Protein 5GWF (pdb70)

Organism: Actinia fragacea (NCBI:txid396334)

Secondary structure (DSSP, 8-state):
--TT-EEEGGG-SHHHHHHHHHHT-S-SSEEEEEEEEESSS-EEEEEEEEEE-B--SPPPSEE-TTEEEEEEEEPPSSS----EEEEEEEEETTS-EEEEEEEE-S-TTT---EEEEEEESS-----HHHHHIIIIIS-PEE-SSEEEEEEEETTEEEEEEE-SSSEEEEEEEEEE-/--TT-EEEGGG-SHHHHHHHHHHT-S-SSEEEEEEEEESSS-EEEEEEEEEE-B-SSPPPSEE-TTEEEEEEEEPPSSS----EEEEEEEEETTS-EEEEEEEE-S-TTT---EEEEEEESS-----HHHHHHHHHTS-PEE-SSEEEEEEEETTEEEEEEE-SSSEEEEEEEEEE-/--TT-EEEGGG-SHHHHHHHHHHT-S-SSEEEEEEEEESSS-EEEEEEEEEE-B-SSPPPSEE-TTEEEEEEEEPPSSS----EEEEEEEEETTS-EEEEEEEE-S-TTT---EEEEEEESS-----HHHHHHHHHTS-PEE-SSEEEEEEEETTEEEEEEE-SSSEEEEEEEEEE-/--TT-EEEGGG-SHHHHHHHHHHT-S-SSEEEEEEEEESSS-EEEEEEEEEE-B-SSPPPSEE-TTEEEEEEEEPPSSS----EEEEEEEEETTSEEEEEEEEE-S-TTT---EEEEEEEES-----HHHHHHHHHTS-PEE-SSEEEEEEEETTEEEEEEE-SSSEEEEEEEEEE-

CATH classification: 2.60.270.20

Sequence (708 aa):
DVAGAVIDDGAGLGFDVLKTVLEALGNNVKRKIAVGIDNESGKTWTAMNTYFRSSGTSDIVLPHKVAHGKALLYNGQKNRGPVATGVVGVIAYSSMSDGNTLAVLFSVPYDYNWYSNWWNVVRVYKGQKRADQRMYEEELYYHRSPFRGDNGWHSSRRGLGYGLKSSRGFMNSSSGHAILEIHVTKADVAGAVIDDGAGLGFDVLKTVLEALGNVKRKIAVGIDNESGKTWTAMNTYFRSSGTSDIVLPHKVAHGKALLYNGQKNRGPVVATGVVVGVIAYSSMSDGNTLAVLFSVPYDYNWYSSNWWNVVRVYKGQKRADQRMYEELYYHRSPFRGDNGWHSRGLGYGLKSSRGFMNSSGHAILEIHVTKADVAGAVIDDGAGLGFDVLKTVLEALGNNVKRKIAVGIDNESGKTWTAMNTYFRRSSGTSDIVLPHKVAHGKALLYNGQKNRGPVATGVVGVIAYSMSDGNTLAVLFSVPYDYNWYSSNWWNVVRVYKGQKRADQRMYEEELYYHRSPFRGDNGWHSSRGLGYGLKSSRGFMNSSSGHAILEIHVTKADVAGAVIDDGAGLGFDVVLKTVLEALGNVKRKIAVGIDNESGKTWTAMMNTYFRSGTSDIVLPHKVAHGKALLYNGQKNRGPVVATGVVVGVIAYSMSDGNTLAVLFSVPYDYNWYSSNWWNVVRVYKGQKRADQRMYEELYYHRSPFRGDNGWHSRGLGYGLKSRGFMNSSGHAILEIHVTKA

InterPro domains:
  IPR009104 Sea anemone actinoporin-like [PF06369] (3-178)
  IPR015926 Cytolysin/lectin [G3DSA:2.60.270.20] (1-179)
  IPR015926 Cytolysin/lectin [SSF63724] (5-178)
  IPR050677 Actinoporin Pore-Forming Toxin [PTHR40388] (5-176)

Foldseek 3Di:
DEAQDKDQLVPDDPVVQVVHLVVVPDAAFKEKEKEAAQAQWKKAWDDKAKPFWDFPHDWNGIAHRRMMHIHMTFGDDDPDQFYTWIKTWIQTPVFKIKIKTWGQTRDPVPDWTWMFIEIGHGHDDTDPVNSCCGPPPDDIDTLDQDKDKDAHPPQKIKIWHWHTHSSIYIYMYIHGD/DEAQDKAFLVPDDDVVQVVRLPVVPDAQFKEKEKEAAQAQWKKAWDAKDWPFWDFPHGHHGIHHHRIMHIHMTFGDDDDDQFYTWIKTWIATPVFKIKIKTWGQTRDPVVDWIWMFIEIGHGRDHTDPVVSCCGPPPVDIDGLDQDWDKDAHPPQKIKIWHWHTDSSIYIYMYIHGD/DEAQDKDQLVPDDPVVQVVHLVVVPDDAFKEKEKEAAQAQWKWAWDDKFWPFWDFPYDWNGIAHHRIMHIHMTFGDDDPDQFHTWIKTWIQIPVQKIKIKTWGQTRDPVPDWIWMFIEIGHHDDHTDPVVSCCGPPPVDIDGLDQDKDKDAHPPQKIKIWHWHIHSSIYIYMYIHGD/DEAQDKAFLVPDDDVVQVVNLPVVPPAQFKEKEKEAAQAQWKWAWDAKEWPFWDFPHGHHGIHHHRMMHIHMTFGDDDDDQFYTWIKTWIATPVFKIKIKTWGQGRDPVVDWIWMFIEIGHGRDHTDPVVSCCGPPPVDIDGQPQDWDKDDHPPQKIKIWHWHTDSSIYIYMYIHGD

Radius of gyration: 35.92 Å; Cα contacts (8 Å, |Δi|>4): 2116; chains: 4; bounding box: 59×61×111 Å

Nearest PDB structures (foldseek):
  4wdc-assembly1_A  TM=1.003E+00  e=3.849E-36  Actinia fragacea
  4tsp-assembly2_B  TM=9.986E-01  e=6.003E-35  Actinia fragacea
  6k2g-assembly2_B  TM=1.003E+00  e=4.648E-34  Actinia fragacea
  1iaz-assembly1_B  TM=9.890E-01  e=2.247E-32  Actinia equina
  1tzq-assembly1_A  TM=9.923E-01  e=1.015E-31  Actinia equina

B-factor: mean 16.6, std 7.15, range [8.29, 62.65]

Solvent-accessible surface area: 30009 Å² total; per-residue (Å²): 93,102,17,31,29,57,23,92,2,110,43,14,15,27,102,12,0,46,66,4,7,51,92,33,34,87,44,85,26,10,0,0,0,0,0,9,0,47,4,44,46,55,0,31,19,50,23,30,52,49,129,19,12,37,25,101,47,124,16,5,112,115,0,45,88,26,69,0,0,0,5,9,0,5,17,56,151,47,146,65,71,50,5,0,5,0,0,1,0,1,14,5,85,60,34,19,0,2,0,1,0,0,9,0,17,68,50,75,131,204,138,31,1,76,0,0,2,73,6,34,156,24,12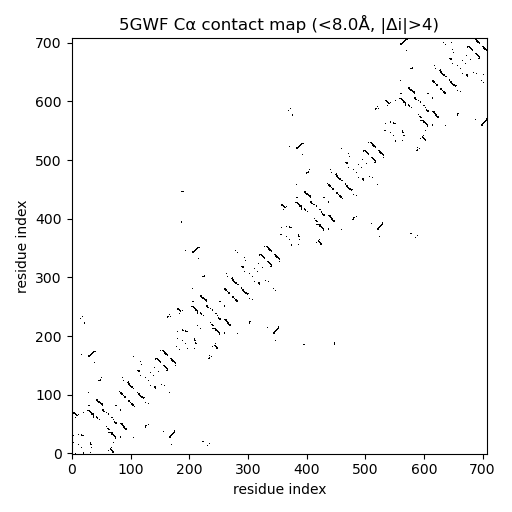6,102,151,4,66,76,184,8,8,74,54,0,54,144,132,111,78,30,25,127,1,60,66,23,102,50,77,75,58,19,45,96,49,3,88,2,106,0,6,0,3,52,35,7,13,0,0,0,11,0,20,0,41,120,104,106,101,17,22,30,57,15,93,4,38,36,2,21,47,63,16,0,116,83,4,17,136,91,31,35,149,39,104,32,8,1,0,0,0,0,9,0,47,4,40,67,50,0,13,14,49,17,29,46,44,144,18,9,28,0,32,24,17,13,8,26,98,0,41,90,26,75,0,0,0,4,12,1,6,20,58,146,46,149,67,71,55,4,0,14,0,0,1,0,1,7,5,85,60,29,15,0,2,0,1,0,1,9,0,14,66,48,75,134,204,135,48,2,54,0,0,3,72,6,22,168,26,125,81,117,1,44,89,180,3,17,58,56,0,54,142,118,111,77,30,22,120,6,65,84,23,90,47,83,79,54,20,46,110,51,7,88,3,52,0,20,0,28,54,50,8,66,0,8,0,7,0,5,0,40,124,106,95,101,18,30,24,56,24,90,2,110,42,13,16,27,102,12,0,49,70,3,7,54,91,34,34,84,42,84,27,10,0,0,0,0,0,9,0,47,3,26,70,25,0,30,24,52,23,30,51,50,129,15,11,39,22,105,48,125,16,7,103,83,0,45,87,27,74,0,0,0,6,8,0,5,17,59,155,45,146,66,72,54,4,0,6,0,0,1,0,1,13,8,23,26,21,16,0,2,0,0,0,0,9,0,15,71,50,76,129,205,133,37,1,72,0,0,1,61,5,26,158,24,90,102,142,4,65,74,180,7,7,74,43,0,54,143,130,118,77,31,26,120,2,57,65,22,103,49,76,66,58,18,46,106,52,5,89,2,104,0,5,0,4,52,35,6,13,0,0,0,11,0,22,0,40,119,106,105,101,18,22,28,58,22,91,2,109,39,13,21,93,112,22,0,87,74,4,6,102,91,34,34,145,42,104,32,10,1,0,1,0,0,9,0,46,4,38,72,48,0,13,13,49,15,28,46,44,145,19,8,25,0,31,25,16,13,7,28,98,0,40,88,25,77,0,0,0,4,11,1,7,19,59,143,46,144,67,71,54,4,0,13,0,0,1,0,1,6,6,82,59,34,15,0,2,0,1,0,2,10,0,14,67,48,75,134,202,133,50,1,55,0,0,6,71,7,21,171,27,124,87,114,1,44,86,176,5,16,60,56,0,55,142,117,112,75,30,20,125,6,67,84,24,98,49,77,86,55,22,46,112,49,7,85,1,121,0,23,0,17,54,52,6,61,0,2,0,10,0,36,0,41,120,107

GO terms:
  GO:0005576 extracellular region (C, EXP)
  GO:0042802 identical protein binding (F, IPI)

Structure (mmCIF, N/CA/C/O backbone):
data_5GWF
#
_entry.id   5GWF
#
_cell.length_a   77.160
_cell.length_b   44.400
_cell.length_c   114.360
_cell.angle_alpha   90.00
_cell.angle_beta   92.76
_cell.angle_gamma   90.00
#
_symmetry.space_group_name_H-M   'P 1 21 1'
#
loop_
_entity.id
_entity.type
_entity.pdbx_description
1 polymer DELTA-actitoxin-Afr1a
2 non-polymer 'CHLORIDE ION'
3 non-polymer 2-acetamido-2-deoxy-6-O-sulfo-alpha-D-glucopyranose
4 non-polymer GLYCEROL
5 water water
#
loop_
_atom_site.group_PDB
_atom_site.id
_atom_site.type_symbol
_atom_site.label_atom_id
_atom_site.label_alt_id
_atom_site.label_comp_id
_atom_site.label_asym_id
_atom_site.label_entity_id
_atom_site.label_seq_id
_atom_site.pdbx_PDB_ins_code
_atom_site.Cartn_x
_atom_site.Cartn_y
_atom_site.Cartn_z
_atom_site.occupancy
_atom_site.B_iso_or_equiv
_atom_site.auth_seq_id
_atom_site.auth_comp_id
_atom_site.auth_asym_id
_atom_site.auth_atom_id
_atom_site.pdbx_PDB_model_num
ATOM 1 N N . ASP A 1 4 ? 19.814 16.115 16.844 1.00 42.42 3 ASP A N 1
ATOM 2 C CA . ASP A 1 4 ? 20.075 15.118 15.775 1.00 35.88 3 ASP A CA 1
ATOM 3 C C . ASP A 1 4 ? 21.504 15.262 15.267 1.00 31.81 3 ASP A C 1
ATOM 4 O O . ASP A 1 4 ? 21.739 15.579 14.095 1.00 29.08 3 ASP A O 1
ATOM 9 N N . VAL A 1 5 ? 22.449 15.043 16.172 1.00 26.25 4 VAL A N 1
ATOM 10 C CA . VAL A 1 5 ? 23.842 15.066 15.832 1.00 22.04 4 VAL A CA 1
ATOM 11 C C . VAL A 1 5 ? 24.449 13.725 16.171 1.00 20.89 4 VAL A C 1
ATOM 12 O O . VAL A 1 5 ? 24.024 13.052 17.089 1.00 20.77 4 VAL A O 1
ATOM 16 N N . ALA A 1 6 ? 25.449 13.340 15.388 1.00 16.83 5 ALA A N 1
ATOM 17 C CA . ALA A 1 6 ? 26.209 12.161 15.678 1.00 18.43 5 ALA A CA 1
ATOM 18 C C . ALA A 1 6 ? 26.879 12.362 17.047 1.00 19.46 5 ALA A C 1
ATOM 19 O O . ALA A 1 6 ? 27.396 13.468 17.364 1.00 20.09 5 ALA A O 1
ATOM 21 N N . GLY A 1 7 ? 26.835 11.299 17.850 1.00 17.43 6 GLY A N 1
ATOM 22 C CA . GLY A 1 7 ? 27.339 11.307 19.209 1.00 17.65 6 GLY A CA 1
ATOM 23 C C . GLY A 1 7 ? 26.201 11.495 20.205 1.00 17.99 6 GLY A C 1
ATOM 24 O O . GLY A 1 7 ? 26.404 11.338 21.411 1.00 21.35 6 GLY A O 1
ATOM 25 N N . ALA A 1 8 ? 25.012 11.858 19.723 1.00 15.28 7 ALA A N 1
ATOM 26 C CA . ALA A 1 8 ? 23.849 12.012 20.597 1.00 17.99 7 ALA A CA 1
ATOM 27 C C . ALA A 1 8 ? 22.967 10.778 20.589 1.00 15.41 7 ALA A C 1
ATOM 28 O O . ALA A 1 8 ? 23.082 9.890 19.721 1.00 14.25 7 ALA A O 1
ATOM 30 N N . VAL A 1 9 ? 22.100 10.704 21.589 1.00 17.25 8 VAL A N 1
ATOM 31 C CA . VAL A 1 9 ? 20.969 9.798 21.591 1.00 17.51 8 VAL A CA 1
ATOM 32 C C . VAL A 1 9 ? 19.721 10.604 21.412 1.00 16.25 8 VAL A C 1
ATOM 33 O O . VAL A 1 9 ? 19.612 11.725 21.918 1.00 20.27 8 VAL A O 1
ATOM 37 N N . ILE A 1 10 ? 18.788 10.011 20.680 1.00 16.71 9 ILE A N 1
ATOM 38 C CA . ILE A 1 10 ? 17.468 10.568 20.430 1.00 16.71 9 ILE A CA 1
ATOM 39 C C . ILE A 1 10 ? 16.373 9.577 20.837 1.00 16.91 9 ILE A C 1
ATOM 40 O O . ILE A 1 10 ? 16.628 8.376 20.999 1.00 15.89 9 ILE A O 1
ATOM 45 N N . ASP A 1 11 ? 15.138 10.048 20.971 1.00 19.45 10 ASP A N 1
ATOM 46 C CA A ASP A 1 11 ? 14.032 9.109 21.151 0.60 18.38 10 ASP A CA 1
ATOM 47 C CA B ASP A 1 11 ? 13.979 9.158 21.111 0.40 18.51 10 ASP A CA 1
ATOM 48 C C . ASP A 1 11 ? 14.011 8.126 19.968 1.00 18.06 10 ASP A C 1
ATOM 49 O O . ASP A 1 11 ? 14.116 8.504 18.796 1.00 18.31 10 ASP A O 1
ATOM 58 N N . GLY A 1 12 ? 13.897 6.844 20.287 1.00 15.81 11 GLY A N 1
ATOM 59 C CA . GLY A 1 12 ? 13.962 5.786 19.288 1.00 17.91 11 GLY A CA 1
ATOM 60 C C . GLY A 1 12 ? 13.005 5.958 18.124 1.00 18.88 11 GLY A C 1
ATOM 61 O O . GLY A 1 12 ? 13.368 5.714 16.973 1.00 18.77 11 GLY A O 1
ATOM 62 N N . ALA A 1 13 ? 11.786 6.391 18.417 1.00 18.02 12 ALA A N 1
ATOM 63 C CA . ALA A 1 13 ? 10.746 6.588 17.407 1.00 19.95 12 ALA A CA 1
ATOM 64 C C . ALA A 1 13 ? 11.081 7.699 16.419 1.00 20.18 12 ALA A C 1
ATOM 65 O O . ALA A 1 13 ? 10.494 7.758 15.323 1.00 21.77 12 ALA A O 1
ATOM 67 N N . GLY A 1 14 ? 12.014 8.567 16.806 1.00 17.66 13 GLY A N 1
ATOM 68 C CA . GLY A 1 14 ? 12.473 9.685 15.953 1.00 19.26 13 GLY A CA 1
ATOM 69 C C . GLY A 1 14 ? 13.487 9.277 14.891 1.00 17.41 13 GLY A C 1
ATOM 70 O O . GLY A 1 14 ? 13.728 10.012 13.945 1.00 18.75 13 GLY A O 1
ATOM 71 N N . LEU A 1 15 ? 14.126 8.135 15.071 1.00 13.41 14 LEU A N 1
ATOM 72 C CA . LEU A 1 15 ? 15.085 7.644 14.086 1.00 12.71 14 LEU A CA 1
ATOM 73 C C . LEU A 1 15 ? 14.435 7.368 12.750 1.00 14.71 14 LEU A C 1
ATOM 74 O O . LEU A 1 15 ? 13.450 6.635 12.645 1.00 15.60 14 LEU A O 1
ATOM 79 N N . GLY A 1 16 ? 15.049 7.935 11.710 1.00 14.58 15 GLY A N 1
ATOM 80 C CA . GLY A 1 16 ? 14.641 7.614 10.355 1.00 14.49 15 GLY A CA 1
ATOM 81 C C . GLY A 1 16 ? 15.665 8.127 9.352 1.00 13.12 15 GLY A C 1
ATOM 82 O O . GLY A 1 16 ? 16.689 8.709 9.711 1.00 12.36 15 GLY A O 1
ATOM 83 N N . PHE A 1 17 ? 15.389 7.882 8.074 1.00 12.49 16 PHE A N 1
ATOM 84 C CA . PHE A 1 17 ? 16.358 8.238 7.034 1.00 12.44 16 PHE A CA 1
ATOM 85 C C . PHE A 1 17 ? 16.669 9.763 7.040 1.00 12.86 16 PHE A C 1
ATOM 86 O O . PHE A 1 17 ? 17.794 10.164 6.793 1.00 11.93 16 PHE A O 1
ATOM 94 N N . ASP A 1 18 ? 15.680 10.599 7.306 1.00 13.36 17 ASP A N 1
ATOM 95 C CA . ASP A 1 18 ? 15.899 12.039 7.394 1.00 14.21 17 ASP A CA 1
ATOM 96 C C . ASP A 1 18 ? 16.979 12.431 8.398 1.00 12.83 17 ASP A C 1
ATOM 97 O O . ASP A 1 18 ? 17.881 13.214 8.078 1.00 13.42 17 ASP A O 1
ATOM 102 N N . VAL A 1 19 ? 16.940 11.818 9.575 1.00 13.14 18 VAL A N 1
ATOM 103 C CA . VAL A 1 19 ? 17.913 12.128 10.616 1.00 12.59 18 VAL A CA 1
ATOM 104 C C . VAL A 1 19 ? 19.304 11.678 10.157 1.00 11.35 18 VAL A C 1
ATOM 105 O O . VAL A 1 19 ? 20.314 12.389 10.339 1.00 12.62 18 VAL A O 1
ATOM 109 N N . LEU A 1 20 ? 19.359 10.497 9.527 1.00 10.78 19 LEU A N 1
ATOM 110 C CA . LEU A 1 20 ? 20.624 10.001 9.052 1.00 11.07 19 LEU A CA 1
ATOM 111 C C . LEU A 1 20 ? 21.193 10.843 7.896 1.00 9.98 19 LEU A C 1
ATOM 112 O O . LEU A 1 20 ? 22.385 11.064 7.826 1.00 10.88 19 LEU A O 1
ATOM 117 N N . LYS A 1 21 ? 20.334 11.362 7.015 1.00 9.48 20 LYS A N 1
ATOM 118 C CA . LYS A 1 21 ? 20.844 12.297 5.977 1.00 9.50 20 LYS A CA 1
ATOM 119 C C . LYS A 1 21 ? 21.407 13.599 6.583 1.00 10.73 20 LYS A C 1
ATOM 120 O O . LYS A 1 21 ? 22.384 14.158 6.058 1.00 12.43 20 LYS A O 1
ATOM 126 N N . THR A 1 22 ? 20.778 14.085 7.632 1.00 10.84 21 THR A N 1
ATOM 127 C CA . THR A 1 22 ? 21.266 15.233 8.363 1.00 13.10 21 THR A CA 1
ATOM 128 C C . THR A 1 22 ? 22.664 14.957 8.888 1.00 11.84 21 THR A C 1
ATOM 129 O O . THR A 1 22 ? 23.589 15.786 8.782 1.00 13.77 21 THR A O 1
ATOM 133 N N . VAL A 1 23 ? 22.835 13.781 9.471 1.00 11.21 22 VAL A N 1
ATOM 134 C CA . VAL A 1 23 ? 24.164 13.393 9.965 1.00 11.04 22 VAL A CA 1
ATOM 135 C C . VAL A 1 23 ? 25.190 13.321 8.812 1.00 10.80 22 VAL A C 1
ATOM 136 O O . VAL A 1 23 ? 26.310 13.796 8.924 1.00 11.75 22 VAL A O 1
ATOM 140 N N . LEU A 1 24 ? 24.798 12.730 7.679 1.00 11.41 23 LEU A N 1
ATOM 141 C CA . LEU A 1 24 ? 25.686 12.718 6.516 1.00 12.41 23 LEU A CA 1
ATOM 142 C C . LEU A 1 24 ? 26.029 14.118 6.076 1.00 11.45 23 LEU A C 1
ATOM 143 O O . LEU A 1 24 ? 27.173 14.398 5.785 1.00 12.78 23 LEU A O 1
ATOM 148 N N . GLU A 1 25 ? 25.033 15.000 6.044 1.00 13.06 24 GLU A N 1
ATOM 149 C CA . GLU A 1 25 ? 25.230 16.355 5.540 1.00 13.94 24 GLU A CA 1
ATOM 150 C C . GLU A 1 25 ? 26.287 17.110 6.398 1.00 12.67 24 GLU A C 1
ATOM 151 O O . GLU A 1 25 ? 27.143 17.872 5.878 1.00 14.86 24 GLU A O 1
ATOM 157 N N . ALA A 1 26 ? 26.280 16.865 7.709 1.00 13.65 25 ALA A N 1
ATOM 158 C CA . ALA A 1 26 ? 27.178 17.589 8.618 1.00 14.34 25 ALA A CA 1
ATOM 159 C C . ALA A 1 26 ? 28.654 17.198 8.393 1.00 13.95 25 ALA A C 1
ATOM 160 O O . ALA A 1 26 ? 29.562 17.919 8.771 1.00 16.68 25 ALA A O 1
ATOM 162 N N . LEU A 1 27 ? 28.909 16.058 7.762 1.00 12.65 26 LEU A N 1
ATOM 163 C CA . LEU A 1 27 ? 30.294 15.680 7.446 1.00 13.72 26 LEU A CA 1
ATOM 164 C C . LEU A 1 27 ? 30.904 16.455 6.259 1.00 14.28 26 LEU A C 1
ATOM 165 O O . LEU A 1 27 ? 32.095 16.395 5.989 1.00 17.10 26 LEU A O 1
ATOM 170 N N . GLY A 1 28 ? 30.065 17.143 5.516 1.00 13.86 27 GLY A N 1
ATOM 171 C CA . GLY A 1 28 ? 30.556 17.906 4.384 1.00 15.28 27 GLY A CA 1
ATOM 172 C C . GLY A 1 28 ? 30.879 17.063 3.179 1.00 16.01 27 GLY A C 1
ATOM 173 O O . GLY A 1 28 ? 30.579 15.889 3.121 1.00 14.67 27 GLY A O 1
ATOM 174 N N A ASN A 1 29 ? 31.373 17.633 2.095 0.50 14.34 28 ASN A N 1
ATOM 175 N N B ASN A 1 29 ? 31.667 17.729 2.347 0.50 15.29 28 ASN A N 1
ATOM 176 C CA A ASN A 1 29 ? 31.313 16.857 0.840 0.50 12.35 28 ASN A CA 1
ATOM 177 C CA B ASN A 1 29 ? 32.057 17.288 1.048 0.50 16.92 28 ASN A CA 1
ATOM 178 C C A ASN A 1 29 ? 32.492 15.915 0.527 0.50 13.31 28 ASN A C 1
ATOM 179 C C B ASN A 1 29 ? 33.149 16.257 1.097 0.50 16.62 28 ASN A C 1
ATOM 180 O O A ASN A 1 29 ? 32.977 15.904 -0.603 0.50 12.71 28 ASN A O 1
ATOM 181 O O B ASN A 1 29 ? 34.322 16.561 0.840 0.50 16.50 28 ASN A O 1
ATOM 190 N N . VAL A 1 30 ? 32.807 15.042 1.498 1.00 11.73 29 VAL A N 1
ATOM 191 C CA . VAL A 1 30 ? 33.818 14.026 1.419 1.00 11.94 29 VAL A CA 1
ATOM 192 C C . VAL A 1 30 ? 33.245 12.870 0.604 1.00 11.57 29 VAL A C 1
ATOM 193 O O . VAL A 1 30 ? 32.044 12.716 0.489 1.00 13.45 29 VAL A O 1
ATOM 197 N N . LYS A 1 31 ? 34.140 12.093 0.028 1.00 11.09 30 LYS A N 1
ATOM 198 C CA . LYS A 1 31 ? 33.757 11.119 -0.980 1.00 12.81 30 LYS A CA 1
ATOM 199 C C . LYS A 1 31 ? 33.026 9.863 -0.452 1.00 11.19 30 LYS A C 1
ATOM 200 O O . LYS A 1 31 ? 32.132 9.323 -1.119 1.00 10.57 30 LYS A O 1
ATOM 206 N N . ARG A 1 32 ? 33.459 9.373 0.712 1.00 9.95 31 ARG A N 1
ATOM 207 C CA . ARG A 1 32 ? 32.911 8.164 1.327 1.00 10.17 31 ARG A CA 1
ATOM 208 C C . ARG A 1 32 ? 32.653 8.473 2.787 1.00 10.66 31 ARG A C 1
ATOM 209 O O . ARG A 1 32 ? 33.540 8.896 3.497 1.00 11.08 31 ARG A O 1
ATOM 217 N N . LYS A 1 33 ? 31.416 8.255 3.210 1.00 9.56 32 LYS A N 1
ATOM 218 C CA . LYS A 1 33 ? 30.969 8.540 4.567 1.00 9.91 32 LYS A CA 1
ATOM 219 C C . LYS A 1 33 ? 29.738 7.696 4.894 1.00 10.22 32 LYS A C 1
ATOM 220 O O . LYS A 1 33 ? 29.059 7.177 3.996 1.00 9.85 32 LYS A O 1
ATOM 226 N N . ILE A 1 34 ? 29.477 7.554 6.184 1.00 9.45 33 ILE A N 1
ATOM 227 C CA . ILE A 1 34 ? 28.336 6.781 6.681 1.00 9.38 33 ILE A CA 1
ATOM 228 C C . ILE A 1 34 ? 27.725 7.491 7.889 1.00 9.46 33 ILE A C 1
ATOM 229 O O . ILE A 1 34 ? 28.437 8.061 8.721 1.00 9.82 33 ILE A O 1
ATOM 234 N N . ALA A 1 35 ? 26.401 7.440 7.941 1.00 9.26 34 ALA A N 1
ATOM 235 C CA . ALA A 1 35 ? 25.609 7.841 9.107 1.00 9.29 34 ALA A CA 1
ATOM 236 C C . ALA A 1 35 ? 24.931 6.569 9.620 1.00 8.94 34 ALA A C 1
ATOM 237 O O . ALA A 1 35 ? 24.246 5.838 8.862 1.00 9.73 34 ALA A O 1
ATOM 239 N N . VAL A 1 36 ? 25.166 6.272 10.885 1.00 10.23 35 VAL A N 1
ATOM 240 C CA . VAL A 1 36 ? 24.619 5.064 11.514 1.00 9.59 35 VAL A CA 1
ATOM 241 C C . VAL A 1 36 ? 23.645 5.431 12.623 1.00 9.42 35 VAL A C 1
ATOM 242 O O . VAL A 1 36 ? 23.962 6.285 13.449 1.00 11.36 35 VAL A O 1
ATOM 246 N N . GLY A 1 37 ? 22.458 4.824 12.615 1.00 9.84 36 GLY A N 1
ATOM 247 C CA . GLY A 1 37 ? 21.471 4.993 13.672 1.00 10.78 36 GLY A CA 1
ATOM 248 C C . GLY A 1 37 ? 21.017 3.656 14.149 1.00 10.14 36 GLY A C 1
ATOM 249 O O . GLY A 1 37 ? 20.637 2.788 13.324 1.00 10.74 36 GLY A O 1
ATOM 250 N N . ILE A 1 38 ? 21.114 3.434 15.454 1.00 10.70 37 ILE A N 1
ATOM 251 C CA . ILE A 1 38 ? 20.708 2.159 16.038 1.00 11.52 37 ILE A CA 1
ATOM 252 C C . ILE A 1 38 ? 19.704 2.405 17.153 1.00 11.72 37 ILE A C 1
ATOM 253 O O . ILE A 1 38 ? 20.044 3.076 18.121 1.00 11.44 37 ILE A O 1
ATOM 258 N N . ASP A 1 39 ? 18.472 1.942 16.939 1.00 11.86 38 ASP A N 1
ATOM 259 C CA . ASP A 1 39 ? 17.344 2.087 17.873 1.00 12.25 38 ASP A CA 1
ATOM 260 C C . ASP A 1 39 ? 17.352 0.909 18.844 1.00 11.86 38 ASP A C 1
ATOM 261 O O . ASP A 1 39 ? 17.141 -0.202 18.431 1.00 12.33 38 ASP A O 1
ATOM 266 N N . ASN A 1 40 ? 17.560 1.198 20.115 1.00 12.46 39 ASN A N 1
ATOM 267 C CA . ASN A 1 40 ? 17.558 0.217 21.184 1.00 12.15 39 ASN A CA 1
ATOM 268 C C . ASN A 1 40 ? 16.146 0.051 21.737 1.00 13.10 39 ASN A C 1
ATOM 269 O O . ASN A 1 40 ? 15.683 0.898 22.517 1.00 13.99 39 ASN A O 1
ATOM 274 N N . GLU A 1 41 ? 15.469 -1.004 21.297 1.00 12.54 40 GLU A N 1
ATOM 275 C CA . GLU A 1 41 ? 14.183 -1.395 21.880 1.00 13.80 40 GLU A CA 1
ATOM 276 C C . GLU A 1 41 ? 14.327 -2.781 22.487 1.00 14.80 40 GLU A C 1
ATOM 277 O O . GLU A 1 41 ? 13.376 -3.570 22.455 1.00 16.54 40 GLU A O 1
ATOM 283 N N . SER A 1 42 ? 15.527 -3.059 23.021 1.00 14.20 41 SER A N 1
ATOM 284 C CA . SER A 1 42 ? 15.914 -4.380 23.512 1.00 15.23 41 SER A CA 1
ATOM 285 C C . SER A 1 42 ? 15.486 -4.681 24.922 1.00 16.69 41 SER A C 1
ATOM 286 O O . SER A 1 42 ? 15.651 -5.795 25.356 1.00 18.91 41 SER A O 1
ATOM 289 N N . GLY A 1 43 ? 15.082 -3.653 25.656 1.00 17.11 42 GLY A N 1
ATOM 290 C CA . GLY A 1 43 ? 14.759 -3.777 27.083 1.00 20.17 42 GLY A CA 1
ATOM 291 C C . GLY A 1 43 ? 15.978 -3.759 28.000 1.00 21.47 42 GLY A C 1
ATOM 292 O O . GLY A 1 43 ? 15.842 -3.922 29.210 1.00 26.30 42 GLY A O 1
ATOM 293 N N . LYS A 1 44 ? 17.159 -3.560 27.430 1.00 19.16 43 LYS A N 1
ATOM 294 C CA . LYS A 1 44 ? 18.435 -3.484 28.136 1.00 20.21 43 LYS A CA 1
ATOM 295 C C . LYS A 1 44 ? 19.094 -2.126 27.869 1.00 18.60 43 LYS A C 1
ATOM 296 O O . LYS A 1 44 ? 18.900 -1.518 26.796 1.00 19.24 43 LYS A O 1
ATOM 302 N N . THR A 1 45 ? 19.934 -1.674 28.792 1.00 16.79 44 THR A N 1
ATOM 303 C CA . THR A 1 45 ? 20.766 -0.500 28.564 1.00 16.00 44 THR A CA 1
ATOM 304 C C . THR A 1 45 ? 22.034 -0.948 27.886 1.00 16.18 44 THR A C 1
ATOM 305 O O . THR A 1 45 ? 22.616 -1.995 28.248 1.00 16.97 44 THR A O 1
ATOM 309 N N . TRP A 1 46 ? 22.456 -0.139 26.911 1.00 13.79 45 TRP A N 1
ATOM 310 C CA . TRP A 1 46 ? 23.712 -0.375 26.223 1.00 14.19 45 TRP A CA 1
ATOM 311 C C . TRP A 1 46 ? 24.768 0.611 26.646 1.00 14.51 45 TRP A C 1
ATOM 312 O O . TRP A 1 46 ? 24.478 1.796 26.822 1.00 14.85 45 TRP A O 1
ATOM 323 N N . THR A 1 47 ? 25.996 0.114 26.790 1.00 13.76 46 THR A N 1
ATOM 324 C CA . THR A 1 47 ? 27.150 0.956 27.101 1.00 15.50 46 THR A CA 1
ATOM 325 C C . THR A 1 47 ? 28.223 0.794 26.023 1.00 14.89 46 THR A C 1
ATOM 326 O O . THR A 1 47 ? 28.631 -0.326 25.694 1.00 14.23 46 THR A O 1
ATOM 330 N N . ALA A 1 48 ? 28.656 1.905 25.460 1.00 15.17 47 ALA A N 1
ATOM 331 C CA . ALA A 1 48 ? 29.675 1.862 24.414 1.00 15.75 47 ALA A CA 1
ATOM 332 C C . ALA A 1 48 ? 30.924 1.155 24.875 1.00 15.44 47 ALA A C 1
ATOM 333 O O . ALA A 1 48 ? 31.422 1.426 25.986 1.00 18.03 47 ALA A O 1
ATOM 335 N N . MET A 1 49 ? 31.446 0.268 24.008 1.00 15.08 48 MET A N 1
ATOM 336 C CA . MET A 1 49 ? 32.757 -0.329 24.222 1.00 16.02 48 MET A CA 1
ATOM 337 C C . MET A 1 49 ? 33.787 0.335 23.316 1.00 14.18 48 MET A C 1
ATOM 338 O O . MET A 1 49 ? 34.636 1.071 23.802 1.00 18.23 48 MET A O 1
ATOM 343 N N . ASN A 1 50 ? 33.679 0.150 22.005 1.00 12.61 49 ASN A N 1
ATOM 344 C CA . ASN A 1 50 ? 34.617 0.736 21.086 1.00 12.74 49 ASN A CA 1
ATOM 345 C C . ASN A 1 50 ? 34.146 0.562 19.657 1.00 11.87 49 ASN A C 1
ATOM 346 O O . ASN A 1 50 ? 33.176 -0.137 19.388 1.00 12.54 49 ASN A O 1
ATOM 351 N N . THR A 1 51 ? 34.843 1.251 18.753 1.00 13.79 50 THR A N 1
ATOM 352 C CA . THR A 1 51 ? 34.698 1.045 17.300 1.00 13.31 50 THR A CA 1
ATOM 353 C C . THR A 1 51 ? 36.052 0.648 16.778 1.00 12.21 50 THR A C 1
ATOM 354 O O . THR A 1 51 ? 37.041 1.332 17.048 1.00 15.59 50 THR A O 1
ATOM 358 N N . TYR A 1 52 ? 36.081 -0.419 16.004 1.00 10.64 51 TYR A N 1
ATOM 359 C CA . TYR A 1 52 ? 37.239 -0.846 15.266 1.00 12.43 51 TYR A CA 1
ATOM 360 C C . TYR A 1 52 ? 37.058 -0.354 13.827 1.00 12.83 51 TYR A C 1
ATOM 361 O O . TYR A 1 52 ? 36.038 -0.653 13.213 1.00 12.07 51 TYR A O 1
ATOM 370 N N . PHE A 1 53 ? 38.056 0.350 13.288 1.00 12.34 52 PHE A N 1
ATOM 371 C CA . PHE A 1 53 ? 38.077 0.710 11.873 1.00 12.94 52 PHE A CA 1
ATOM 372 C C . PHE A 1 53 ? 39.095 -0.147 11.106 1.00 12.66 52 PHE A C 1
ATOM 373 O O . PHE A 1 53 ? 40.309 -0.140 11.407 1.00 15.99 52 PHE A O 1
ATOM 381 N N . ARG A 1 54 ? 38.605 -0.876 10.112 1.00 11.97 53 ARG A N 1
ATOM 382 C CA . ARG A 1 54 ? 39.490 -1.475 9.110 1.00 11.45 53 ARG A CA 1
ATOM 383 C C . ARG A 1 54 ? 40.033 -0.359 8.219 1.00 12.06 53 ARG A C 1
ATOM 384 O O . ARG A 1 54 ? 41.171 -0.405 7.770 1.00 13.51 53 ARG A O 1
ATOM 392 N N . SER A 1 55 ? 39.181 0.610 7.901 1.00 12.07 54 SER A N 1
ATOM 393 C CA A SER A 1 55 ? 39.645 1.782 7.169 0.50 12.24 54 SER A CA 1
ATOM 394 C CA B SER A 1 55 ? 39.584 1.753 7.081 0.50 13.22 54 SER A CA 1
ATOM 395 C C . SER A 1 55 ? 38.672 2.916 7.427 1.00 13.60 54 SER A C 1
ATOM 396 O O . SER A 1 55 ? 37.486 2.717 7.653 1.00 12.89 54 SER A O 1
ATOM 401 N N . GLY A 1 56 ? 39.210 4.114 7.481 1.00 14.50 55 GLY A N 1
ATOM 402 C CA . GLY A 1 56 ? 38.449 5.248 7.838 1.00 13.92 55 GLY A CA 1
ATOM 403 C C . GLY A 1 56 ? 38.572 5.647 9.293 1.00 14.24 55 GLY A C 1
ATOM 404 O O . GLY A 1 56 ? 39.349 5.085 10.089 1.00 14.82 55 GLY A O 1
ATOM 405 N N . THR A 1 57 ? 37.719 6.587 9.642 1.00 14.09 56 THR A N 1
ATOM 406 C CA . THR A 1 57 ? 37.829 7.297 10.882 1.00 14.93 56 THR A CA 1
ATOM 407 C C . THR A 1 57 ? 36.492 7.890 11.300 1.00 15.74 56 THR A C 1
ATOM 408 O O . THR A 1 57 ? 35.572 8.079 10.491 1.00 15.05 56 THR A O 1
ATOM 412 N N . SER A 1 58 ? 36.392 8.227 12.580 1.00 16.38 57 SER A N 1
ATOM 413 C CA . SER A 1 58 ? 35.326 9.033 13.077 1.00 12.63 57 SER A CA 1
ATOM 414 C C . SER A 1 58 ? 35.904 10.000 14.106 1.00 15.87 57 SER A C 1
ATOM 415 O O . SER A 1 58 ? 36.776 9.644 14.887 1.00 18.45 57 SER A O 1
ATOM 418 N N . ASP A 1 59 ? 35.399 11.218 14.071 1.00 16.41 58 ASP A N 1
ATOM 419 C CA . ASP A 1 59 ? 35.741 12.240 15.062 1.00 18.70 58 ASP A CA 1
ATOM 420 C C . ASP A 1 59 ? 34.762 12.277 16.220 1.00 19.92 58 ASP A C 1
ATOM 421 O O . ASP A 1 59 ? 34.903 13.089 17.117 1.00 21.18 58 ASP A O 1
ATOM 426 N N . ILE A 1 60 ? 33.807 11.368 16.204 1.00 18.09 59 ILE A N 1
ATOM 427 C CA . ILE A 1 60 ? 32.671 11.279 17.125 1.00 18.71 59 ILE A CA 1
ATOM 428 C C . ILE A 1 60 ? 32.966 10.226 18.174 1.00 17.82 59 ILE A C 1
ATOM 429 O O . ILE A 1 60 ? 33.417 9.160 17.859 1.00 20.30 59 ILE A O 1
ATOM 434 N N . VAL A 1 61 ? 32.663 10.540 19.419 1.00 19.52 60 VAL A N 1
ATOM 435 C CA . VAL A 1 61 ? 32.662 9.564 20.506 1.00 19.66 60 VAL A CA 1
ATOM 436 C C . VAL A 1 61 ? 31.352 8.755 20.422 1.00 18.73 60 VAL A C 1
ATOM 437 O O . VAL A 1 61 ? 30.279 9.345 20.349 1.00 18.84 60 VAL A O 1
ATOM 441 N N . LEU A 1 62 ? 31.425 7.416 20.431 1.00 16.54 61 LEU A N 1
ATOM 442 C CA . LEU A 1 62 ? 30.190 6.616 20.507 1.00 16.74 61 LEU A CA 1
ATOM 443 C C . LEU A 1 62 ? 29.335 7.096 21.657 1.00 18.05 61 LEU A C 1
ATOM 444 O O . LEU A 1 62 ? 29.873 7.282 22.740 1.00 18.36 61 LEU A O 1
ATOM 449 N N . PRO A 1 63 ? 28.010 7.256 21.450 1.00 16.07 62 PRO A N 1
ATOM 450 C CA . PRO A 1 63 ? 27.094 7.596 22.551 1.00 17.78 62 PRO A CA 1
ATOM 451 C C . PRO A 1 63 ? 27.274 6.612 23.697 1.00 18.46 62 PRO A C 1
ATOM 452 O O . PRO A 1 63 ? 27.191 5.420 23.508 1.00 16.81 62 PRO A O 1
ATOM 456 N N . HIS A 1 64 ? 27.629 7.124 24.863 1.00 17.27 63 HIS A N 1
ATOM 457 C CA . HIS A 1 64 ? 28.197 6.260 25.881 1.00 17.06 63 HIS A CA 1
ATOM 458 C C . HIS A 1 64 ? 27.132 5.338 26.478 1.00 15.37 63 HIS A C 1
ATOM 459 O O . HIS A 1 64 ? 27.398 4.161 26.726 1.00 16.83 63 HIS A O 1
ATOM 466 N N . LYS A 1 65 ? 25.939 5.885 26.716 1.00 15.53 64 LYS A N 1
ATOM 467 C CA . LYS A 1 65 ? 24.833 5.149 27.338 1.00 16.92 64 LYS A CA 1
ATOM 468 C C . LYS A 1 65 ? 23.610 5.261 26.455 1.00 17.42 64 LYS A C 1
ATOM 469 O O . LYS A 1 65 ? 23.183 6.385 26.115 1.00 18.64 64 LYS A O 1
ATOM 475 N N . VAL A 1 66 ? 23.045 4.118 26.082 1.00 14.80 65 VAL A N 1
ATOM 476 C CA . VAL A 1 66 ? 21.847 4.098 25.233 1.00 14.02 65 VAL A CA 1
ATOM 477 C C . VAL A 1 66 ? 20.785 3.255 25.912 1.00 14.77 65 VAL A C 1
ATOM 478 O O . VAL A 1 66 ? 20.832 2.024 25.904 1.00 14.59 65 VAL A O 1
ATOM 482 N N . ALA A 1 67 ? 19.858 3.950 26.557 1.00 15.55 66 ALA A N 1
ATOM 483 C CA . ALA A 1 67 ? 18.753 3.315 27.232 1.00 15.24 66 ALA A CA 1
ATOM 484 C C . ALA A 1 67 ? 17.749 2.702 26.270 1.00 16.49 66 ALA A C 1
ATOM 485 O O . ALA A 1 67 ? 17.639 3.115 25.112 1.00 15.69 66 ALA A O 1
ATOM 487 N N . HIS A 1 68 ? 17.010 1.716 26.757 1.00 14.98 67 HIS A N 1
ATOM 488 C CA . HIS A 1 68 ? 15.843 1.242 26.055 1.00 13.83 67 HIS A CA 1
ATOM 489 C C . HIS A 1 68 ? 14.948 2.419 25.704 1.00 16.03 67 HIS A C 1
ATOM 490 O O . HIS A 1 68 ? 14.654 3.285 26.545 1.00 18.11 67 HIS A O 1
ATOM 497 N N . GLY A 1 69 ? 14.519 2.435 24.447 1.00 16.61 68 GLY A N 1
ATOM 498 C CA . GLY A 1 69 ? 13.682 3.497 23.925 1.00 15.56 68 GLY A CA 1
ATOM 499 C C . GLY A 1 69 ? 14.447 4.646 23.300 1.00 15.35 68 GLY A C 1
ATOM 500 O O . GLY A 1 69 ? 13.838 5.614 22.828 1.00 16.40 68 GLY A O 1
ATOM 501 N N . LYS A 1 70 ? 15.768 4.543 23.282 1.00 14.37 69 LYS A N 1
ATOM 502 C CA . LYS A 1 70 ? 16.601 5.525 22.648 1.00 14.18 69 LYS A CA 1
ATOM 503 C C . LYS A 1 70 ? 17.311 4.941 21.418 1.00 14.01 69 LYS A C 1
ATOM 504 O O . LYS A 1 70 ? 17.628 3.756 21.362 1.00 15.36 69 LYS A O 1
ATOM 510 N N . ALA A 1 71 ? 17.597 5.837 20.469 1.00 13.51 70 ALA A N 1
ATOM 511 C CA . ALA A 1 71 ? 18.476 5.535 19.337 1.00 14.31 70 ALA A CA 1
ATOM 512 C C . ALA A 1 71 ? 19.765 6.323 19.426 1.00 13.25 70 ALA A C 1
ATOM 513 O O . ALA A 1 71 ? 19.757 7.507 19.710 1.00 14.94 70 ALA A O 1
ATOM 515 N N . LEU A 1 72 ? 20.879 5.659 19.131 1.00 12.42 71 LEU A N 1
ATOM 516 C CA . LEU A 1 72 ? 22.170 6.305 19.075 1.00 11.91 71 LEU A CA 1
ATOM 517 C C . LEU A 1 72 ? 22.420 6.760 17.627 1.00 12.24 71 LEU A C 1
ATOM 518 O O . LEU A 1 72 ? 22.045 6.048 16.679 1.00 12.13 71 LEU A O 1
ATOM 523 N N . LEU A 1 73 ? 23.111 7.880 17.490 1.00 10.98 72 LEU A N 1
ATOM 524 C CA . LEU A 1 73 ? 23.606 8.367 16.214 1.00 11.37 72 LEU A CA 1
ATOM 525 C C . LEU A 1 73 ? 25.125 8.394 16.163 1.00 11.49 72 LEU A C 1
ATOM 526 O O . LEU A 1 73 ? 25.784 8.831 17.104 1.00 13.73 72 LEU A O 1
ATOM 531 N N . TYR A 1 74 ? 25.671 7.950 15.040 1.00 10.30 73 TYR A N 1
ATOM 532 C CA . TYR A 1 74 ? 27.096 7.854 14.852 1.00 11.06 73 TYR A CA 1
ATOM 533 C C . TYR A 1 74 ? 27.451 8.121 13.405 1.00 11.51 73 TYR A C 1
ATOM 534 O O . TYR A 1 74 ? 26.571 8.188 12.537 1.00 10.80 73 TYR A O 1
ATOM 543 N N . ASN A 1 75 ? 28.734 8.317 13.161 1.00 10.48 74 ASN A N 1
ATOM 544 C CA . ASN A 1 75 ? 29.198 8.509 11.793 1.00 11.19 74 ASN A CA 1
ATOM 545 C C . ASN A 1 75 ? 30.607 8.043 11.602 1.00 10.89 74 ASN A C 1
ATOM 546 O O . ASN A 1 75 ? 31.317 7.757 12.558 1.00 12.14 74 ASN A O 1
ATOM 551 N N . GLY A 1 76 ? 30.989 7.932 10.335 1.00 10.07 75 GLY A N 1
ATOM 552 C CA . GLY A 1 76 ? 32.356 7.647 9.950 1.00 10.83 75 GLY A CA 1
ATOM 553 C C . GLY A 1 76 ? 32.593 8.199 8.561 1.00 10.62 75 GLY A C 1
ATOM 554 O O . GLY A 1 76 ? 31.655 8.486 7.802 1.00 10.64 75 GLY A O 1
ATOM 555 N N . GLN A 1 77 ? 33.862 8.297 8.211 1.00 12.03 76 GLN A N 1
ATOM 556 C CA . GLN A 1 77 ? 34.246 8.834 6.909 1.00 11.04 76 GLN A CA 1
ATOM 557 C C . GLN A 1 77 ? 35.543 8.179 6.477 1.00 10.79 76 GLN A C 1
ATOM 558 O O . GLN A 1 77 ? 36.304 7.650 7.305 1.00 9.24 76 GLN A O 1
ATOM 564 N N . LYS A 1 78 ? 35.824 8.219 5.182 1.00 10.25 77 LYS A N 1
ATOM 565 C CA . LYS A 1 78 ? 37.117 7.682 4.724 1.00 10.03 77 LYS A CA 1
ATOM 566 C C . LYS A 1 78 ? 38.284 8.494 5.323 1.00 9.97 77 LYS A C 1
ATOM 567 O O . LYS A 1 78 ? 38.151 9.661 5.714 1.00 10.64 77 LYS A O 1
ATOM 573 N N . ASN A 1 79 ? 39.441 7.875 5.409 1.00 11.01 78 ASN A N 1
ATOM 574 C CA . ASN A 1 79 ? 40.648 8.604 5.740 1.00 10.93 78 ASN A CA 1
ATOM 575 C C . ASN A 1 79 ? 40.793 9.762 4.733 1.00 11.07 78 ASN A C 1
ATOM 576 O O . ASN A 1 79 ? 40.576 9.590 3.562 1.00 10.94 78 ASN A O 1
ATOM 581 N N . ARG A 1 80 ? 41.119 10.939 5.233 1.00 11.60 79 ARG A N 1
ATOM 582 C CA . ARG A 1 80 ? 41.247 12.123 4.397 1.00 12.04 79 ARG A CA 1
ATOM 583 C C . ARG A 1 80 ? 42.468 12.013 3.520 1.00 12.99 79 ARG A C 1
ATOM 584 O O . ARG A 1 80 ? 43.491 11.443 3.931 1.00 15.19 79 ARG A O 1
ATOM 592 N N . GLY A 1 81 ? 42.375 12.624 2.339 1.00 13.06 80 GLY A N 1
ATOM 593 C CA . GLY A 1 81 ? 43.556 12.681 1.472 1.00 12.98 80 GLY A CA 1
ATOM 594 C C . GLY A 1 81 ? 43.482 11.701 0.329 1.00 12.79 80 GLY A C 1
ATOM 595 O O . GLY A 1 81 ? 42.434 11.094 0.101 1.00 12.72 80 GLY A O 1
ATOM 596 N N . PRO A 1 82 ? 44.570 11.601 -0.436 1.00 13.19 81 PRO A N 1
ATOM 597 C CA . PRO A 1 82 ? 44.660 10.808 -1.688 1.00 12.98 81 PRO A CA 1
ATOM 598 C C . PRO A 1 82 ? 44.905 9.324 -1.379 1.00 15.87 81 PRO A C 1
ATOM 599 O O . PRO A 1 82 ? 45.963 8.737 -1.710 1.00 17.66 81 PRO A O 1
ATOM 603 N N . VAL A 1 83 ? 43.951 8.761 -0.695 1.00 12.99 82 VAL A N 1
ATOM 604 C CA . VAL A 1 83 ? 43.896 7.329 -0.427 1.00 12.75 82 VAL A CA 1
ATOM 605 C C . VAL A 1 83 ? 42.572 6.815 -0.922 1.00 11.65 82 VAL A C 1
ATOM 606 O O . VAL A 1 83 ? 41.545 7.360 -0.584 1.00 12.03 82 VAL A O 1
ATOM 610 N N . ALA A 1 84 ? 42.625 5.813 -1.800 1.00 12.00 83 ALA A N 1
ATOM 611 C CA . ALA A 1 84 ? 41.446 5.299 -2.490 1.00 12.78 83 ALA A CA 1
ATOM 612 C C . ALA A 1 84 ? 40.829 4.184 -1.630 1.00 11.16 83 ALA A C 1
ATOM 613 O O . ALA A 1 84 ? 40.832 3.018 -1.995 1.00 13.93 83 ALA A O 1
ATOM 615 N N . THR A 1 85 ? 40.286 4.587 -0.496 1.00 10.53 84 THR A N 1
ATOM 616 C CA . THR A 1 85 ? 39.734 3.660 0.476 1.00 10.17 84 THR A CA 1
ATOM 617 C C . THR A 1 85 ? 38.419 4.204 0.964 1.00 12.03 84 THR A C 1
ATOM 618 O O . THR A 1 85 ? 38.094 5.369 0.733 1.00 13.05 84 THR A O 1
ATOM 622 N N . GLY A 1 86 ? 37.632 3.349 1.599 1.00 11.28 85 GLY A N 1
ATOM 623 C CA . GLY A 1 86 ? 36.302 3.723 2.040 1.00 12.52 85 GLY A CA 1
ATOM 624 C C . GLY A 1 86 ? 36.180 3.861 3.535 1.00 11.23 85 GLY A C 1
ATOM 625 O O . GLY A 1 86 ? 37.051 4.440 4.199 1.00 12.69 85 GLY A O 1
ATOM 626 N N . VAL A 1 87 ? 35.071 3.378 4.106 1.00 11.28 86 VAL A N 1
ATOM 627 C CA . VAL A 1 87 ? 34.908 3.437 5.535 1.00 12.56 86 VAL A CA 1
ATOM 628 C C . VAL A 1 87 ? 34.291 2.117 5.971 1.00 10.06 86 VAL A C 1
ATOM 629 O O . VAL A 1 87 ? 33.201 1.705 5.557 1.00 9.79 86 VAL A O 1
ATOM 633 N N . VAL A 1 88 ? 35.039 1.421 6.805 1.00 9.27 87 VAL A N 1
ATOM 634 C CA . VAL A 1 88 ? 34.708 0.031 7.134 1.00 10.87 87 VAL A CA 1
ATOM 635 C C . VAL A 1 88 ? 35.062 -0.191 8.591 1.00 11.23 87 VAL A C 1
ATOM 636 O O . VAL A 1 88 ? 36.204 0.082 9.021 1.00 11.82 87 VAL A O 1
ATOM 640 N N . GLY A 1 89 ? 34.100 -0.696 9.358 1.00 11.23 88 GLY A N 1
ATOM 641 C CA . GLY A 1 89 ? 34.370 -0.907 10.762 1.00 12.20 88 GLY A CA 1
ATOM 642 C C . GLY A 1 89 ? 33.316 -1.676 11.484 1.00 10.73 88 GLY A C 1
ATOM 643 O O . GLY A 1 89 ? 32.335 -2.158 10.898 1.00 10.81 88 GLY 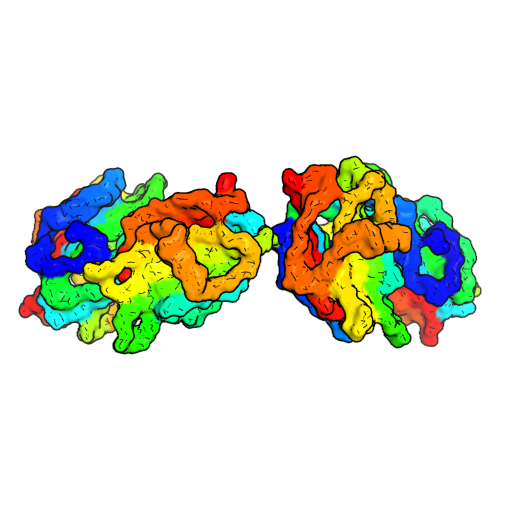A O 1
ATOM 644 N N . VAL A 1 90 ? 33.560 -1.835 12.773 1.00 10.90 89 VAL A N 1
ATOM 645 C CA . VAL A 1 90 ? 32.674 -2.583 13.651 1.00 10.07 89 VAL A CA 1
ATOM 646 C C . VAL A 1 90 ? 32.488 -1.788 14.940 1.00 9.42 89 VAL A C 1
ATOM 647 O O . VAL A 1 90 ? 33.454 -1.409 15.578 1.00 11.73 89 VAL A O 1
ATOM 651 N N . ILE A 1 91 ? 31.226 -1.605 15.323 1.00 9.33 90 ILE A N 1
ATOM 652 C CA . ILE A 1 91 ? 30.817 -0.968 16.578 1.00 10.71 90 ILE A CA 1
ATOM 653 C C . ILE A 1 91 ? 30.447 -2.051 17.582 1.00 11.64 90 ILE A C 1
ATOM 654 O O . ILE A 1 91 ? 29.729 -2.994 17.222 1.00 11.48 90 ILE A O 1
ATOM 659 N N . ALA A 1 92 ? 30.913 -1.897 18.843 1.00 10.20 91 ALA A N 1
ATOM 660 C CA . ALA A 1 92 ? 30.550 -2.841 19.892 1.00 10.54 91 ALA A CA 1
ATOM 661 C C . ALA A 1 92 ? 29.993 -2.083 21.094 1.00 10.85 91 ALA A C 1
ATOM 662 O O . ALA A 1 92 ? 30.591 -1.110 21.591 1.00 12.45 91 ALA A O 1
ATOM 664 N N . TYR A 1 93 ? 28.824 -2.550 21.525 1.00 12.01 92 TYR A N 1
ATOM 665 C CA . TYR A 1 93 ? 28.173 -2.063 22.730 1.00 12.68 92 TYR A CA 1
ATOM 666 C C . TYR A 1 93 ? 27.980 -3.253 23.684 1.00 13.16 92 TYR A C 1
ATOM 667 O O . TYR A 1 93 ? 27.595 -4.364 23.288 1.00 13.33 92 TYR A O 1
ATOM 676 N N . SER A 1 94 ? 28.245 -2.999 24.951 1.00 13.80 93 SER A N 1
ATOM 677 C CA A SER A 1 94 ? 27.969 -4.004 25.965 0.60 13.78 93 SER A CA 1
ATOM 678 C CA B SER A 1 94 ? 27.982 -3.957 26.024 0.40 13.69 93 SER A CA 1
ATOM 679 C C . SER A 1 94 ? 26.523 -3.796 26.407 1.00 16.25 93 SER A C 1
ATOM 680 O O . SER A 1 94 ? 26.063 -2.669 26.566 1.00 19.49 93 SER A O 1
ATOM 685 N N . MET A 1 95 ? 25.792 -4.889 26.569 1.00 15.13 94 MET A N 1
ATOM 686 C CA . MET A 1 95 ? 24.407 -4.807 27.004 1.00 15.64 94 MET A CA 1
ATOM 687 C C . MET A 1 95 ? 24.348 -5.220 28.479 1.00 16.15 94 MET A C 1
ATOM 688 O O . MET A 1 95 ? 25.195 -5.951 28.972 1.00 16.17 94 MET A O 1
ATOM 693 N N . SER A 1 96 ? 23.341 -4.732 29.172 1.00 20.22 95 SER A N 1
ATOM 694 C CA . SER A 1 96 ? 23.269 -4.938 30.623 1.00 19.76 95 SER A CA 1
ATOM 695 C C . SER A 1 96 ? 22.960 -6.381 31.007 1.00 20.73 95 SER A C 1
ATOM 696 O O . SER A 1 96 ? 22.969 -6.697 32.193 1.00 22.51 95 SER A O 1
ATOM 699 N N . ASP A 1 97 ? 22.700 -7.266 30.031 1.00 18.64 96 ASP A N 1
ATOM 700 C CA . ASP A 1 97 ? 22.587 -8.708 30.282 1.00 19.53 96 ASP A CA 1
ATOM 701 C C . ASP A 1 97 ? 23.911 -9.486 30.264 1.00 17.87 96 ASP A C 1
ATOM 702 O O . ASP A 1 97 ? 23.921 -10.712 30.402 1.00 21.58 96 ASP A O 1
ATOM 707 N N . GLY A 1 98 ? 25.023 -8.773 30.061 1.00 16.81 97 GLY A N 1
ATOM 708 C CA . GLY A 1 98 ? 26.340 -9.376 29.987 1.00 18.39 97 GLY A CA 1
ATOM 709 C C . GLY A 1 98 ? 26.884 -9.730 28.607 1.00 20.01 97 GLY A C 1
ATOM 710 O O . GLY A 1 98 ? 28.012 -10.164 28.472 1.00 23.24 97 GLY A O 1
ATOM 711 N N . ASN A 1 99 ? 26.094 -9.491 27.570 1.00 17.61 98 ASN A N 1
ATOM 712 C CA . ASN A 1 99 ? 26.476 -9.811 26.193 1.00 15.06 98 ASN A CA 1
ATOM 713 C C . ASN A 1 99 ? 26.806 -8.530 25.417 1.00 13.81 98 ASN A C 1
ATOM 714 O O . ASN A 1 99 ? 26.766 -7.431 25.963 1.00 16.78 98 ASN A O 1
ATOM 719 N N . THR A 1 100 ? 27.246 -8.718 24.187 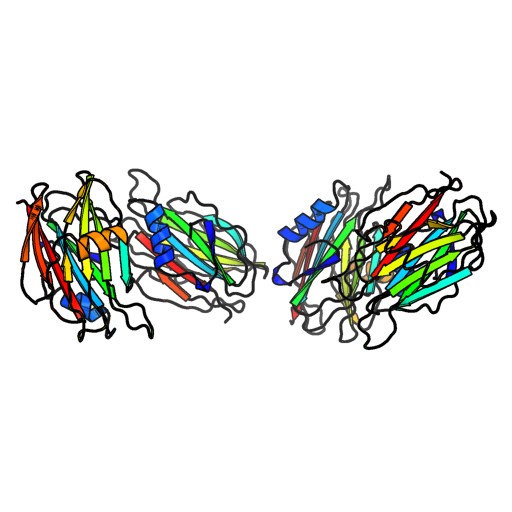1.00 13.92 99 THR A N 1
ATOM 720 C CA . THR A 1 100 ? 27.742 -7.632 23.338 1.00 12.26 99 THR A CA 1
ATOM 721 C C . THR A 1 100 ? 26.948 -7.557 22.035 1.00 12.41 99 THR A C 1
ATOM 722 O O . THR A 1 100 ? 26.733 -8.567 21.335 1.00 13.48 99 THR A O 1
ATOM 726 N N . LEU A 1 101 ? 26.515 -6.349 21.704 1.00 12.21 100 LEU A N 1
ATOM 727 C CA . LEU A 1 101 ? 25.902 -6.051 20.406 1.00 13.09 100 LEU A CA 1
ATOM 728 C C . LEU A 1 101 ? 26.974 -5.508 19.478 1.00 11.98 100 LEU A C 1
ATOM 729 O O . LEU A 1 101 ? 27.669 -4.548 19.806 1.00 12.79 100 LEU A O 1
ATOM 734 N N . ALA A 1 102 ? 27.157 -6.201 18.351 1.00 10.78 101 ALA A N 1
ATOM 735 C CA . ALA A 1 102 ? 28.152 -5.806 17.367 1.00 11.66 101 ALA A CA 1
ATOM 736 C C . ALA A 1 102 ? 27.485 -5.451 16.039 1.00 11.16 101 ALA A C 1
ATOM 737 O O . ALA A 1 102 ? 26.626 -6.211 15.541 1.00 11.10 101 ALA A O 1
ATOM 739 N N . VAL A 1 103 ? 27.977 -4.392 15.422 1.00 10.22 102 VAL A N 1
ATOM 740 C CA . VAL A 1 103 ? 27.460 -3.901 14.131 1.00 11.13 102 VAL A CA 1
ATOM 741 C C . VAL A 1 103 ? 28.619 -3.632 13.173 1.00 9.44 102 VAL A C 1
ATOM 742 O O . VAL A 1 103 ? 29.522 -2.887 13.487 1.00 10.64 102 VAL A O 1
ATOM 746 N N . LEU A 1 104 ? 28.607 -4.335 12.048 1.00 9.51 103 LEU A N 1
ATOM 747 C CA . LEU A 1 104 ? 29.527 -4.127 10.949 1.00 9.70 103 LEU A CA 1
ATOM 748 C C . LEU A 1 104 ? 28.922 -3.162 9.946 1.00 9.94 103 LEU A C 1
ATOM 749 O O . LEU A 1 104 ? 27.741 -3.281 9.590 1.00 9.55 103 LEU A O 1
ATOM 754 N N . PHE A 1 105 ? 29.778 -2.287 9.436 1.00 8.89 104 PHE A N 1
ATOM 755 C CA . PHE A 1 105 ? 29.462 -1.457 8.265 1.00 8.93 104 PHE A CA 1
ATOM 756 C C . PHE A 1 105 ? 30.639 -1.473 7.306 1.00 10.59 104 PHE A C 1
ATOM 757 O O . PHE A 1 105 ? 31.811 -1.486 7.740 1.00 10.51 104 PHE A O 1
ATOM 765 N N . SER A 1 106 ? 30.356 -1.530 6.016 1.00 9.98 105 SER A N 1
ATOM 766 C CA . SER A 1 106 ? 31.430 -1.575 5.014 1.00 9.50 105 SER A CA 1
ATOM 767 C C . SER A 1 106 ? 30.975 -0.815 3.786 1.00 8.94 105 SER A C 1
ATOM 768 O O . SER A 1 106 ? 30.071 -1.244 3.057 1.00 10.49 105 SER A O 1
ATOM 771 N N . VAL A 1 107 ? 31.664 0.284 3.525 1.00 8.30 106 VAL A N 1
ATOM 772 C CA . VAL A 1 107 ? 31.408 1.204 2.410 1.00 10.09 106 VAL A CA 1
ATOM 773 C C . VAL A 1 107 ? 32.732 1.284 1.644 1.00 10.19 106 VAL A C 1
ATOM 774 O O . VAL A 1 107 ? 33.693 1.887 2.117 1.00 12.84 106 VAL A O 1
ATOM 778 N N . PRO A 1 108 ? 32.800 0.644 0.491 1.00 9.59 107 PRO A N 1
ATOM 779 C CA . PRO A 1 108 ? 34.076 0.607 -0.240 1.00 10.45 107 PRO A CA 1
ATOM 780 C C . PRO A 1 108 ? 34.353 1.850 -1.047 1.00 11.28 107 PRO A C 1
ATOM 781 O O . PRO A 1 108 ? 33.484 2.671 -1.263 1.00 11.60 107 PRO A O 1
ATOM 785 N N . TYR A 1 109 ? 35.582 1.941 -1.525 1.00 11.58 108 TYR A N 1
ATOM 786 C CA . TYR A 1 109 ? 35.952 2.993 -2.476 1.00 11.36 108 TYR A CA 1
ATOM 787 C C . TYR A 1 109 ? 35.408 2.706 -3.880 1.00 12.27 108 TYR A C 1
ATOM 788 O O . TYR A 1 109 ? 34.780 3.558 -4.514 1.00 14.66 108 TYR A O 1
ATOM 797 N N . ASP A 1 110 ? 35.702 1.533 -4.412 1.00 13.19 109 ASP A N 1
ATOM 798 C CA . ASP A 1 110 ? 35.448 1.227 -5.806 1.00 14.45 109 ASP A CA 1
ATOM 799 C C . ASP A 1 110 ? 34.211 0.395 -6.076 1.00 13.60 109 ASP A C 1
ATOM 800 O O . ASP A 1 110 ? 34.237 -0.815 -5.955 1.00 12.88 109 ASP A O 1
ATOM 805 N N . TYR A 1 111 ? 33.128 1.061 -6.454 1.00 11.95 110 TYR A N 1
ATOM 806 C CA . TYR A 1 111 ? 31.870 0.415 -6.761 1.00 12.55 110 TYR A CA 1
ATOM 807 C C . TYR A 1 111 ? 31.828 -0.342 -8.087 1.00 14.26 110 TYR A C 1
ATOM 808 O O . TYR A 1 111 ? 30.885 -1.058 -8.355 1.00 15.27 110 TYR A O 1
ATOM 817 N N . ASN A 1 112 ? 32.866 -0.228 -8.892 1.00 15.77 111 ASN A N 1
ATOM 818 C CA . ASN A 1 112 ? 32.983 -1.137 -10.030 1.00 16.82 111 ASN A CA 1
ATOM 819 C C . ASN A 1 112 ? 33.203 -2.569 -9.631 1.00 17.74 111 ASN A C 1
ATOM 820 O O . ASN A 1 112 ? 32.890 -3.476 -10.387 1.00 19.37 111 ASN A O 1
ATOM 825 N N . TRP A 1 113 ? 33.757 -2.763 -8.440 1.00 13.26 112 TRP A N 1
ATOM 826 C CA . TRP A 1 113 ? 34.200 -4.057 -7.994 1.00 13.69 112 TRP A CA 1
ATOM 827 C C . TRP A 1 113 ? 33.647 -4.509 -6.647 1.00 13.43 112 TRP A C 1
ATOM 828 O O . TRP A 1 113 ? 33.626 -5.688 -6.395 1.00 16.94 112 TRP A O 1
ATOM 839 N N . TYR A 1 114 ? 33.242 -3.558 -5.788 1.00 12.14 113 TYR A N 1
ATOM 840 C CA . TYR A 1 114 ? 32.760 -3.879 -4.444 1.00 11.29 113 TYR A CA 1
ATOM 841 C C . TYR A 1 114 ? 31.434 -3.162 -4.192 1.00 10.09 113 TYR A C 1
ATOM 842 O O . TYR A 1 114 ? 31.033 -2.265 -4.950 1.00 10.57 113 TYR A O 1
ATOM 851 N N . SER A 1 115 ? 30.746 -3.601 -3.134 1.00 10.20 114 SER A N 1
ATOM 852 C CA . SER A 1 115 ? 29.438 -3.100 -2.738 1.00 11.17 114 SER A CA 1
ATOM 853 C C . SER A 1 115 ? 29.386 -2.820 -1.229 1.00 10.37 114 SER A C 1
ATOM 854 O O . SER A 1 115 ? 30.277 -3.268 -0.475 1.00 11.27 114 SER A O 1
ATOM 857 N N . ASN A 1 116 ? 28.355 -2.106 -0.798 1.00 9.08 115 ASN A N 1
ATOM 858 C CA . ASN A 1 116 ? 28.110 -1.872 0.612 1.00 8.91 115 ASN A CA 1
ATOM 859 C C . ASN A 1 116 ? 27.580 -3.117 1.309 1.00 9.00 115 ASN A C 1
ATOM 860 O O . ASN A 1 116 ? 26.796 -3.897 0.715 1.00 10.82 115 ASN A O 1
ATOM 865 N N . TRP A 1 117 ? 28.040 -3.342 2.545 1.00 8.62 116 TRP A N 1
ATOM 866 C CA . TRP A 1 117 ? 27.553 -4.458 3.394 1.00 9.47 116 TRP A CA 1
ATOM 867 C C . TRP A 1 117 ? 27.382 -3.954 4.828 1.00 9.58 116 TRP A C 1
ATOM 868 O O . TRP A 1 117 ? 28.010 -2.976 5.276 1.00 9.34 116 TRP A O 1
ATOM 879 N N . TRP A 1 118 ? 26.572 -4.686 5.585 1.00 9.86 117 TRP A N 1
ATOM 880 C CA . TRP A 1 118 ? 26.420 -4.438 7.025 1.00 9.68 117 TRP A CA 1
ATOM 881 C C . TRP A 1 118 ? 26.102 -5.738 7.711 1.00 9.52 117 TRP A C 1
ATOM 882 O O . TRP A 1 118 ? 25.762 -6.730 7.066 1.00 10.04 117 TRP A O 1
ATOM 893 N N . ASN A 1 119 ? 26.170 -5.744 9.023 1.00 9.82 118 ASN A N 1
ATOM 894 C CA . ASN A 1 119 ? 25.771 -6.935 9.765 1.00 9.55 118 ASN A CA 1
ATOM 895 C C . ASN A 1 119 ? 25.507 -6.566 11.205 1.00 10.09 118 ASN A C 1
ATOM 896 O O . ASN A 1 119 ? 25.935 -5.506 11.680 1.00 10.42 118 ASN A O 1
ATOM 901 N N . VAL A 1 120 ? 24.779 -7.448 11.902 1.00 10.45 119 VAL A N 1
ATOM 902 C CA A VAL A 1 120 ? 24.489 -7.257 13.311 0.60 11.30 119 VAL A CA 1
ATOM 903 C CA B VAL A 1 120 ? 24.480 -7.248 13.285 0.40 10.90 119 VAL A CA 1
ATOM 904 C C . VAL A 1 120 ? 24.531 -8.635 13.948 1.00 10.83 119 VAL A C 1
ATOM 905 O O . VAL A 1 120 ? 24.067 -9.616 13.377 1.00 14.01 119 VAL A O 1
ATOM 912 N N . ARG A 1 121 ? 25.152 -8.712 15.110 1.00 10.79 120 ARG A N 1
ATOM 913 C CA . ARG A 1 121 ? 25.235 -9.970 15.860 1.00 11.10 120 ARG A CA 1
ATOM 914 C C . ARG A 1 121 ? 25.305 -9.699 17.339 1.00 11.28 120 ARG A C 1
ATOM 915 O O . ARG A 1 121 ? 25.867 -8.690 17.763 1.00 12.10 120 ARG A O 1
ATOM 923 N N . VAL A 1 122 ? 24.766 -10.622 18.143 1.00 13.33 121 VAL A N 1
ATOM 924 C CA . VAL A 1 122 ? 25.011 -10.576 19.610 1.00 13.73 121 VAL A CA 1
ATOM 925 C C . VAL A 1 122 ? 26.040 -11.663 19.935 1.00 13.68 121 VAL A C 1
ATOM 926 O O . VAL A 1 122 ? 25.900 -12.794 19.475 1.00 15.85 121 VAL A O 1
ATOM 930 N N . TYR A 1 123 ? 27.114 -11.250 20.617 1.00 13.40 122 TYR A N 1
ATOM 931 C CA . TYR A 1 123 ? 28.156 -12.129 21.145 1.00 14.96 122 TYR A CA 1
ATOM 932 C C . TYR A 1 123 ? 27.932 -12.401 22.610 1.00 15.81 122 TYR A C 1
ATOM 933 O O . TYR A 1 123 ? 27.537 -11.506 23.373 1.00 14.57 122 TYR A O 1
ATOM 942 N N . LYS A 1 124 ? 28.217 -13.630 23.022 1.00 19.14 123 LYS A N 1
ATOM 943 C CA . LYS A 1 124 ? 28.195 -13.958 24.439 1.00 21.76 123 LYS A CA 1
ATOM 944 C C . LYS A 1 124 ? 29.377 -13.304 25.140 1.00 19.16 123 LYS A C 1
ATOM 945 O O . LYS A 1 124 ? 30.528 -13.400 24.678 1.00 23.08 123 LYS A O 1
ATOM 951 N N . GLY A 1 125 ? 29.096 -12.640 26.258 1.00 17.05 124 GLY A N 1
ATOM 952 C CA . GLY A 1 125 ? 30.124 -11.942 27.016 1.00 17.66 124 GLY A CA 1
ATOM 953 C C . GLY A 1 125 ? 30.438 -10.577 26.473 1.00 18.12 124 GLY A C 1
ATOM 954 O O . GLY A 1 125 ? 29.769 -10.094 25.560 1.00 18.30 124 GLY A O 1
ATOM 955 N N . GLN A 1 126 ? 31.429 -9.949 27.085 1.00 21.22 125 GLN A N 1
ATOM 956 C CA . GLN A 1 126 ? 31.859 -8.603 26.757 1.00 21.40 125 GLN A CA 1
ATOM 957 C C . GLN A 1 126 ? 33.048 -8.712 25.803 1.00 23.64 125 GLN A C 1
ATOM 958 O O . GLN A 1 126 ? 34.131 -9.152 26.190 1.00 28.70 125 GLN A O 1
ATOM 964 N N . LYS A 1 127 ? 32.826 -8.322 24.551 1.00 20.59 126 LYS A N 1
ATOM 965 C CA . LYS A 1 127 ? 33.823 -8.538 23.490 1.00 17.92 126 LYS A CA 1
ATOM 966 C C . LYS A 1 127 ? 34.062 -7.244 22.749 1.00 19.84 126 LYS A C 1
ATOM 967 O O . LYS A 1 127 ? 33.134 -6.743 22.099 1.00 23.93 126 LYS A O 1
ATOM 973 N N . ARG A 1 128 ? 35.295 -6.739 22.790 1.00 15.30 127 ARG A N 1
ATOM 974 C CA . ARG A 1 128 ? 35.627 -5.512 22.062 1.00 15.48 127 ARG A CA 1
ATOM 975 C C . ARG A 1 128 ? 35.654 -5.769 20.556 1.00 14.06 127 ARG A C 1
ATOM 976 O O . ARG A 1 128 ? 35.981 -6.833 20.090 1.00 14.33 127 ARG A O 1
ATOM 984 N N . ALA A 1 129 ? 35.284 -4.751 19.796 1.00 13.42 128 ALA A N 1
ATOM 985 C CA . ALA A 1 129 ? 35.407 -4.819 18.379 1.00 13.88 128 ALA A CA 1
ATOM 986 C C . ALA A 1 129 ? 36.910 -4.821 18.011 1.00 11.09 128 ALA A C 1
ATOM 987 O O . ALA A 1 129 ? 37.707 -4.080 18.569 1.00 12.85 128 ALA A O 1
ATOM 989 N N . ASP A 1 130 ? 37.267 -5.671 17.048 1.00 11.76 129 ASP A N 1
ATOM 990 C CA . ASP A 1 130 ? 38.654 -5.797 16.593 1.00 11.21 129 ASP A CA 1
ATOM 991 C C . ASP A 1 130 ? 38.688 -6.465 15.224 1.00 11.90 129 ASP A C 1
ATOM 992 O O . ASP A 1 130 ? 37.626 -6.769 14.642 1.00 11.38 129 ASP A O 1
ATOM 997 N N . GLN A 1 131 ? 39.890 -6.621 14.664 1.00 11.85 130 GLN A N 1
ATOM 998 C CA . GLN A 1 131 ? 40.018 -7.213 13.330 1.00 12.81 130 GLN A CA 1
ATOM 999 C C . GLN A 1 131 ? 39.402 -8.594 13.253 1.00 12.40 130 GLN A C 1
ATOM 1000 O O . GLN A 1 131 ? 38.762 -8.954 12.231 1.00 14.86 130 GLN A O 1
ATOM 1006 N N . ARG A 1 132 ? 39.588 -9.399 14.315 1.00 13.01 131 ARG A N 1
ATOM 1007 C CA . ARG A 1 132 ? 39.003 -10.725 14.340 1.00 14.20 131 ARG A CA 1
ATOM 1008 C C . ARG A 1 132 ? 37.468 -10.668 14.228 1.00 12.48 131 ARG A C 1
ATOM 1009 O O . ARG A 1 132 ? 36.867 -11.405 13.488 1.00 13.58 131 ARG A O 1
ATOM 1017 N N . MET A 1 133 ? 36.855 -9.757 14.954 1.00 12.03 132 MET A N 1
ATOM 1018 C CA . MET A 1 133 ? 35.398 -9.568 14.880 1.00 11.06 132 MET A CA 1
ATOM 1019 C C . MET A 1 133 ? 34.960 -9.105 13.484 1.00 10.65 132 MET A C 1
ATOM 1020 O O . MET A 1 133 ? 33.951 -9.570 12.973 1.00 11.12 132 MET A O 1
ATOM 1025 N N . TYR A 1 134 ? 35.716 -8.197 12.869 1.00 11.84 133 TYR A N 1
ATOM 1026 C CA . TYR A 1 134 ? 35.438 -7.778 11.502 1.00 11.18 133 TYR A CA 1
ATOM 1027 C C . TYR A 1 134 ? 35.440 -9.034 10.598 1.00 11.02 133 TYR A C 1
ATOM 1028 O O . TYR A 1 134 ? 34.536 -9.223 9.793 1.00 11.03 133 TYR A O 1
ATOM 1037 N N . GLU A 1 135 ? 36.474 -9.860 10.701 1.00 12.08 134 GLU A N 1
ATOM 1038 C CA A GLU A 1 135 ? 36.554 -11.028 9.827 0.50 11.97 134 GLU A CA 1
ATOM 1039 C CA B GLU A 1 135 ? 36.594 -11.060 9.850 0.50 11.87 134 GLU A CA 1
ATOM 1040 C C . GLU A 1 135 ? 35.382 -11.980 10.022 1.00 13.59 134 GLU A C 1
ATOM 1041 O O . GLU A 1 135 ? 34.817 -12.487 9.039 1.00 13.42 134 GLU A O 1
ATOM 1052 N N . GLU A 1 136 ? 34.979 -12.199 11.280 1.00 13.62 135 GLU A N 1
ATOM 1053 C CA . GLU A 1 136 ? 33.819 -13.042 11.588 1.00 13.09 135 GLU A CA 1
ATOM 1054 C C . GLU A 1 136 ? 32.563 -12.454 10.927 1.00 12.05 135 GLU A C 1
ATOM 1055 O O . GLU A 1 136 ? 31.841 -13.137 10.223 1.00 11.74 135 GLU A O 1
ATOM 1061 N N . LEU A 1 137 ? 32.292 -11.177 11.182 1.00 11.25 136 LEU A N 1
ATOM 1062 C CA . LEU A 1 137 ? 31.052 -10.532 10.695 1.00 11.79 136 LEU A CA 1
ATOM 1063 C C . LEU A 1 137 ? 30.969 -10.386 9.187 1.00 11.93 136 LEU A C 1
ATOM 1064 O O . LEU A 1 137 ? 29.878 -10.459 8.609 1.00 11.65 136 LEU A O 1
ATOM 1069 N N . TYR A 1 138 ? 32.115 -10.215 8.553 1.00 11.14 137 TYR A N 1
ATOM 1070 C CA . TYR A 1 138 ? 32.163 -10.018 7.119 1.00 10.99 137 TYR A CA 1
ATOM 1071 C C . TYR A 1 138 ? 32.248 -11.335 6.363 1.00 10.86 137 TYR A C 1
ATOM 1072 O O . TYR A 1 138 ? 31.464 -11.575 5.454 1.00 12.44 137 TYR A O 1
ATOM 1081 N N . TYR A 1 139 ? 33.153 -12.216 6.773 1.00 10.83 138 TYR A N 1
ATOM 1082 C CA . TYR A 1 139 ? 33.369 -13.473 6.008 1.00 10.88 138 TYR A CA 1
ATOM 1083 C C . TYR A 1 139 ? 32.570 -14.707 6.452 1.00 12.74 138 TYR A C 1
ATOM 1084 O O . TYR A 1 139 ? 32.488 -15.679 5.687 1.00 14.13 138 TYR A O 1
ATOM 1093 N N . HIS A 1 140 ? 32.043 -14.716 7.678 1.00 12.20 139 HIS A N 1
ATOM 1094 C CA . HIS A 1 140 ? 31.449 -15.941 8.229 1.00 12.61 139 HIS A CA 1
ATOM 1095 C C . HIS A 1 140 ? 30.036 -15.861 8.756 1.00 14.16 139 HIS A C 1
ATOM 1096 O O . HIS A 1 140 ? 29.389 -16.911 8.944 1.00 18.42 139 HIS A O 1
ATOM 1103 N N . ARG A 1 141 ? 29.516 -14.659 8.991 1.00 12.23 140 ARG A N 1
ATOM 1104 C CA . ARG A 1 141 ? 28.212 -14.548 9.653 1.00 12.96 140 ARG A CA 1
ATOM 1105 C C . ARG A 1 141 ? 27.164 -13.878 8.753 1.00 12.69 140 ARG A C 1
ATOM 1106 O O . ARG A 1 141 ? 26.251 -13.208 9.246 1.00 14.00 140 ARG A O 1
ATOM 1114 N N . SER A 1 142 ? 27.276 -14.101 7.448 1.00 12.44 141 SER A N 1
ATOM 1115 C CA . SER A 1 142 ? 26.202 -13.782 6.508 1.00 13.24 141 SER A CA 1
ATOM 1116 C C . SER A 1 142 ? 25.756 -12.303 6.532 1.00 12.79 141 SER A C 1
ATOM 1117 O O . SER A 1 142 ? 24.612 -11.981 6.851 1.00 12.30 141 SER A O 1
ATOM 1120 N N . PRO A 1 143 ? 26.704 -11.393 6.214 1.00 11.74 142 PRO A N 1
ATOM 1121 C CA . PRO A 1 143 ? 26.331 -9.993 6.165 1.00 11.60 142 PRO A CA 1
ATOM 1122 C C . PRO A 1 143 ? 25.243 -9.706 5.137 1.00 9.95 142 PRO A C 1
ATOM 1123 O O . PRO A 1 143 ? 25.055 -10.454 4.149 1.00 12.35 142 PRO A O 1
ATOM 1127 N N . PHE A 1 144 ? 24.545 -8.616 5.365 1.00 10.00 143 PHE A N 1
ATOM 1128 C CA . PHE A 1 144 ? 23.505 -8.140 4.476 1.00 9.13 143 PHE A CA 1
ATOM 1129 C C . PHE A 1 144 ? 24.062 -7.117 3.503 1.00 10.50 143 PHE A C 1
ATOM 1130 O O . PHE A 1 144 ? 24.898 -6.297 3.860 1.00 10.53 143 PHE A O 1
ATOM 1138 N N . ARG A 1 145 ? 23.567 -7.155 2.280 1.00 10.29 144 ARG A N 1
ATOM 1139 C CA . ARG A 1 145 ? 23.969 -6.165 1.290 1.00 11.73 144 ARG A CA 1
ATOM 1140 C C . ARG A 1 145 ? 23.309 -4.806 1.646 1.00 11.57 144 ARG A C 1
ATOM 1141 O O . ARG A 1 145 ? 22.147 -4.753 2.059 1.00 11.79 144 ARG A O 1
ATOM 1149 N N . GLY A 1 146 ? 24.044 -3.714 1.429 1.00 10.99 145 GLY A N 1
ATOM 1150 C CA . GLY A 1 146 ? 23.476 -2.372 1.360 1.00 11.78 145 GLY A CA 1
ATOM 1151 C C . GLY A 1 146 ? 22.850 -2.224 -0.016 1.00 12.44 145 GLY A C 1
ATOM 1152 O O . GLY A 1 146 ? 23.481 -1.739 -0.931 1.00 11.69 145 GLY A O 1
ATOM 1153 N N . ASP A 1 147 ? 21.622 -2.730 -0.140 1.00 10.23 146 ASP A N 1
ATOM 1154 C CA . ASP A 1 147 ? 20.942 -2.930 -1.410 1.00 11.99 146 ASP A CA 1
ATOM 1155 C C . ASP A 1 147 ? 19.622 -2.193 -1.447 1.00 10.14 146 ASP A C 1
ATOM 1156 O O . ASP A 1 147 ? 18.741 -2.527 -2.226 1.00 12.92 146 ASP A O 1
ATOM 1161 N N . ASN A 1 148 ? 19.482 -1.176 -0.606 1.00 10.06 147 ASN A N 1
ATOM 1162 C CA . ASN A 1 148 ? 18.278 -0.357 -0.602 1.00 10.50 147 ASN A CA 1
ATOM 1163 C C . ASN A 1 148 ? 17.047 -1.097 -0.186 1.00 10.83 147 ASN A C 1
ATOM 1164 O O . ASN A 1 148 ? 15.942 -0.711 -0.576 1.00 15.05 147 ASN A O 1
ATOM 1169 N N . GLY A 1 149 ? 17.224 -2.148 0.612 1.00 11.39 148 GLY A N 1
ATOM 1170 C CA . GLY A 1 149 ? 16.101 -2.851 1.183 1.00 12.23 148 GLY A CA 1
ATOM 1171 C C . GLY A 1 149 ? 16.329 -3.202 2.636 1.00 11.94 148 GLY A C 1
ATOM 1172 O O . GLY A 1 149 ? 17.460 -3.179 3.141 1.00 12.13 148 GLY A O 1
ATOM 1173 N N . TRP A 1 150 ? 15.226 -3.544 3.288 1.00 11.17 149 TRP A N 1
ATOM 1174 C CA . TRP A 1 150 ? 15.222 -4.021 4.675 1.00 12.63 149 TRP A CA 1
ATOM 1175 C C . TRP A 1 150 ? 15.604 -5.486 4.786 1.00 11.78 149 TRP A C 1
ATOM 1176 O O . TRP A 1 150 ? 15.223 -6.302 3.937 1.00 14.10 149 TRP A O 1
ATOM 1187 N N . HIS A 1 151 ? 16.354 -5.814 5.841 1.00 11.82 150 HIS A N 1
ATOM 1188 C CA . HIS A 1 151 ? 16.688 -7.185 6.200 1.00 13.20 150 HIS A CA 1
ATOM 1189 C C . HIS A 1 151 ? 16.523 -7.387 7.684 1.00 13.22 150 HIS A C 1
ATOM 1190 O O . HIS A 1 151 ? 16.876 -6.520 8.483 1.00 14.20 150 HIS A O 1
ATOM 1197 N N . SER A 1 152 ? 15.938 -8.505 8.037 1.00 16.83 151 SER A N 1
ATOM 1198 C CA A SER A 1 152 ? 15.667 -8.890 9.417 0.50 18.62 151 SER A CA 1
ATOM 1199 C CA B SER A 1 152 ? 15.745 -8.872 9.426 0.50 18.34 151 SER A CA 1
ATOM 1200 C C . SER A 1 152 ? 16.383 -10.211 9.749 1.00 18.31 151 SER A C 1
ATOM 1201 O O . SER A 1 152 ? 16.581 -11.072 8.882 1.00 18.15 151 SER A O 1
ATOM 1206 N N . ARG A 1 153 ? 16.731 -10.387 11.004 1.00 16.82 152 ARG A N 1
ATOM 1207 C CA A ARG A 1 153 ? 17.168 -11.684 11.500 0.60 15.75 152 ARG A CA 1
ATOM 1208 C CA B ARG A 1 153 ? 17.106 -11.709 11.498 0.40 15.90 152 ARG A CA 1
ATOM 1209 C C . ARG A 1 153 ? 16.986 -11.787 13.003 1.00 15.73 152 ARG A C 1
ATOM 1210 O O . ARG A 1 153 ? 17.175 -10.800 13.713 1.00 15.76 152 ARG A O 1
ATOM 1225 N N . GLY A 1 154 ? 16.652 -12.984 13.479 1.00 15.31 153 GLY A N 1
ATOM 1226 C CA . GLY A 1 154 ? 16.765 -13.273 14.893 1.00 15.99 153 GLY A CA 1
ATOM 1227 C C . GLY A 1 154 ? 18.229 -13.245 15.331 1.00 16.17 153 GLY A C 1
ATOM 1228 O O . GLY A 1 154 ? 19.122 -13.710 14.600 1.00 19.04 153 GLY A O 1
ATOM 1229 N N . LEU A 1 155 ? 18.475 -12.676 16.512 1.00 14.81 154 LEU A N 1
ATOM 1230 C CA . LEU A 1 155 ? 19.804 -12.533 17.069 1.00 15.69 154 LEU A CA 1
ATOM 1231 C C . LEU A 1 155 ? 20.109 -13.576 18.147 1.00 16.27 154 LEU A C 1
ATOM 1232 O O . LEU A 1 155 ? 21.224 -13.640 18.632 1.00 18.29 154 LEU A O 1
ATOM 1237 N N . GLY A 1 156 ? 19.116 -14.372 18.520 1.00 16.91 155 GLY A N 1
ATOM 1238 C CA . GLY A 1 156 ? 19.212 -15.106 19.783 1.00 18.70 155 GLY A CA 1
ATOM 1239 C C . GLY A 1 156 ? 19.058 -14.168 20.973 1.00 18.98 155 GLY A C 1
ATOM 1240 O O . GLY A 1 156 ? 18.789 -12.988 20.813 1.00 19.02 155 GLY A O 1
ATOM 1241 N N . TYR A 1 157 ? 19.182 -14.700 22.187 1.00 21.54 156 TYR A N 1
ATOM 1242 C CA . TYR A 1 157 ? 19.153 -13.872 23.399 1.00 20.30 156 TYR A CA 1
ATOM 1243 C C . TYR A 1 157 ? 17.861 -13.065 23.564 1.00 19.66 156 TYR A C 1
ATOM 1244 O O . TYR A 1 157 ? 17.835 -12.018 24.225 1.00 23.61 156 TYR A O 1
ATOM 1253 N N . GLY A 1 158 ? 16.777 -13.567 22.977 1.00 20.12 157 GLY A N 1
ATOM 1254 C CA . GLY A 1 158 ? 15.493 -12.894 23.027 1.00 21.27 157 GLY A CA 1
ATOM 1255 C C . GLY A 1 158 ? 15.351 -11.647 22.178 1.00 20.03 157 GLY A C 1
ATOM 1256 O O . GLY A 1 158 ? 14.391 -10.892 22.345 1.00 20.68 157 GLY A O 1
ATOM 1257 N N . LEU A 1 159 ? 16.271 -11.479 21.224 1.00 16.10 158 LEU A N 1
ATOM 1258 C CA . LEU A 1 159 ? 16.330 -10.287 20.387 1.00 16.66 158 LEU A CA 1
ATOM 1259 C C . LEU A 1 159 ? 16.254 -10.562 18.898 1.00 15.69 158 LEU A C 1
ATOM 1260 O O . LEU A 1 159 ? 16.542 -11.649 18.414 1.00 16.26 158 LEU A O 1
ATOM 1265 N N . LYS A 1 160 ? 15.845 -9.522 18.163 1.00 15.81 159 LYS A N 1
ATOM 1266 C CA . LYS A 1 160 ? 15.891 -9.572 16.735 1.00 16.21 159 LYS A CA 1
ATOM 1267 C C . LYS A 1 160 ? 16.301 -8.203 16.216 1.00 14.16 159 LYS A C 1
ATOM 1268 O O . LYS A 1 160 ? 16.262 -7.207 16.934 1.00 15.18 159 LYS A O 1
ATOM 1274 N N . SER A 1 161 ? 16.769 -8.207 14.984 1.00 13.76 160 SER A N 1
ATOM 1275 C CA A SER A 1 161 ? 17.289 -7.025 14.290 0.50 13.53 160 SER A CA 1
ATOM 1276 C CA B SER A 1 161 ? 17.183 -6.976 14.342 0.50 14.19 160 SER A CA 1
ATOM 1277 C C . SER A 1 161 ? 16.546 -6.794 12.985 1.00 13.55 160 SER A C 1
ATOM 1278 O O . SER A 1 161 ? 16.195 -7.752 12.301 1.00 15.21 160 SER A O 1
ATOM 1283 N N . ARG A 1 162 ? 16.374 -5.534 12.621 1.00 12.29 161 ARG A N 1
ATOM 1284 C CA . ARG A 1 162 ? 15.826 -5.160 11.341 1.00 14.39 161 ARG A CA 1
ATOM 1285 C C . ARG A 1 162 ? 16.627 -3.949 10.920 1.00 12.44 161 ARG A C 1
ATOM 1286 O O . ARG A 1 162 ? 16.752 -3.004 11.694 1.00 13.47 161 ARG A O 1
ATOM 1294 N N . GLY A 1 163 ? 17.149 -3.946 9.703 1.00 11.03 162 GLY A N 1
ATOM 1295 C CA . GLY A 1 163 ? 17.922 -2.798 9.233 1.00 11.02 162 GLY A CA 1
ATOM 1296 C C . GLY A 1 163 ? 17.861 -2.561 7.745 1.00 10.76 162 GLY A C 1
ATOM 1297 O O . GLY A 1 163 ? 17.472 -3.446 6.974 1.00 10.00 162 GLY A O 1
ATOM 1298 N N . PHE A 1 164 ? 18.346 -1.381 7.368 1.00 9.80 163 PHE A N 1
ATOM 1299 C CA . PHE A 1 164 ? 18.328 -0.876 6.025 1.00 10.12 163 PHE A CA 1
ATOM 1300 C C . PHE A 1 164 ? 19.611 -0.113 5.781 1.00 10.42 163 PHE A C 1
ATOM 1301 O O . PHE A 1 164 ? 19.989 0.763 6.577 1.00 9.99 163 PHE A O 1
ATOM 1309 N N . MET A 1 165 ? 20.245 -0.410 4.651 1.00 9.82 164 MET A N 1
ATOM 1310 C CA . MET A 1 165 ? 21.349 0.387 4.183 1.00 10.25 164 MET A CA 1
ATOM 1311 C C . MET A 1 165 ? 21.191 0.663 2.687 1.00 10.11 164 MET A C 1
ATOM 1312 O O . MET A 1 165 ? 20.816 -0.242 1.909 1.00 8.92 164 MET A O 1
ATOM 1317 N N . ASN A 1 166 ? 21.509 1.875 2.273 1.00 9.10 165 ASN A N 1
ATOM 1318 C CA . ASN A 1 166 ? 21.487 2.163 0.868 1.00 10.55 165 ASN A CA 1
ATOM 1319 C C . ASN A 1 166 ? 22.764 1.671 0.208 1.00 10.45 165 ASN A C 1
ATOM 1320 O O . ASN A 1 166 ? 23.666 1.120 0.876 1.00 10.46 165 ASN A O 1
ATOM 1325 N N . SER A 1 167 ? 22.831 1.878 -1.099 1.00 9.58 166 SER A N 1
ATOM 1326 C CA . SER A 1 167 ? 23.917 1.293 -1.897 1.00 9.20 166 SER A CA 1
ATOM 1327 C C . SER A 1 167 ? 25.077 2.224 -2.298 1.00 9.81 166 SER A C 1
ATOM 1328 O O . SER A 1 167 ? 26.037 1.753 -2.916 1.00 10.68 166 SER A O 1
ATOM 1331 N N . SER A 1 168 ? 24.976 3.510 -1.957 1.00 9.94 167 SER A N 1
ATOM 1332 C CA A SER A 1 168 ? 25.952 4.439 -2.471 0.60 10.17 167 SER A CA 1
ATOM 1333 C CA B SER A 1 168 ? 25.890 4.567 -2.401 0.40 10.89 167 SER A CA 1
ATOM 1334 C C . SER A 1 168 ? 27.036 4.798 -1.449 1.00 10.25 167 SER A C 1
ATOM 1335 O O . SER A 1 168 ? 27.000 4.369 -0.296 1.00 10.74 167 SER A O 1
ATOM 1340 N N . GLY A 1 169 ? 28.006 5.575 -1.902 1.00 10.56 168 GLY A N 1
ATOM 1341 C CA . GLY A 1 169 ? 29.157 5.903 -1.051 1.00 10.46 168 GLY A CA 1
ATOM 1342 C C . GLY A 1 169 ? 28.901 6.950 0.014 1.00 10.26 168 GLY A C 1
ATOM 1343 O O . GLY A 1 169 ? 29.796 7.205 0.828 1.00 10.19 168 GLY A O 1
ATOM 1344 N N . HIS A 1 170 ? 27.690 7.528 0.026 1.00 10.76 169 HIS A N 1
ATOM 1345 C CA . HIS A 1 170 ? 27.196 8.346 1.145 1.00 10.43 169 HIS A CA 1
ATOM 1346 C C . HIS A 1 170 ? 26.108 7.479 1.702 1.00 9.45 169 HIS A C 1
ATOM 1347 O O . HIS A 1 170 ? 24.984 7.437 1.191 1.00 11.33 169 HIS A O 1
ATOM 1354 N N . ALA A 1 171 ? 26.490 6.717 2.705 1.00 9.62 170 ALA A N 1
ATOM 1355 C CA . ALA A 1 171 ? 25.675 5.594 3.192 1.00 9.74 170 ALA A CA 1
ATOM 1356 C C . ALA A 1 171 ? 24.876 5.974 4.426 1.00 8.89 170 ALA A C 1
ATOM 1357 O O . ALA A 1 171 ? 25.378 6.670 5.316 1.00 9.75 170 ALA A O 1
ATOM 1359 N N . ILE A 1 172 ? 23.623 5.518 4.469 1.00 9.95 171 ILE A N 1
ATOM 1360 C CA . ILE A 1 172 ? 22.799 5.539 5.672 1.00 10.38 171 ILE A CA 1
ATOM 1361 C C . ILE A 1 172 ? 22.588 4.102 6.086 1.00 8.29 171 ILE A C 1
ATOM 1362 O O . ILE A 1 172 ? 22.323 3.218 5.227 1.00 10.10 171 ILE A O 1
ATOM 1367 N N . LEU A 1 173 ? 22.657 3.857 7.386 1.00 9.22 172 LEU A N 1
ATOM 1368 C CA . LEU A 1 173 ? 22.453 2.524 7.984 1.00 9.52 172 LEU A CA 1
ATOM 1369 C C . LEU A 1 173 ? 21.557 2.714 9.199 1.00 8.72 172 LEU A C 1
ATOM 1370 O O . LEU A 1 173 ? 21.951 3.344 10.204 1.00 9.78 172 LEU A O 1
ATOM 1375 N N . GLU A 1 174 ? 20.335 2.253 9.063 1.00 9.27 173 GLU A N 1
ATOM 1376 C CA . GLU A 1 174 ? 19.284 2.357 10.089 1.00 9.72 173 GLU A CA 1
ATOM 1377 C C . GLU A 1 174 ? 18.979 0.974 10.621 1.00 9.54 173 GLU A C 1
ATOM 1378 O O . GLU A 1 174 ? 18.595 0.106 9.862 1.00 10.15 173 GLU A O 1
ATOM 1384 N N . ILE A 1 175 ? 19.211 0.744 11.906 1.00 10.33 174 ILE A N 1
ATOM 1385 C CA . ILE A 1 175 ? 19.025 -0.575 12.534 1.00 9.92 174 ILE A CA 1
ATOM 1386 C C . ILE A 1 175 ? 18.116 -0.447 13.753 1.00 9.76 174 ILE A C 1
ATOM 1387 O O . ILE A 1 175 ? 18.259 0.492 14.542 1.00 10.68 174 ILE A O 1
ATOM 1392 N N . HIS A 1 176 ? 17.197 -1.399 13.906 1.00 10.88 175 HIS A N 1
ATOM 1393 C CA . HIS A 1 176 ? 16.305 -1.486 15.072 1.00 11.52 175 HIS A CA 1
ATOM 1394 C C . HIS A 1 176 ? 16.551 -2.823 15.725 1.00 11.66 175 HIS A C 1
ATOM 1395 O O . HIS A 1 176 ? 16.516 -3.843 15.049 1.00 12.83 175 HIS A O 1
ATOM 1402 N N . VAL A 1 177 ? 16.858 -2.794 17.017 1.00 11.11 176 VAL A N 1
ATOM 1403 C CA . VAL A 1 177 ? 16.980 -4.003 17.826 1.00 10.99 176 VAL A CA 1
ATOM 1404 C C . VAL A 1 177 ? 15.771 -4.086 18.759 1.00 13.03 176 VAL A C 1
ATOM 1405 O O . VAL A 1 177 ? 15.575 -3.206 19.589 1.00 14.75 176 VAL A O 1
ATOM 1409 N N . THR A 1 178 ? 14.976 -5.148 18.602 1.00 12.88 177 THR A N 1
ATOM 1410 C CA . THR A 1 178 ? 13.728 -5.334 19.331 1.00 13.18 177 THR A CA 1
ATOM 1411 C C . THR A 1 178 ? 13.711 -6.682 20.034 1.00 14.78 177 THR A C 1
ATOM 1412 O O . THR A 1 178 ? 14.535 -7.560 19.781 1.00 14.76 177 THR A O 1
ATOM 1416 N N . LYS A 1 179 ? 12.727 -6.837 20.912 1.00 16.17 178 LYS A N 1
ATOM 1417 C CA . LYS A 1 179 ? 12.483 -8.135 21.514 1.00 19.02 178 LYS A CA 1
ATOM 1418 C C . LYS A 1 179 ? 11.874 -9.066 20.488 1.00 20.71 178 LYS A C 1
ATOM 1419 O O . LYS A 1 179 ? 10.973 -8.674 19.741 1.00 24.57 178 LYS A O 1
ATOM 1425 N N . ALA A 1 180 ? 12.354 -10.303 20.475 1.00 21.95 179 ALA A N 1
ATOM 1426 C CA . ALA A 1 180 ? 11.898 -11.313 19.551 1.00 27.09 179 ALA A CA 1
ATOM 1427 C C . ALA A 1 180 ? 10.529 -11.809 19.973 1.00 35.57 179 ALA A C 1
ATOM 1428 O O . ALA A 1 180 ? 10.162 -11.735 21.146 1.00 38.89 179 ALA A O 1
ATOM 1431 N N . ASP B 1 4 ? 20.845 2.207 -14.573 1.00 35.56 3 ASP B N 1
ATOM 1432 C CA . ASP B 1 4 ? 19.904 3.325 -14.840 1.00 30.98 3 ASP B CA 1
ATOM 1433 C C . ASP B 1 4 ? 18.735 3.358 -13.836 1.00 25.58 3 ASP B C 1
ATOM 1434 O O . ASP B 1 4 ? 17.547 3.194 -14.113 1.00 28.25 3 ASP B O 1
ATOM 1439 N N . VAL B 1 5 ? 19.125 3.640 -12.614 1.00 19.10 4 VAL B N 1
ATOM 1440 C CA . VAL B 1 5 ? 18.199 3.633 -11.500 1.00 16.83 4 VAL B CA 1
ATOM 1441 C C . VAL B 1 5 ? 18.413 4.926 -10.712 1.00 13.80 4 VAL B C 1
ATOM 1442 O O . VAL B 1 5 ? 19.444 5.568 -10.815 1.00 14.70 4 VAL B O 1
ATOM 1446 N N . ALA B 1 6 ? 17.404 5.295 -9.944 1.00 13.44 5 ALA B N 1
ATOM 1447 C CA . ALA B 1 6 ? 17.526 6.410 -9.038 1.00 13.82 5 ALA B CA 1
ATOM 1448 C C . ALA B 1 6 ? 18.768 6.220 -8.170 1.00 13.82 5 ALA B C 1
ATOM 1449 O O . ALA B 1 6 ? 19.028 5.127 -7.682 1.00 14.64 5 ALA B O 1
ATOM 1451 N N . GLY B 1 7 ? 19.486 7.316 -7.978 1.00 12.15 6 GLY B N 1
ATOM 1452 C CA . GLY B 1 7 ? 20.711 7.379 -7.217 1.00 12.23 6 GLY B CA 1
ATOM 1453 C C . GLY B 1 7 ? 21.960 7.237 -8.040 1.00 14.05 6 GLY B C 1
ATOM 1454 O O . GLY B 1 7 ? 23.072 7.413 -7.479 1.00 16.07 6 GLY B O 1
ATOM 1455 N N . ALA B 1 8 ? 21.803 6.822 -9.299 1.00 14.08 7 ALA B N 1
ATOM 1456 C CA . ALA B 1 8 ? 22.927 6.687 -10.228 1.00 14.45 7 ALA B CA 1
ATOM 1457 C C . ALA B 1 8 ? 23.217 7.979 -10.993 1.00 12.79 7 ALA B C 1
ATOM 1458 O O . ALA B 1 8 ? 22.345 8.842 -11.133 1.00 13.54 7 ALA B O 1
ATOM 1460 N N . VAL B 1 9 ? 24.425 8.040 -11.538 1.00 11.49 8 VAL B N 1
ATOM 1461 C CA . VAL B 1 9 ? 24.868 9.057 -12.496 1.00 11.56 8 VAL B CA 1
ATOM 1462 C C . VAL B 1 9 ? 25.077 8.331 -13.816 1.00 12.37 8 VAL B C 1
ATOM 1463 O O . VAL B 1 9 ? 25.791 7.309 -13.867 1.00 16.31 8 VAL B O 1
ATOM 1467 N N . ILE B 1 10 ? 24.498 8.878 -14.884 1.00 11.04 9 ILE B N 1
ATOM 1468 C CA . ILE B 1 10 ? 24.524 8.242 -16.205 1.00 11.68 9 ILE B CA 1
ATOM 1469 C C . ILE B 1 10 ? 25.081 9.217 -17.241 1.00 12.60 9 ILE B C 1
ATOM 1470 O O . ILE B 1 10 ? 25.239 10.401 -16.991 1.00 12.20 9 ILE B O 1
ATOM 1475 N N . ASP B 1 11 ? 25.421 8.711 -18.421 1.00 14.78 10 ASP B N 1
ATOM 1476 C CA A ASP B 1 11 ? 25.793 9.600 -19.522 0.50 14.25 10 ASP B CA 1
ATOM 1477 C CA B ASP B 1 11 ? 25.786 9.574 -19.522 0.50 15.16 10 ASP B CA 1
ATOM 1478 C C . ASP B 1 11 ? 24.622 10.532 -19.805 1.00 13.51 10 ASP B C 1
ATOM 1479 O O . ASP B 1 11 ? 23.477 10.106 -19.834 1.00 14.14 10 ASP B O 1
ATOM 1488 N N . GLY B 1 12 ? 24.928 11.810 -20.033 1.00 12.38 11 GLY B N 1
ATOM 1489 C CA . GLY B 1 12 ? 23.906 12.838 -20.236 1.00 13.12 11 GLY B CA 1
ATOM 1490 C C . GLY B 1 12 ? 22.918 12.477 -21.333 1.00 13.39 11 GLY B C 1
ATOM 1491 O O . GLY B 1 12 ? 21.703 12.695 -21.183 1.00 13.05 11 GLY B O 1
ATOM 1492 N N . ALA B 1 13 ? 23.432 11.891 -22.417 1.00 12.75 12 ALA B N 1
ATOM 1493 C CA . ALA B 1 13 ? 22.563 11.529 -23.533 1.00 14.70 12 ALA B CA 1
ATOM 1494 C C . ALA B 1 13 ? 21.534 10.453 -23.185 1.00 15.30 12 ALA B C 1
ATOM 1495 O O . ALA B 1 13 ? 20.561 10.287 -23.917 1.00 16.75 12 ALA B O 1
ATOM 1497 N N . GLY B 1 14 ? 21.743 9.724 -22.083 1.00 14.66 13 GLY B N 1
ATOM 1498 C CA . GLY B 1 14 ? 20.820 8.717 -21.587 1.00 16.11 13 GLY B CA 1
ATOM 1499 C C . GLY B 1 14 ? 19.622 9.268 -20.831 1.00 14.79 13 GLY B C 1
ATOM 1500 O O . GLY B 1 14 ? 18.688 8.517 -20.511 1.00 16.24 13 GLY B O 1
ATOM 1501 N N . LEU B 1 15 ? 19.628 10.567 -20.522 1.00 11.93 14 LEU B N 1
ATOM 1502 C CA . LEU B 1 15 ? 18.472 11.127 -19.831 1.00 11.32 14 LEU B CA 1
ATOM 1503 C C . LEU B 1 15 ? 17.343 11.435 -20.807 1.00 11.39 14 LEU B C 1
ATOM 1504 O O . LEU B 1 15 ? 17.514 12.228 -21.744 1.00 14.49 14 LEU B O 1
ATOM 1509 N N . GLY B 1 16 ? 16.166 10.907 -20.488 1.00 12.30 15 GLY B N 1
ATOM 1510 C CA . GLY B 1 16 ? 14.953 11.187 -21.246 1.00 12.46 15 GLY B CA 1
ATOM 1511 C C . GLY B 1 16 ? 13.749 10.631 -20.539 1.00 12.36 15 GLY B C 1
ATOM 1512 O O . GLY B 1 16 ? 13.858 10.071 -19.439 1.00 13.16 15 GLY B O 1
ATOM 1513 N N . PHE B 1 17 ? 12.597 10.722 -21.205 1.00 13.09 16 PHE B N 1
ATOM 1514 C CA . PHE B 1 17 ? 11.356 10.223 -20.641 1.00 14.78 16 PHE B CA 1
ATOM 1515 C C . PHE B 1 17 ? 11.401 8.739 -20.310 1.00 13.59 16 PHE B C 1
ATOM 1516 O O . PHE B 1 17 ? 10.868 8.351 -19.253 1.00 15.12 16 PHE B O 1
ATOM 1524 N N . ASP B 1 18 ? 12.017 7.908 -21.167 1.00 13.69 17 ASP B N 1
ATOM 1525 C CA . ASP B 1 18 ? 11.991 6.467 -20.920 1.00 16.58 17 ASP B CA 1
ATOM 1526 C C . ASP B 1 18 ? 12.641 6.123 -19.582 1.00 14.48 17 ASP B C 1
ATOM 1527 O O . ASP B 1 18 ? 12.069 5.339 -18.780 1.00 13.82 17 ASP B O 1
ATOM 1532 N N . VAL B 1 19 ? 13.836 6.653 -19.333 1.00 12.67 18 VAL B N 1
ATOM 1533 C CA . VAL B 1 19 ? 14.527 6.298 -18.079 1.00 12.77 18 VAL B CA 1
ATOM 1534 C C . VAL B 1 19 ? 13.767 6.854 -16.869 1.00 11.50 18 VAL B C 1
ATOM 1535 O O . VAL B 1 19 ? 13.691 6.182 -15.820 1.00 12.04 18 VAL B O 1
ATOM 1539 N N . LEU B 1 20 ? 13.197 8.041 -17.007 1.00 12.49 19 LEU B N 1
ATOM 1540 C CA . LEU B 1 20 ? 12.412 8.622 -15.907 1.00 11.63 19 LEU B CA 1
ATOM 1541 C C . LEU B 1 20 ? 11.139 7.813 -15.608 1.00 12.82 19 LEU B C 1
ATOM 1542 O O . LEU B 1 20 ? 10.762 7.602 -14.454 1.00 12.03 19 LEU B O 1
ATOM 1547 N N . LYS B 1 21 ? 10.493 7.292 -16.661 1.00 12.84 20 LYS B N 1
ATOM 1548 C CA . LYS B 1 21 ? 9.322 6.424 -16.447 1.00 13.18 20 LYS B CA 1
ATOM 1549 C C . LYS B 1 21 ? 9.717 5.125 -15.736 1.00 12.58 20 LYS B C 1
ATOM 1550 O O . LYS B 1 21 ? 8.981 4.641 -14.866 1.00 14.25 20 LYS B O 1
ATOM 1556 N N . THR B 1 22 ? 10.892 4.604 -16.080 1.00 11.90 21 THR B N 1
ATOM 1557 C CA . THR B 1 22 ? 11.399 3.397 -15.422 1.00 12.94 21 THR B CA 1
ATOM 1558 C C . THR B 1 22 ? 11.621 3.650 -13.935 1.00 13.15 21 THR B C 1
ATOM 1559 O O . THR B 1 22 ? 11.218 2.859 -13.086 1.00 13.57 21 THR B O 1
ATOM 1563 N N . VAL B 1 23 ? 12.274 4.750 -13.634 1.00 13.15 22 VAL B N 1
ATOM 1564 C CA . VAL B 1 23 ? 12.436 5.182 -12.231 1.00 12.72 22 VAL B CA 1
ATOM 1565 C C . VAL B 1 23 ? 11.107 5.339 -11.488 1.00 11.28 22 VAL B C 1
ATOM 1566 O O . VAL B 1 23 ? 10.921 4.828 -10.361 1.00 12.46 22 VAL B O 1
ATOM 1570 N N . LEU B 1 24 ? 10.144 6.009 -12.125 1.00 12.11 23 LEU B N 1
ATOM 1571 C CA . LEU B 1 24 ? 8.851 6.149 -11.533 1.00 13.53 23 LEU B CA 1
ATOM 1572 C C . LEU B 1 24 ? 8.181 4.797 -11.259 1.00 14.12 23 LEU B C 1
ATOM 1573 O O . LEU B 1 24 ? 7.586 4.578 -10.210 1.00 15.20 23 LEU B O 1
ATOM 1578 N N . GLU B 1 25 ? 8.253 3.891 -12.221 1.00 13.07 24 GLU B N 1
ATOM 1579 C CA . GLU B 1 25 ? 7.635 2.579 -12.080 1.00 13.98 24 GLU B CA 1
ATOM 1580 C C . GLU B 1 25 ? 8.268 1.778 -10.927 1.00 14.62 24 GLU B C 1
ATOM 1581 O O . GLU B 1 25 ? 7.559 1.037 -10.211 1.00 15.31 24 GLU B O 1
ATOM 1587 N N . ALA B 1 26 ? 9.570 1.961 -10.703 1.00 14.13 25 ALA B N 1
ATOM 1588 C CA . ALA B 1 26 ? 10.249 1.153 -9.691 1.00 14.99 25 ALA B CA 1
ATOM 1589 C C . ALA B 1 26 ? 9.813 1.493 -8.279 1.00 14.60 25 ALA B C 1
ATOM 1590 O O . ALA B 1 26 ? 10.006 0.682 -7.356 1.00 15.54 25 ALA B O 1
ATOM 1592 N N . LEU B 1 27 ? 9.185 2.651 -8.108 1.00 13.48 26 LEU B N 1
ATOM 1593 C CA . LEU B 1 27 ? 8.604 3.030 -6.802 1.00 14.43 26 LEU B CA 1
ATOM 1594 C C . LEU B 1 27 ? 7.314 2.303 -6.432 1.00 15.35 26 LEU B C 1
ATOM 1595 O O . LEU B 1 27 ? 6.845 2.421 -5.309 1.00 20.35 26 LEU B O 1
ATOM 1600 N N . GLY B 1 28 ? 6.717 1.590 -7.377 1.00 14.67 27 GLY B N 1
ATOM 1601 C CA . GLY B 1 28 ? 5.445 0.927 -7.120 1.00 15.95 27 GLY B CA 1
ATOM 1602 C C . GLY B 1 28 ? 4.257 1.861 -6.963 1.00 16.81 27 GLY B C 1
ATOM 1603 O O . GLY B 1 28 ? 4.308 3.068 -7.308 1.00 17.10 27 GLY B O 1
ATOM 1604 N N . ASN B 1 29 ? 3.162 1.291 -6.472 1.00 16.71 28 ASN B N 1
ATOM 1605 C CA . ASN B 1 29 ? 1.894 1.990 -6.485 1.00 21.14 28 ASN B CA 1
ATOM 1606 C C . ASN B 1 29 ? 1.707 2.883 -5.279 1.00 19.47 28 ASN B C 1
ATOM 1607 O O . ASN B 1 29 ? 0.779 2.696 -4.497 1.00 22.80 28 ASN B O 1
ATOM 1612 N N . VAL B 1 30 ? 2.590 3.861 -5.139 1.00 13.08 29 VAL B N 1
ATOM 1613 C CA . VAL B 1 30 ? 2.430 4.896 -4.137 1.00 12.04 29 VAL B CA 1
ATOM 1614 C C . VAL B 1 30 ? 1.698 6.053 -4.804 1.00 12.54 29 VAL B C 1
ATOM 1615 O O . VAL B 1 30 ? 1.823 6.291 -6.012 1.00 15.15 29 VAL B O 1
ATOM 1619 N N . LYS B 1 31 ? 0.948 6.796 -4.005 1.00 13.18 30 LYS B N 1
ATOM 1620 C CA . LYS B 1 31 ? -0.024 7.680 -4.596 1.00 12.38 30 LYS B CA 1
ATOM 1621 C C . LYS B 1 31 ? 0.563 8.918 -5.247 1.00 11.19 30 LYS B C 1
ATOM 1622 O O . LYS B 1 31 ? 0.035 9.386 -6.256 1.00 10.81 30 LYS B O 1
ATOM 1628 N N . ARG B 1 32 ? 1.622 9.467 -4.644 1.00 10.06 31 ARG B N 1
ATOM 1629 C CA . ARG B 1 32 ? 2.307 10.631 -5.206 1.00 10.29 31 ARG B CA 1
ATOM 1630 C C . ARG B 1 32 ? 3.773 10.307 -5.197 1.00 10.72 31 ARG B C 1
ATOM 1631 O O . ARG B 1 32 ? 4.304 9.810 -4.213 1.00 10.85 31 ARG B O 1
ATOM 1639 N N . LYS B 1 33 ? 4.425 10.573 -6.317 1.00 9.92 32 LYS B N 1
ATOM 1640 C CA . LYS B 1 33 ? 5.807 10.171 -6.510 1.00 10.37 32 LYS B CA 1
ATOM 1641 C C . LYS B 1 33 ? 6.369 10.966 -7.688 1.00 9.59 32 LYS B C 1
ATOM 1642 O O . LYS B 1 33 ? 5.620 11.473 -8.537 1.00 10.19 32 LYS B O 1
ATOM 1648 N N . ILE B 1 34 ? 7.689 11.098 -7.697 1.00 9.45 33 ILE B N 1
ATOM 1649 C CA . ILE B 1 34 ? 8.370 11.824 -8.758 1.00 9.57 33 ILE B CA 1
ATOM 1650 C C . ILE B 1 34 ? 9.701 11.153 -9.108 1.00 9.48 33 ILE B C 1
ATOM 1651 O O . ILE B 1 34 ? 10.379 10.611 -8.229 1.00 9.03 33 ILE B O 1
ATOM 1656 N N . ALA B 1 35 ? 10.012 11.161 -10.400 1.00 9.17 34 ALA B N 1
ATOM 1657 C CA . ALA B 1 35 ? 11.321 10.800 -10.935 1.00 8.95 34 ALA B CA 1
ATOM 1658 C C . ALA B 1 35 ? 11.961 12.042 -11.479 1.00 8.92 34 ALA B C 1
ATOM 1659 O O . ALA B 1 35 ? 11.338 12.733 -12.292 1.00 10.13 34 ALA B O 1
ATOM 1661 N N . VAL B 1 36 ? 13.163 12.361 -10.987 1.00 9.15 35 VAL B N 1
ATOM 1662 C CA . VAL B 1 36 ? 13.883 13.535 -11.378 1.00 9.19 35 VAL B CA 1
ATOM 1663 C C . VAL B 1 36 ? 15.190 13.151 -12.065 1.00 8.99 35 VAL B C 1
ATOM 1664 O O . VAL B 1 36 ? 15.968 12.337 -11.574 1.00 10.02 35 VAL B O 1
ATOM 1668 N N . GLY B 1 37 ? 15.446 13.808 -13.186 1.00 8.91 36 GLY B N 1
ATOM 1669 C CA . GLY B 1 37 ? 16.693 13.694 -13.869 1.00 9.51 36 GLY B CA 1
ATOM 1670 C C . GLY B 1 37 ? 17.247 15.035 -14.258 1.00 9.27 36 GLY B C 1
ATOM 1671 O O . GLY B 1 37 ? 16.512 15.905 -14.765 1.00 10.11 36 GLY B O 1
ATOM 1672 N N . ILE B 1 38 ? 18.523 15.241 -13.947 1.00 9.40 37 ILE B N 1
ATOM 1673 C CA . ILE B 1 38 ? 19.165 16.520 -14.196 1.00 9.71 37 ILE B CA 1
ATOM 1674 C C . ILE B 1 38 ? 20.455 16.243 -14.952 1.00 9.50 37 ILE B C 1
ATOM 1675 O O . ILE B 1 38 ? 21.381 15.590 -14.442 1.00 11.24 37 ILE B O 1
ATOM 1680 N N . ASP B 1 39 ? 20.537 16.830 -16.151 1.00 9.95 38 ASP B N 1
ATOM 1681 C CA . ASP B 1 39 ? 21.718 16.641 -17.049 1.00 9.84 38 ASP B CA 1
ATOM 1682 C C . ASP B 1 39 ? 22.644 17.831 -16.905 1.00 10.67 38 ASP B C 1
ATOM 1683 O O . ASP B 1 39 ? 22.261 18.960 -17.176 1.00 11.31 38 ASP B O 1
ATOM 1688 N N . ASN B 1 40 ? 23.871 17.549 -16.496 1.00 9.94 39 ASN B N 1
ATOM 1689 C CA . ASN B 1 40 ? 24.875 18.568 -16.337 1.00 10.69 39 ASN B CA 1
ATOM 1690 C C . ASN B 1 40 ? 25.693 18.718 -17.607 1.00 10.71 39 ASN B C 1
ATOM 1691 O O . ASN B 1 40 ? 26.588 17.924 -17.865 1.00 11.99 39 ASN B O 1
ATOM 1696 N N . GLU B 1 41 ? 25.390 19.759 -18.374 1.00 11.02 40 GLU B N 1
ATOM 1697 C CA . GLU B 1 41 ? 26.216 20.151 -19.520 1.00 13.29 40 GLU B CA 1
ATOM 1698 C C . GLU B 1 41 ? 26.716 21.568 -19.277 1.00 12.04 40 GLU B C 1
ATOM 1699 O O . GLU B 1 41 ? 26.917 22.363 -20.220 1.00 12.12 40 GLU B O 1
ATOM 1705 N N . SER B 1 42 ? 26.987 21.876 -18.008 1.00 12.03 41 SER B N 1
ATOM 1706 C CA . SER B 1 42 ? 27.313 23.229 -17.564 1.00 12.28 41 SER B CA 1
ATOM 1707 C C . SER B 1 42 ? 28.771 23.619 -17.677 1.00 12.90 41 SER B C 1
ATOM 1708 O O . SER B 1 42 ? 29.107 24.777 -17.434 1.00 14.67 41 SER B O 1
ATOM 1711 N N . GLY B 1 43 ? 29.633 22.645 -17.949 1.00 13.24 42 GLY B N 1
ATOM 1712 C CA . GLY B 1 43 ? 31.079 22.863 -17.933 1.00 14.21 42 GLY B CA 1
ATOM 1713 C C . GLY B 1 43 ? 31.685 22.897 -16.539 1.00 15.41 42 GLY B C 1
ATOM 1714 O O . GLY B 1 43 ? 32.891 23.163 -16.396 1.00 21.33 42 GLY B O 1
ATOM 1715 N N . LYS B 1 44 ? 30.872 22.640 -15.507 1.00 14.12 43 LYS B N 1
ATOM 1716 C CA . LYS B 1 44 ? 31.299 22.681 -14.087 1.00 13.67 43 LYS B CA 1
ATOM 1717 C C . LYS B 1 44 ? 30.919 21.347 -13.472 1.00 12.88 43 LYS B C 1
ATOM 1718 O O . LYS B 1 44 ? 29.889 20.846 -13.778 1.00 13.49 43 LYS B O 1
ATOM 1724 N N . THR B 1 45 ? 31.740 20.804 -12.592 1.00 12.64 44 THR B N 1
ATOM 1725 C CA . THR B 1 45 ? 31.374 19.608 -11.810 1.00 10.83 44 THR B CA 1
ATOM 1726 C C . THR B 1 45 ? 30.417 20.043 -10.718 1.00 9.80 44 THR B C 1
ATOM 1727 O O . THR B 1 45 ? 30.601 21.086 -10.062 1.00 11.36 44 THR B O 1
ATOM 1731 N N . TRP B 1 46 ? 29.428 19.191 -10.460 1.00 10.81 45 TRP B N 1
ATOM 1732 C CA . TRP B 1 46 ? 28.472 19.409 -9.368 1.00 9.47 45 TRP B CA 1
ATOM 1733 C C . TRP B 1 46 ? 28.705 18.358 -8.279 1.00 9.99 45 TRP B C 1
ATOM 1734 O O . TRP B 1 46 ? 29.017 17.195 -8.590 1.00 11.67 45 TRP B O 1
ATOM 1745 N N . THR B 1 47 ? 28.536 18.798 -7.029 1.00 9.03 46 THR B N 1
ATOM 1746 C CA . THR B 1 47 ? 28.681 17.933 -5.878 1.00 9.99 46 THR B CA 1
ATOM 1747 C C . THR B 1 47 ? 27.412 18.096 -5.024 1.00 10.60 46 THR B C 1
ATOM 1748 O O . THR B 1 47 ? 27.005 19.227 -4.696 1.00 11.16 46 THR B O 1
ATOM 1752 N N . ALA B 1 48 ? 26.807 16.984 -4.615 1.00 9.33 47 ALA B N 1
ATOM 1753 C CA . ALA B 1 48 ? 25.566 17.037 -3.844 1.00 10.26 47 ALA B CA 1
ATOM 1754 C C . ALA B 1 48 ? 25.720 17.870 -2.592 1.00 11.09 47 ALA B C 1
ATOM 1755 O O . ALA B 1 48 ? 26.752 17.790 -1.906 1.00 12.87 47 ALA B O 1
ATOM 1757 N N . MET B 1 49 ? 24.679 18.637 -2.294 1.00 11.28 48 MET B N 1
ATOM 1758 C CA . MET B 1 49 ? 24.510 19.314 -0.999 1.00 13.24 48 MET B CA 1
ATOM 1759 C C . MET B 1 49 ? 23.478 18.577 -0.177 1.00 11.44 48 MET B C 1
ATOM 1760 O O . MET B 1 49 ? 23.835 17.899 0.775 1.00 14.21 48 MET B O 1
ATOM 1765 N N . ASN B 1 50 ? 22.201 18.652 -0.571 1.00 9.58 49 ASN B N 1
ATOM 1766 C CA . ASN B 1 50 ? 21.120 18.055 0.197 1.00 10.56 49 ASN B CA 1
ATOM 1767 C C . ASN B 1 50 ? 19.803 18.252 -0.527 1.00 9.33 49 ASN B C 1
ATOM 1768 O O . ASN B 1 50 ? 19.739 19.004 -1.499 1.00 10.13 49 ASN B O 1
ATOM 1773 N N . THR B 1 51 ? 18.771 17.540 -0.087 1.00 10.82 50 THR B N 1
ATOM 1774 C CA . THR B 1 51 ? 17.387 17.776 -0.536 1.00 11.48 50 THR B CA 1
ATOM 1775 C C . THR B 1 51 ? 16.541 18.156 0.654 1.00 10.46 50 THR B C 1
ATOM 1776 O O . THR B 1 51 ? 16.497 17.437 1.650 1.00 12.03 50 THR B O 1
ATOM 1780 N N . TYR B 1 52 ? 15.878 19.289 0.534 1.00 10.15 51 TYR B N 1
ATOM 1781 C CA . TYR B 1 52 ? 14.854 19.684 1.493 1.00 9.63 51 TYR B CA 1
ATOM 1782 C C . TYR B 1 52 ? 13.517 19.128 1.038 1.00 9.95 51 TYR B C 1
ATOM 1783 O O . TYR B 1 52 ? 13.127 19.349 -0.112 1.00 9.97 51 TYR B O 1
ATOM 1792 N N . PHE B 1 53 ? 12.825 18.423 1.924 1.00 10.05 52 PHE B N 1
ATOM 1793 C CA . PHE B 1 53 ? 11.437 18.010 1.681 1.00 10.13 52 PHE B CA 1
ATOM 1794 C C . PHE B 1 53 ? 10.464 18.780 2.561 1.00 12.87 52 PHE B C 1
ATOM 1795 O O . PHE B 1 53 ? 10.445 18.587 3.765 1.00 14.71 52 PHE B O 1
ATOM 1803 N N . ARG B 1 54 ? 9.645 19.621 1.935 1.00 10.39 53 ARG B N 1
ATOM 1804 C CA . ARG B 1 54 ? 8.492 20.238 2.578 1.00 10.34 53 ARG B CA 1
ATOM 1805 C C . ARG B 1 54 ? 7.474 19.146 2.894 1.00 12.19 53 ARG B C 1
ATOM 1806 O O . ARG B 1 54 ? 6.891 19.096 3.982 1.00 15.10 53 ARG B O 1
ATOM 1814 N N . SER B 1 55 ? 7.280 18.274 1.911 1.00 11.54 54 SER B N 1
ATOM 1815 C CA A SER B 1 55 ? 6.399 17.113 2.014 0.50 11.60 54 SER B CA 1
ATOM 1816 C CA B SER B 1 55 ? 6.480 17.084 2.117 0.50 11.92 54 SER B CA 1
ATOM 1817 C C . SER B 1 55 ? 7.061 15.958 1.284 1.00 10.38 54 SER B C 1
ATOM 1818 O O . SER B 1 55 ? 7.675 16.172 0.256 1.00 10.50 54 SER B O 1
ATOM 1823 N N . GLY B 1 56 ? 6.987 14.757 1.828 1.00 10.89 55 GLY B N 1
ATOM 1824 C CA . GLY B 1 56 ? 7.546 13.627 1.135 1.00 10.50 55 GLY B CA 1
ATOM 1825 C C . GLY B 1 56 ? 8.913 13.232 1.658 1.00 11.02 55 GLY B C 1
ATOM 1826 O O . GLY B 1 56 ? 9.449 13.824 2.606 1.00 11.60 55 GLY B O 1
ATOM 1827 N N . THR B 1 57 ? 9.484 12.271 0.963 1.00 9.99 56 THR B N 1
ATOM 1828 C CA . THR B 1 57 ? 10.714 11.620 1.347 1.00 11.13 56 THR B CA 1
ATOM 1829 C C . THR B 1 57 ? 11.364 10.996 0.128 1.00 11.42 56 THR B C 1
ATOM 1830 O O . THR B 1 57 ? 10.776 10.889 -0.957 1.00 10.53 56 THR B O 1
ATOM 1834 N N . SER B 1 58 ? 12.584 10.522 0.326 1.00 11.52 57 SER B N 1
ATOM 1835 C CA . SER B 1 58 ? 13.203 9.627 -0.623 1.00 11.03 57 SER B CA 1
ATOM 1836 C C . SER B 1 58 ? 14.035 8.620 0.169 1.00 10.39 57 SER B C 1
ATOM 1837 O O . SER B 1 58 ? 14.679 8.989 1.161 1.00 12.57 57 SER B O 1
ATOM 1840 N N . ASP B 1 59 ? 14.100 7.405 -0.333 1.00 10.62 58 ASP B N 1
ATOM 1841 C CA . ASP B 1 59 ? 15.001 6.373 0.189 1.00 12.28 58 ASP B CA 1
ATOM 1842 C C . ASP B 1 59 ? 16.420 6.545 -0.392 1.00 11.33 58 ASP B C 1
ATOM 1843 O O . ASP B 1 59 ? 17.353 5.942 0.091 1.00 14.29 58 ASP B O 1
ATOM 1848 N N . ILE B 1 60 ? 16.546 7.382 -1.424 1.00 10.82 59 ILE B N 1
ATOM 1849 C CA . ILE B 1 60 ? 17.787 7.596 -2.202 1.00 12.02 59 ILE B CA 1
ATOM 1850 C C . ILE B 1 60 ? 18.565 8.735 -1.563 1.00 11.58 59 ILE B C 1
ATOM 1851 O O . ILE B 1 60 ? 17.983 9.748 -1.191 1.00 12.14 59 ILE B O 1
ATOM 1856 N N . VAL B 1 61 ? 19.891 8.588 -1.453 1.00 11.08 60 VAL B N 1
ATOM 1857 C CA . VAL B 1 61 ? 20.749 9.705 -1.092 1.00 12.31 60 VAL B CA 1
ATOM 1858 C C . VAL B 1 61 ? 21.170 10.354 -2.437 1.00 12.44 60 VAL B C 1
ATOM 1859 O O . VAL B 1 61 ? 21.486 9.632 -3.419 1.00 13.26 60 VAL B O 1
ATOM 1863 N N . LEU B 1 62 ? 21.219 11.676 -2.522 1.00 12.36 61 LEU B N 1
ATOM 1864 C CA . LEU B 1 62 ? 21.655 12.328 -3.748 1.00 12.38 61 LEU B CA 1
ATOM 1865 C C . LEU B 1 62 ? 22.994 11.776 -4.230 1.00 12.58 61 LEU B C 1
ATOM 1866 O O . LEU B 1 62 ? 23.902 11.602 -3.425 1.00 13.61 61 LEU B O 1
ATOM 1871 N N . PRO B 1 63 ? 23.113 11.520 -5.544 1.00 14.66 62 PRO B N 1
ATOM 1872 C CA . PRO B 1 63 ? 24.413 11.132 -6.100 1.00 15.21 62 PRO B CA 1
ATOM 1873 C C . PRO B 1 63 ? 25.463 12.208 -5.824 1.00 16.17 62 PRO B C 1
ATOM 1874 O O . PRO B 1 63 ? 25.202 13.369 -6.019 1.00 13.49 62 PRO B O 1
ATOM 1878 N N . HIS B 1 64 ? 26.620 11.792 -5.341 1.00 13.75 63 HIS B N 1
ATOM 1879 C CA . HIS B 1 64 ? 27.626 12.709 -4.836 1.00 13.91 63 HIS B CA 1
ATOM 1880 C C . HIS B 1 64 ? 28.212 13.627 -5.905 1.00 12.89 63 HIS B C 1
ATOM 1881 O O . HIS B 1 64 ? 28.326 14.835 -5.682 1.00 13.00 63 HIS B O 1
ATOM 1888 N N . LYS B 1 65 ? 28.642 13.030 -7.008 1.00 11.35 64 LYS B N 1
ATOM 1889 C CA . LYS B 1 65 ? 29.459 13.740 -7.979 1.00 12.67 64 LYS B CA 1
ATOM 1890 C C . LYS B 1 65 ? 28.853 13.613 -9.348 1.00 11.58 64 LYS B C 1
ATOM 1891 O O . LYS B 1 65 ? 28.745 12.506 -9.890 1.00 12.41 64 LYS B O 1
ATOM 1897 N N . VAL B 1 66 ? 28.610 14.770 -9.987 1.00 11.45 65 VAL B N 1
ATOM 1898 C CA . VAL B 1 66 ? 28.016 14.807 -11.323 1.00 10.69 65 VAL B CA 1
ATOM 1899 C C . VAL B 1 66 ? 28.896 15.716 -12.208 1.00 9.95 65 VAL B C 1
ATOM 1900 O O . VAL B 1 66 ? 28.790 16.939 -12.187 1.00 11.23 65 VAL B O 1
ATOM 1904 N N . ALA B 1 67 ? 29.785 15.081 -12.960 1.00 10.60 66 ALA B N 1
ATOM 1905 C CA . ALA B 1 67 ? 30.670 15.790 -13.851 1.00 11.89 66 ALA B CA 1
ATOM 1906 C C . ALA B 1 67 ? 29.926 16.307 -15.078 1.00 12.58 66 ALA B C 1
ATOM 1907 O O . ALA B 1 67 ? 28.811 15.827 -15.440 1.00 11.75 66 ALA B O 1
ATOM 1909 N N . HIS B 1 68 ? 30.564 17.257 -15.747 1.00 11.77 67 HIS B N 1
ATOM 1910 C CA . HIS B 1 68 ? 30.062 17.698 -17.036 1.00 12.34 67 HIS B CA 1
ATOM 1911 C C . HIS B 1 68 ? 29.908 16.501 -17.968 1.00 11.45 67 HIS B C 1
ATOM 1912 O O . HIS B 1 68 ? 30.794 15.650 -18.052 1.00 13.12 67 HIS B O 1
ATOM 1919 N N . GLY B 1 69 ? 28.766 16.443 -18.651 1.00 11.45 68 GLY B N 1
ATOM 1920 C CA . GLY B 1 69 ? 28.427 15.358 -19.549 1.00 10.65 68 GLY B CA 1
ATOM 1921 C C . GLY B 1 69 ? 27.673 14.202 -18.921 1.00 11.44 68 GLY B C 1
ATOM 1922 O O . GLY B 1 69 ? 27.377 13.206 -19.614 1.00 12.97 68 GLY B O 1
ATOM 1923 N N . LYS B 1 70 ? 27.320 14.349 -17.638 1.00 11.99 69 LYS B N 1
ATOM 1924 C CA . LYS B 1 70 ? 26.645 13.320 -16.873 1.00 11.55 69 LYS B CA 1
ATOM 1925 C C . LYS B 1 70 ? 25.318 13.851 -16.383 1.00 11.26 69 LYS B C 1
ATOM 1926 O O . LYS B 1 70 ? 25.180 15.046 -16.182 1.00 11.54 69 LYS B O 1
ATOM 1932 N N . ALA B 1 71 ? 24.376 12.938 -16.175 1.00 10.72 70 ALA B N 1
ATOM 1933 C CA . ALA B 1 71 ? 23.078 13.261 -15.608 1.00 10.60 70 ALA B CA 1
ATOM 1934 C C . ALA B 1 71 ? 22.883 12.439 -14.361 1.00 11.07 70 ALA B C 1
ATOM 1935 O O . ALA B 1 71 ? 23.298 11.300 -14.268 1.00 12.91 70 ALA B O 1
ATOM 1937 N N . LEU B 1 72 ? 22.212 13.051 -13.402 1.00 9.81 71 LEU B N 1
ATOM 1938 C CA . LEU B 1 72 ? 21.846 12.368 -12.167 1.00 9.52 71 LEU B CA 1
ATOM 1939 C C . LEU B 1 72 ? 20.387 11.951 -12.262 1.00 9.40 71 LEU B C 1
ATOM 1940 O O . LEU B 1 72 ? 19.550 12.693 -12.824 1.00 10.25 71 LEU B O 1
ATOM 1945 N N . LEU B 1 73 ? 20.105 10.813 -11.634 1.00 9.37 72 LEU B N 1
ATOM 1946 C CA . LEU B 1 73 ? 18.774 10.310 -11.470 1.00 10.16 72 LEU B CA 1
ATOM 1947 C C . LEU B 1 73 ? 18.415 10.265 -9.983 1.00 8.94 72 LEU B C 1
ATOM 1948 O O . LEU B 1 73 ? 19.218 9.870 -9.147 1.00 10.50 72 LEU B O 1
ATOM 1953 N N . TYR B 1 74 ? 17.170 10.613 -9.661 1.00 9.35 73 TYR B N 1
ATOM 1954 C CA . TYR B 1 74 ? 16.713 10.736 -8.288 1.00 9.02 73 TYR B CA 1
ATOM 1955 C C . TYR B 1 74 ? 15.226 10.496 -8.256 1.00 9.51 73 TYR B C 1
ATOM 1956 O O . TYR B 1 74 ? 14.572 10.429 -9.302 1.00 9.20 73 TYR B O 1
ATOM 1965 N N . ASN B 1 75 ? 14.689 10.318 -7.055 1.00 8.97 74 ASN B N 1
ATOM 1966 C CA . ASN B 1 75 ? 13.255 10.133 -6.916 1.00 8.59 74 ASN B CA 1
ATOM 1967 C C . ASN B 1 75 ? 12.767 10.673 -5.600 1.00 8.40 74 ASN B C 1
ATOM 1968 O O . ASN B 1 75 ? 13.560 11.005 -4.724 1.00 9.33 74 ASN B O 1
ATOM 1973 N N . GLY B 1 76 ? 11.453 10.758 -5.490 1.00 9.32 75 GLY B N 1
ATOM 1974 C CA . GLY B 1 76 ? 10.796 11.112 -4.242 1.00 9.54 75 GLY B CA 1
ATOM 1975 C C . GLY B 1 76 ? 9.406 10.522 -4.223 1.00 9.61 75 GLY B C 1
ATOM 1976 O O . GLY B 1 76 ? 8.867 10.134 -5.255 1.00 9.81 75 GLY B O 1
ATOM 1977 N N . GLN B 1 77 ? 8.853 10.440 -3.028 1.00 9.96 76 GLN B N 1
ATOM 1978 C CA . GLN B 1 77 ? 7.526 9.890 -2.837 1.00 10.33 76 GLN B CA 1
ATOM 1979 C C . GLN B 1 77 ? 6.886 10.514 -1.635 1.00 9.98 76 GLN B C 1
ATOM 1980 O O . GLN B 1 77 ? 7.555 11.087 -0.775 1.00 9.50 76 GLN B O 1
ATOM 1986 N N . LYS B 1 78 ? 5.559 10.453 -1.575 1.00 10.95 77 LYS B N 1
ATOM 1987 C CA . LYS B 1 78 ? 4.895 10.994 -0.385 1.00 10.90 77 LYS B CA 1
ATOM 1988 C C . LYS B 1 78 ? 5.299 10.245 0.886 1.00 10.70 77 LYS B C 1
ATOM 1989 O O . LYS B 1 78 ? 5.781 9.113 0.852 1.00 10.90 77 LYS B O 1
ATOM 1995 N N . ASN B 1 79 ? 5.153 10.933 2.013 1.00 10.25 78 ASN B N 1
ATOM 1996 C CA . ASN B 1 79 ? 5.341 10.268 3.281 1.00 10.83 78 ASN B CA 1
ATOM 1997 C C . ASN B 1 79 ? 4.351 9.108 3.329 1.00 12.68 78 ASN B C 1
ATOM 1998 O O . ASN B 1 79 ? 3.184 9.223 2.885 1.00 12.58 78 ASN B O 1
ATOM 2003 N N . ARG B 1 80 ? 4.812 7.990 3.868 1.00 13.39 79 ARG B N 1
ATOM 2004 C CA . ARG B 1 80 ? 3.998 6.783 3.913 1.00 13.26 79 ARG B CA 1
ATOM 2005 C C . ARG B 1 80 ? 2.929 6.889 4.968 1.00 12.81 79 ARG B C 1
ATOM 2006 O O . ARG B 1 80 ? 3.099 7.520 6.010 1.00 16.15 79 ARG B O 1
ATOM 2014 N N . GLY B 1 81 ? 1.824 6.232 4.705 1.00 12.67 80 GLY B N 1
ATOM 2015 C CA . GLY B 1 81 ? 0.725 6.233 5.650 1.00 12.70 80 GLY B CA 1
ATOM 2016 C C . GLY B 1 81 ? -0.383 7.209 5.327 1.00 12.80 80 GLY B C 1
ATOM 2017 O O . GLY B 1 81 ? -0.351 7.866 4.292 1.00 12.27 80 GLY B O 1
ATOM 2018 N N . PRO B 1 82 ? -1.336 7.359 6.258 1.00 12.11 81 PRO B N 1
ATOM 2019 C CA . PRO B 1 82 ? -2.568 8.084 5.972 1.00 12.05 81 PRO B CA 1
ATOM 2020 C C . PRO B 1 82 ? -2.388 9.592 6.169 1.00 13.99 81 PRO B C 1
ATOM 2021 O O . PRO B 1 82 ? -3.017 10.224 7.039 1.00 17.49 81 PRO B O 1
ATOM 2025 N N . VAL B 1 83 ? -1.455 10.144 5.420 1.00 13.41 82 VAL B N 1
ATOM 2026 C CA A VAL B 1 83 ? -1.219 11.585 5.414 0.60 13.07 82 VAL B CA 1
ATOM 2027 C CA B VAL B 1 83 ? -1.224 11.581 5.420 0.40 12.68 82 VAL B CA 1
ATOM 2028 C C . VAL B 1 83 ? -1.489 12.082 4.007 1.00 11.70 82 VAL B C 1
ATOM 2029 O O . VAL B 1 83 ? -0.960 11.534 3.030 1.00 11.50 82 VAL B O 1
ATOM 2036 N N . ALA B 1 84 ? -2.369 13.075 3.912 1.00 12.88 83 ALA B N 1
ATOM 2037 C CA . ALA B 1 84 ? -2.822 13.602 2.631 1.00 11.38 83 ALA B CA 1
ATOM 2038 C C . ALA B 1 84 ? -1.904 14.716 2.106 1.00 11.88 83 ALA B C 1
ATOM 2039 O O . ALA B 1 84 ? -2.333 15.873 1.959 1.00 12.62 83 ALA B O 1
ATOM 2041 N N . THR B 1 85 ? -0.668 14.345 1.825 1.00 10.85 84 THR B N 1
ATOM 2042 C CA . THR B 1 85 ? 0.363 15.265 1.379 1.00 11.13 84 THR B CA 1
ATOM 2043 C C . THR B 1 85 ? 1.095 14.646 0.215 1.00 10.21 84 THR B C 1
ATOM 2044 O O . THR B 1 85 ? 0.987 13.450 -0.068 1.00 12.01 84 THR B O 1
ATOM 2048 N N . GLY B 1 86 ? 1.785 15.515 -0.519 1.00 10.42 85 GLY B N 1
ATOM 2049 C CA . GLY B 1 86 ? 2.464 15.124 -1.738 1.00 10.68 85 GLY B CA 1
ATOM 2050 C C . GLY B 1 86 ? 3.966 15.013 -1.623 1.00 10.66 85 GLY B C 1
ATOM 2051 O O . GLY B 1 86 ? 4.494 14.480 -0.653 1.00 10.98 85 GLY B O 1
ATOM 2052 N N . VAL B 1 87 ? 4.655 15.452 -2.677 1.00 9.42 86 VAL B N 1
ATOM 2053 C CA A VAL B 1 87 ? 6.117 15.386 -2.763 0.50 9.60 86 VAL B CA 1
ATOM 2054 C CA B VAL B 1 87 ? 6.110 15.417 -2.670 0.50 9.78 86 VAL B CA 1
ATOM 2055 C C . VAL B 1 87 ? 6.579 16.756 -3.212 1.00 9.61 86 VAL B C 1
ATOM 2056 O O . VAL B 1 87 ? 6.374 17.122 -4.378 1.00 10.55 86 VAL B O 1
ATOM 2063 N N . VAL B 1 88 ? 7.156 17.523 -2.284 1.00 9.03 87 VAL B N 1
ATOM 2064 C CA . VAL B 1 88 ? 7.452 18.900 -2.517 1.00 9.77 87 VAL B CA 1
ATOM 2065 C C . VAL B 1 88 ? 8.782 19.218 -1.847 1.00 10.38 87 VAL B C 1
ATOM 2066 O O . VAL B 1 88 ? 9.002 18.902 -0.656 1.00 10.67 87 VAL B O 1
ATOM 2070 N N . GLY B 1 89 ? 9.713 19.722 -2.639 1.00 10.09 88 GLY B N 1
ATOM 2071 C CA . GLY B 1 89 ? 11.028 20.029 -2.076 1.00 11.57 88 GLY B CA 1
ATOM 2072 C C . GLY B 1 89 ? 11.973 20.699 -3.012 1.00 10.67 88 GLY B C 1
ATOM 2073 O O . GLY B 1 89 ? 11.595 21.169 -4.086 1.00 11.13 88 GLY B O 1
ATOM 2074 N N . VAL B 1 90 ? 13.218 20.780 -2.562 1.00 9.09 89 VAL B N 1
ATOM 2075 C CA . VAL B 1 90 ? 14.288 21.481 -3.286 1.00 9.71 89 VAL B CA 1
ATOM 2076 C C . VAL B 1 90 ? 15.565 20.659 -3.188 1.00 10.28 89 VAL B C 1
ATOM 2077 O O . VAL B 1 90 ? 15.976 20.234 -2.093 1.00 10.34 89 VAL B O 1
ATOM 2081 N N . ILE B 1 91 ? 16.144 20.364 -4.353 1.00 8.35 90 ILE B N 1
ATOM 2082 C CA . ILE B 1 91 ? 17.468 19.735 -4.478 1.00 9.64 90 ILE B CA 1
ATOM 2083 C C . ILE B 1 91 ? 18.511 20.836 -4.633 1.00 9.43 90 ILE B C 1
ATOM 2084 O O . ILE B 1 91 ? 18.338 21.745 -5.454 1.00 10.39 90 ILE B O 1
ATOM 2089 N N . ALA B 1 92 ? 19.631 20.695 -3.913 1.00 9.20 91 ALA B N 1
ATOM 2090 C CA . ALA B 1 92 ? 20.783 21.589 -4.063 1.00 9.25 91 ALA B CA 1
ATOM 2091 C C . ALA B 1 92 ? 22.081 20.837 -4.353 1.00 8.79 91 ALA B C 1
ATOM 2092 O O . ALA B 1 92 ? 22.404 19.876 -3.661 1.00 10.05 91 ALA B O 1
ATOM 2094 N N . TYR B 1 93 ? 22.794 21.321 -5.350 1.00 8.46 92 TYR B N 1
ATOM 2095 C CA . TYR B 1 93 ? 24.116 20.875 -5.721 1.00 9.30 92 TYR B CA 1
ATOM 2096 C C . TYR B 1 93 ? 25.057 22.048 -5.724 1.00 11.00 92 TYR B C 1
ATOM 2097 O O . TYR B 1 93 ? 24.744 23.102 -6.272 1.00 10.86 92 TYR B O 1
ATOM 2106 N N . SER B 1 94 ? 26.246 21.855 -5.171 1.00 12.08 93 SER B N 1
ATOM 2107 C CA A SER B 1 94 ? 27.259 22.873 -5.319 0.50 12.41 93 SER B CA 1
ATOM 2108 C CA B SER B 1 94 ? 27.301 22.816 -5.282 0.50 12.88 93 SER B CA 1
ATOM 2109 C C . SER B 1 94 ? 27.984 22.659 -6.637 1.00 12.81 93 SER B C 1
ATOM 2110 O O . SER B 1 94 ? 28.150 21.540 -7.107 1.00 16.34 93 SER B O 1
ATOM 2115 N N . MET B 1 95 ? 28.382 23.757 -7.262 1.00 12.85 94 MET B N 1
ATOM 2116 C CA . MET B 1 95 ? 29.147 23.723 -8.502 1.00 13.90 94 MET B CA 1
ATOM 2117 C C . MET B 1 95 ? 30.587 24.104 -8.162 1.00 11.97 94 MET B C 1
ATOM 2118 O O . MET B 1 95 ? 30.855 24.803 -7.162 1.00 13.93 94 MET B O 1
ATOM 2123 N N . SER B 1 96 ? 31.491 23.696 -9.032 1.00 11.64 95 SER B N 1
ATOM 2124 C CA . SER B 1 96 ? 32.940 23.868 -8.823 1.00 13.11 95 SER B CA 1
ATOM 2125 C C . SER B 1 96 ? 33.371 25.318 -8.810 1.00 13.19 95 SER B C 1
ATOM 2126 O O . SER B 1 96 ? 34.496 25.591 -8.402 1.00 14.73 95 SER B O 1
ATOM 2129 N N . ASP B 1 97 ? 32.482 26.242 -9.194 1.00 13.05 96 ASP B N 1
ATOM 2130 C CA . ASP B 1 97 ? 32.762 27.671 -9.144 1.00 15.31 96 ASP B CA 1
ATOM 2131 C C . ASP B 1 97 ? 32.283 28.308 -7.866 1.00 14.00 96 ASP B C 1
ATOM 2132 O O . ASP B 1 97 ? 32.362 29.528 -7.738 1.00 16.67 96 ASP B O 1
ATOM 2137 N N . GLY B 1 98 ? 31.804 27.502 -6.917 1.00 13.54 97 GLY B N 1
ATOM 2138 C CA . GLY B 1 98 ? 31.351 28.036 -5.638 1.00 15.85 97 GLY B CA 1
ATOM 2139 C C . GLY B 1 98 ? 29.930 28.538 -5.599 1.00 17.59 97 GLY B C 1
ATOM 2140 O O . GLY B 1 98 ? 29.565 29.243 -4.651 1.00 20.39 97 GLY B O 1
ATOM 2141 N N . ASN B 1 99 ? 29.174 28.273 -6.655 1.00 13.12 98 ASN B N 1
ATOM 2142 C CA . ASN B 1 99 ? 27.741 28.584 -6.668 1.00 12.69 98 ASN B CA 1
ATOM 2143 C C . ASN B 1 99 ? 26.912 27.345 -6.476 1.00 13.38 98 ASN B C 1
ATOM 2144 O O . ASN B 1 99 ? 27.453 26.258 -6.407 1.00 15.29 98 ASN B O 1
ATOM 2149 N N . THR B 1 100 ? 25.600 27.518 -6.350 1.00 11.42 99 THR B N 1
ATOM 2150 C CA . THR B 1 100 ? 24.682 26.422 -6.030 1.00 11.52 99 THR B CA 1
ATOM 2151 C C . THR B 1 100 ? 23.592 26.339 -7.087 1.00 11.06 99 THR B C 1
ATOM 2152 O O . THR B 1 100 ? 22.932 27.348 -7.387 1.00 12.60 99 THR B O 1
ATOM 2156 N N . LEU B 1 101 ? 23.412 25.147 -7.645 1.00 10.56 100 LEU B N 1
ATOM 2157 C CA . LEU B 1 101 ? 22.274 24.841 -8.487 1.00 10.55 100 LEU B CA 1
ATOM 2158 C C . LEU B 1 101 ? 21.127 24.328 -7.613 1.00 9.32 100 LEU B C 1
ATOM 2159 O O . LEU B 1 101 ? 21.294 23.367 -6.865 1.00 9.72 100 LEU B O 1
ATOM 2164 N N . ALA B 1 102 ? 19.967 24.947 -7.722 1.00 9.48 101 ALA B N 1
ATOM 2165 C CA . ALA B 1 102 ? 18.809 24.573 -6.957 1.00 9.23 101 ALA B CA 1
ATOM 2166 C C . ALA B 1 102 ? 17.628 24.198 -7.883 1.00 9.51 101 ALA B C 1
ATOM 2167 O O . ALA B 1 102 ? 17.338 24.897 -8.861 1.00 10.46 101 ALA B O 1
ATOM 2169 N N . VAL B 1 103 ? 16.954 23.114 -7.549 1.00 8.97 102 VAL B N 1
ATOM 2170 C CA . VAL B 1 103 ? 15.788 22.659 -8.307 1.00 8.39 102 VAL B CA 1
ATOM 2171 C C . VAL B 1 103 ? 14.616 22.424 -7.360 1.00 8.80 102 VAL B C 1
ATOM 2172 O O . VAL B 1 103 ? 14.673 21.631 -6.428 1.00 9.33 102 VAL B O 1
ATOM 2176 N N . LEU B 1 104 ? 13.538 23.140 -7.619 1.00 8.86 103 LEU B N 1
ATOM 2177 C CA . LEU B 1 104 ? 12.257 22.966 -6.940 1.00 9.39 103 LEU B CA 1
ATOM 2178 C C . LEU B 1 104 ? 11.384 21.954 -7.681 1.00 10.03 103 LEU B C 1
ATOM 2179 O O . LEU B 1 104 ? 11.286 21.987 -8.906 1.00 10.30 103 LEU B O 1
ATOM 2184 N N . PHE B 1 105 ? 10.730 21.093 -6.901 1.00 8.90 104 PHE B N 1
ATOM 2185 C CA . PHE B 1 105 ? 9.678 20.233 -7.421 1.00 9.20 104 PHE B CA 1
ATOM 2186 C C . PHE B 1 105 ? 8.491 20.324 -6.487 1.00 9.49 104 PHE B C 1
ATOM 2187 O O . PHE B 1 105 ? 8.639 20.383 -5.263 1.00 9.86 104 PHE B O 1
ATOM 2195 N N . SER B 1 106 ? 7.288 20.285 -7.059 1.00 9.56 105 SER B N 1
ATOM 2196 C CA . SER B 1 106 ? 6.100 20.325 -6.254 1.00 10.09 105 SER B CA 1
ATOM 2197 C C . SER B 1 106 ? 5.002 19.518 -6.904 1.00 9.40 105 SER B C 1
ATOM 2198 O O . SER B 1 106 ? 4.470 19.896 -7.940 1.00 10.42 105 SER B O 1
ATOM 2201 N N . VAL B 1 107 ? 4.663 18.427 -6.221 1.00 8.51 106 VAL B N 1
ATOM 2202 C CA . VAL B 1 107 ? 3.648 17.475 -6.666 1.00 10.41 106 VAL B CA 1
ATOM 2203 C C . VAL B 1 107 ? 2.622 17.399 -5.521 1.00 10.72 106 VAL B C 1
ATOM 2204 O O . VAL B 1 107 ? 2.885 16.752 -4.500 1.00 12.13 106 VAL B O 1
ATOM 2208 N N . PRO B 1 108 ? 1.480 18.062 -5.662 1.00 10.14 107 PRO B N 1
ATOM 2209 C CA . PRO B 1 108 ? 0.560 18.174 -4.525 1.00 9.87 107 PRO B CA 1
ATOM 2210 C C . PRO B 1 108 ? -0.279 16.931 -4.307 1.00 9.84 107 PRO B C 1
ATOM 2211 O O . PRO B 1 108 ? -0.418 16.081 -5.212 1.00 10.66 107 PRO B O 1
ATOM 2215 N N . TYR B 1 109 ? -0.902 16.855 -3.140 1.00 10.14 108 TYR B N 1
ATOM 2216 C CA . TYR B 1 109 ? -1.869 15.799 -2.904 1.00 11.66 108 TYR B CA 1
ATOM 2217 C C . TYR B 1 109 ? -3.158 16.043 -3.692 1.00 11.12 108 TYR B C 1
ATOM 2218 O O . TYR B 1 109 ? -3.635 15.147 -4.418 1.00 12.06 108 TYR B O 1
ATOM 2227 N N . ASP B 1 110 ? -3.724 17.237 -3.560 1.00 11.66 109 ASP B N 1
ATOM 2228 C CA . ASP B 1 110 ? -5.083 17.490 -4.011 1.00 11.63 109 ASP B CA 1
ATOM 2229 C C . ASP B 1 110 ? -5.147 18.304 -5.296 1.00 10.54 109 ASP B C 1
ATOM 2230 O O . ASP B 1 110 ? -5.007 19.505 -5.287 1.00 11.12 109 ASP B O 1
ATOM 2235 N N . TYR B 1 111 ? -5.348 17.613 -6.438 1.00 10.16 110 TYR B N 1
ATOM 2236 C CA . TYR B 1 111 ? -5.432 18.310 -7.713 1.00 10.17 110 TYR B CA 1
ATOM 2237 C C . TYR B 1 111 ? -6.731 19.029 -7.975 1.00 10.62 110 TYR B C 1
ATOM 2238 O O . TYR B 1 111 ? -6.865 19.713 -9.000 1.00 11.80 110 TYR B O 1
ATOM 2247 N N . ASN B 1 112 ? -7.689 18.933 -7.046 1.00 11.89 111 ASN B N 1
ATOM 2248 C CA . ASN B 1 112 ? -8.843 19.806 -7.160 1.00 12.22 111 ASN B CA 1
ATOM 2249 C C . ASN B 1 112 ? -8.507 21.270 -6.886 1.00 14.53 111 ASN B C 1
ATOM 2250 O O . ASN B 1 112 ? -9.204 22.163 -7.388 1.00 16.50 111 ASN B O 1
ATOM 2255 N N . TRP B 1 113 ? -7.410 21.497 -6.147 1.00 13.21 112 TRP B N 1
ATOM 2256 C CA . TRP B 1 113 ? -7.024 22.821 -5.667 1.00 15.50 112 TRP B CA 1
ATOM 2257 C C . TRP B 1 113 ? -5.650 23.304 -6.168 1.00 15.82 112 TRP B C 1
ATOM 2258 O O . TRP B 1 113 ? -5.424 24.514 -6.257 1.00 18.34 112 TRP B O 1
ATOM 2269 N N . TYR B 1 114 ? -4.744 22.340 -6.406 1.00 11.86 113 TYR B N 1
ATOM 2270 C CA . TYR B 1 114 ? -3.327 22.598 -6.709 1.00 10.34 113 TYR B CA 1
ATOM 2271 C C . TYR B 1 114 ? -2.872 21.828 -7.939 1.00 10.53 113 TYR B C 1
ATOM 2272 O O . TYR B 1 114 ? -3.542 20.914 -8.406 1.00 11.74 113 TYR B O 1
ATOM 2281 N N . SER B 1 115 ? -1.725 22.253 -8.475 1.00 11.09 114 SER B N 1
ATOM 2282 C CA A SER B 1 115 ? -1.119 21.674 -9.671 0.60 11.01 114 SER B CA 1
ATOM 2283 C CA B SER B 1 115 ? -1.134 21.548 -9.604 0.40 10.91 114 SER B CA 1
ATOM 2284 C C . SER B 1 115 ? 0.387 21.468 -9.482 1.00 9.96 114 SER B C 1
ATOM 2285 O O . SER B 1 115 ? 0.980 21.997 -8.536 1.00 10.59 114 SER B O 1
ATOM 2290 N N . ASN B 1 116 ? 1.000 20.738 -10.406 1.00 8.82 115 ASN B N 1
ATOM 2291 C CA . ASN B 1 116 ? 2.466 20.555 -10.386 1.00 9.53 115 ASN B CA 1
ATOM 2292 C C . ASN B 1 116 ? 3.226 21.824 -10.754 1.00 8.33 115 ASN B C 1
ATOM 2293 O O . ASN B 1 116 ? 2.821 22.573 -11.645 1.00 9.88 115 ASN B O 1
ATOM 2298 N N . TRP B 1 117 ? 4.332 22.070 -10.062 1.00 8.72 116 TRP B N 1
ATOM 2299 C CA . TRP B 1 117 ? 5.252 23.167 -10.369 1.00 8.69 116 TRP B CA 1
ATOM 2300 C C . TRP B 1 117 ? 6.686 22.663 -10.226 1.00 8.48 116 TRP B C 1
ATOM 2301 O O . TRP B 1 117 ? 6.964 21.721 -9.461 1.00 8.95 116 TRP B O 1
ATOM 2312 N N . TRP B 1 118 ? 7.602 23.352 -10.909 1.00 8.93 117 TRP B N 1
ATOM 2313 C CA . TRP B 1 118 ? 9.032 23.160 -10.728 1.00 9.24 117 TRP B CA 1
ATOM 2314 C C . TRP B 1 118 ? 9.789 24.480 -10.966 1.00 10.20 117 TRP B C 1
ATOM 2315 O O . TRP B 1 118 ? 9.228 25.468 -11.465 1.00 10.40 117 TRP B O 1
ATOM 2326 N N . ASN B 1 119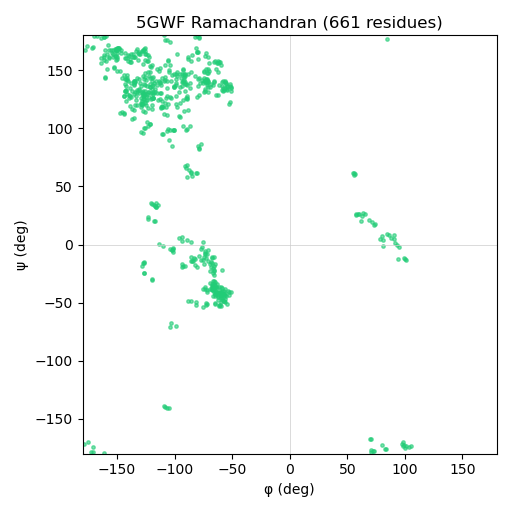 ? 11.069 24.505 -10.623 1.00 9.30 118 ASN B N 1
ATOM 2327 C CA . ASN B 1 119 ? 11.879 25.672 -10.886 1.00 9.00 118 ASN B CA 1
ATOM 2328 C C . ASN B 1 119 ? 13.332 25.277 -10.834 1.00 9.53 118 ASN B C 1
ATOM 2329 O O . ASN B 1 119 ? 13.682 24.217 -10.316 1.00 9.70 118 ASN B O 1
ATOM 2334 N N . VAL B 1 120 ? 14.160 26.144 -11.395 1.00 9.89 119 VAL B N 1
ATOM 2335 C CA A VAL B 1 120 ? 15.615 25.988 -11.368 0.50 11.56 119 VAL B CA 1
ATOM 2336 C CA B VAL B 1 120 ? 15.583 25.976 -11.348 0.50 11.01 119 VAL B CA 1
ATOM 2337 C C . VAL B 1 120 ? 16.233 27.367 -11.198 1.00 11.03 119 VAL B C 1
ATOM 2338 O O . VAL B 1 120 ? 15.784 28.358 -11.826 1.00 12.63 119 VAL B O 1
ATOM 2345 N N . ARG B 1 121 ? 17.267 27.449 -10.385 1.00 11.08 120 ARG B N 1
ATOM 2346 C CA . ARG B 1 121 ? 17.975 28.695 -10.129 1.00 11.54 120 ARG B CA 1
ATOM 2347 C C . ARG B 1 121 ? 19.408 28.407 -9.757 1.00 12.28 120 ARG B C 1
ATOM 2348 O O . ARG B 1 121 ? 19.682 27.365 -9.170 1.00 12.50 120 ARG B O 1
ATOM 2356 N N . VAL B 1 122 ? 20.296 29.346 -10.046 1.00 12.97 121 VAL B N 1
ATOM 2357 C CA . VAL B 1 122 ? 21.664 29.350 -9.508 1.00 11.92 121 VAL B CA 1
ATOM 2358 C C . VAL B 1 122 ? 21.766 30.465 -8.438 1.00 13.92 121 VAL B C 1
ATOM 2359 O O . VAL B 1 122 ? 21.400 31.639 -8.693 1.00 17.56 121 VAL B O 1
ATOM 2363 N N . TYR B 1 123 ? 22.253 30.074 -7.272 1.00 11.81 122 TYR B N 1
ATOM 2364 C CA . TYR B 1 123 ? 22.516 30.941 -6.149 1.00 12.70 122 TYR B CA 1
ATOM 2365 C C . TYR B 1 123 ? 23.999 31.190 -6.004 1.00 15.18 122 TYR B C 1
ATOM 2366 O O . TYR B 1 123 ? 24.808 30.297 -6.267 1.00 14.12 122 TYR B O 1
ATOM 2375 N N . LYS B 1 124 ? 24.337 32.372 -5.475 1.00 16.97 123 LYS B N 1
ATOM 2376 C CA . LYS B 1 124 ? 25.726 32.689 -5.119 1.00 17.48 123 LYS B CA 1
ATOM 2377 C C . LYS B 1 124 ? 26.151 31.963 -3.871 1.00 16.44 123 LYS B C 1
ATOM 2378 O O . LYS B 1 124 ? 25.434 31.955 -2.868 1.00 19.55 123 LYS B O 1
ATOM 2384 N N . GLY B 1 125 ? 27.336 31.330 -3.917 1.00 15.09 124 GLY B N 1
ATOM 2385 C CA . GLY B 1 125 ? 27.860 30.652 -2.772 1.00 16.01 124 GLY B CA 1
ATOM 2386 C C . GLY B 1 125 ? 27.287 29.257 -2.651 1.00 16.19 124 GLY B C 1
ATOM 2387 O O . GLY B 1 125 ? 26.503 28.819 -3.522 1.00 17.86 124 GLY B O 1
ATOM 2388 N N . GLN B 1 126 ? 27.665 28.596 -1.554 1.00 19.54 125 GLN B N 1
ATOM 2389 C CA . GLN B 1 126 ? 27.305 27.237 -1.260 1.00 21.15 125 GLN B CA 1
ATOM 2390 C C . GLN B 1 126 ? 26.147 27.237 -0.263 1.00 19.74 125 GLN B C 1
ATOM 2391 O O . GLN B 1 126 ? 26.358 27.394 0.936 1.00 22.90 125 GLN B O 1
ATOM 2397 N N . LYS B 1 127 ? 24.930 27.060 -0.788 1.00 18.31 126 LYS B N 1
ATOM 2398 C CA . LYS B 1 127 ? 23.683 27.246 -0.065 1.00 19.27 126 LYS B CA 1
ATOM 2399 C C . LYS B 1 127 ? 22.857 25.979 0.003 1.00 19.79 126 LYS B C 1
ATOM 2400 O O . LYS B 1 127 ? 22.344 25.524 -1.022 1.00 22.66 126 LYS B O 1
ATOM 2406 N N . ARG B 1 128 ? 22.637 25.467 1.206 1.00 14.81 127 ARG B N 1
ATOM 2407 C CA . ARG B 1 128 ? 21.873 24.252 1.352 1.00 13.27 127 ARG B CA 1
ATOM 2408 C C . ARG B 1 128 ? 20.399 24.522 1.054 1.00 12.61 127 ARG B C 1
ATOM 2409 O O . ARG B 1 128 ? 19.857 25.619 1.247 1.00 13.16 127 ARG B O 1
ATOM 2417 N N . ALA B 1 129 ? 19.742 23.487 0.576 1.00 10.19 128 ALA B N 1
ATOM 2418 C CA . ALA B 1 129 ? 18.289 23.580 0.382 1.00 10.16 128 ALA B CA 1
ATOM 2419 C C . ALA B 1 129 ? 17.586 23.598 1.734 1.00 9.93 128 ALA B C 1
ATOM 2420 O O . ALA B 1 129 ? 17.941 22.839 2.629 1.00 10.21 128 ALA B O 1
ATOM 2422 N N . ASP B 1 130 ? 16.556 24.424 1.869 1.00 10.42 129 ASP B N 1
ATOM 2423 C CA . ASP B 1 130 ? 15.806 24.565 3.108 1.00 11.13 129 ASP B CA 1
ATOM 2424 C C . ASP B 1 130 ? 14.462 25.212 2.826 1.00 10.90 129 ASP B C 1
ATOM 2425 O O . ASP B 1 130 ? 14.159 25.577 1.685 1.00 10.33 129 ASP B O 1
ATOM 2430 N N . GLN B 1 131 ? 13.682 25.399 3.889 1.00 11.54 130 GLN B N 1
ATOM 2431 C CA . GLN B 1 131 ? 12.352 25.991 3.777 1.00 12.78 130 GLN B CA 1
ATOM 2432 C C . GLN B 1 131 ? 12.435 27.379 3.143 1.00 12.05 130 GLN B C 1
ATOM 2433 O O . GLN B 1 131 ? 11.596 27.745 2.320 1.00 12.00 130 GLN B O 1
ATOM 2439 N N . ARG B 1 132 ? 13.428 28.185 3.558 1.00 12.11 131 ARG B N 1
ATOM 2440 C CA . ARG B 1 132 ? 13.565 29.528 2.976 1.00 12.70 131 ARG B CA 1
ATOM 2441 C C . ARG B 1 132 ? 13.808 29.506 1.470 1.00 11.43 131 ARG B C 1
ATOM 2442 O O . ARG B 1 132 ? 13.286 30.337 0.708 1.00 12.38 131 ARG B O 1
ATOM 2450 N N . MET B 1 133 ? 14.620 28.572 1.007 1.00 10.85 132 MET B N 1
ATOM 2451 C CA . MET B 1 133 ? 14.869 28.425 -0.426 1.00 10.89 132 MET B CA 1
ATOM 2452 C C . MET B 1 133 ? 13.616 27.962 -1.181 1.00 11.47 132 MET B C 1
ATOM 2453 O O . MET B 1 133 ? 13.334 28.433 -2.258 1.00 11.75 132 MET B O 1
ATOM 2458 N N . TYR B 1 134 ? 12.860 27.060 -0.572 1.00 10.71 133 TYR B N 1
ATOM 2459 C CA . TYR B 1 134 ? 11.579 26.647 -1.140 1.00 11.17 133 TYR B CA 1
ATOM 2460 C C . TYR B 1 134 ? 10.688 27.902 -1.319 1.00 10.53 133 TYR B C 1
ATOM 2461 O O . TYR B 1 134 ? 10.088 28.112 -2.372 1.00 11.19 133 TYR B O 1
ATOM 2470 N N . GLU B 1 135 ? 10.586 28.728 -0.266 1.00 10.21 134 GLU B N 1
ATOM 2471 C CA . GLU B 1 135 ? 9.703 29.880 -0.322 1.00 11.07 134 GLU B CA 1
ATOM 2472 C C . GLU B 1 135 ? 10.133 30.810 -1.452 1.00 11.09 134 GLU B C 1
ATOM 2473 O O . GLU B 1 135 ? 9.281 31.322 -2.182 1.00 11.86 134 GLU B O 1
ATOM 2479 N N . GLU B 1 136 ? 11.446 31.021 -1.622 1.00 11.40 135 GLU B N 1
ATOM 2480 C CA . GLU B 1 136 ? 11.946 31.842 -2.709 1.00 11.35 135 GLU B CA 1
ATOM 2481 C C . GLU B 1 136 ? 11.574 31.267 -4.066 1.00 11.29 135 GLU B C 1
ATOM 2482 O O . GLU B 1 136 ? 11.063 31.970 -4.939 1.00 13.09 135 GLU B O 1
ATOM 2488 N N . LEU B 1 137 ? 11.903 29.998 -4.275 1.00 10.41 136 LEU B N 1
ATOM 2489 C CA . LEU B 1 137 ? 11.720 29.373 -5.578 1.00 11.44 136 LEU B CA 1
ATOM 2490 C C . LEU B 1 137 ? 10.254 29.242 -5.997 1.00 11.68 136 LEU B C 1
ATOM 2491 O O . LEU B 1 137 ? 9.934 29.329 -7.192 1.00 12.63 136 LEU B O 1
ATOM 2496 N N . TYR B 1 138 ? 9.380 29.016 -5.008 1.00 10.68 137 TYR B N 1
ATOM 2497 C CA . TYR B 1 138 ? 7.969 28.853 -5.254 1.00 10.47 137 TYR B CA 1
ATOM 2498 C C . TYR B 1 138 ? 7.262 30.205 -5.406 1.00 11.46 137 TYR B C 1
ATOM 2499 O O . TYR B 1 138 ? 6.566 30.428 -6.397 1.00 12.57 137 TYR B O 1
ATOM 2508 N N . TYR B 1 139 ? 7.448 31.095 -4.441 1.00 10.81 138 TYR B N 1
ATOM 2509 C CA . TYR B 1 139 ? 6.663 32.324 -4.404 1.00 12.79 138 TYR B CA 1
ATOM 2510 C C . TYR B 1 139 ? 7.272 33.524 -5.141 1.00 14.10 138 TYR B C 1
ATOM 2511 O O . TYR B 1 139 ? 6.547 34.479 -5.424 1.00 15.04 138 TYR B O 1
ATOM 2520 N N . HIS B 1 140 ? 8.587 33.500 -5.424 1.00 13.78 139 HIS B N 1
ATOM 2521 C CA . HIS B 1 140 ? 9.274 34.703 -5.914 1.00 13.42 139 HIS B CA 1
ATOM 2522 C C . HIS B 1 140 ? 10.069 34.623 -7.167 1.00 15.49 139 HIS B C 1
ATOM 2523 O O . HIS B 1 140 ? 10.374 35.671 -7.783 1.00 16.53 139 HIS B O 1
ATOM 2530 N N . ARG B 1 141 ? 10.379 33.418 -7.613 1.00 13.50 140 ARG B N 1
ATOM 2531 C CA . ARG B 1 141 ? 11.297 33.243 -8.723 1.00 14.08 140 ARG B CA 1
ATOM 2532 C C . ARG B 1 141 ? 10.647 32.602 -9.949 1.00 12.39 140 ARG B C 1
ATOM 2533 O O . ARG B 1 141 ? 11.296 31.932 -10.735 1.00 13.94 140 ARG B O 1
ATOM 2541 N N . SER B 1 142 ? 9.368 32.877 -10.151 1.00 12.86 141 SER B N 1
ATOM 2542 C CA . SER B 1 142 ? 8.694 32.532 -11.382 1.00 13.71 141 SER B CA 1
ATOM 2543 C C . SER B 1 142 ? 8.777 31.042 -11.758 1.00 13.47 141 SER B C 1
ATOM 2544 O O . SER B 1 142 ? 9.303 30.655 -12.840 1.00 13.55 141 SER B O 1
ATOM 2547 N N . PRO B 1 143 ? 8.248 30.171 -10.861 1.00 11.89 142 PRO B N 1
ATOM 2548 C CA . PRO B 1 143 ? 8.279 28.741 -11.199 1.00 11.64 142 PRO B CA 1
ATOM 2549 C C . PRO B 1 143 ? 7.471 28.412 -12.447 1.00 10.59 142 PRO B C 1
ATOM 2550 O O . PRO B 1 143 ? 6.593 29.185 -12.876 1.00 11.20 142 PRO B O 1
ATOM 2554 N N . PHE B 1 144 ? 7.826 27.291 -13.047 1.00 9.64 143 PHE B N 1
ATOM 2555 C CA . PHE B 1 144 ? 7.155 26.737 -14.207 1.00 9.70 143 PHE B CA 1
ATOM 2556 C C . PHE B 1 144 ? 6.074 25.763 -13.812 1.00 10.98 143 PHE B C 1
ATOM 2557 O O . PHE B 1 144 ? 6.239 24.969 -12.881 1.00 11.24 143 PHE B O 1
ATOM 2565 N N . ARG B 1 145 ? 4.985 25.754 -14.556 1.00 10.32 144 ARG B N 1
ATOM 2566 C CA . ARG B 1 145 ? 3.967 24.727 -14.376 1.00 12.10 144 ARG B CA 1
ATOM 2567 C C . ARG B 1 145 ? 4.414 23.361 -14.891 1.00 11.96 144 ARG B C 1
ATOM 2568 O O . ARG B 1 145 ? 5.080 23.290 -15.921 1.00 12.53 144 ARG B O 1
ATOM 2576 N N . GLY B 1 146 ? 4.056 22.278 -14.193 1.00 10.78 145 GLY B N 1
ATOM 2577 C CA . GLY B 1 146 ? 4.153 20.942 -14.768 1.00 12.04 145 GLY B CA 1
ATOM 2578 C C . GLY B 1 146 ? 2.945 20.779 -15.657 1.00 11.89 145 GLY B C 1
ATOM 2579 O O . GLY B 1 146 ? 1.909 20.306 -15.222 1.00 12.49 145 GLY B O 1
ATOM 2580 N N . ASP B 1 147 ? 3.093 21.265 -16.887 1.00 12.43 146 ASP B N 1
ATOM 2581 C CA . ASP B 1 147 ? 1.979 21.412 -17.814 1.00 12.54 146 ASP B CA 1
ATOM 2582 C C . ASP B 1 147 ? 2.180 20.554 -19.062 1.00 13.34 146 ASP B C 1
ATOM 2583 O O . ASP B 1 147 ? 1.550 20.797 -20.097 1.00 13.70 146 ASP B O 1
ATOM 2588 N N . ASN B 1 148 ? 3.026 19.540 -18.964 1.00 12.49 147 ASN B N 1
ATOM 2589 C CA . ASN B 1 148 ? 3.330 18.658 -20.101 1.00 11.22 147 ASN B CA 1
ATOM 2590 C C . ASN B 1 148 ? 3.999 19.401 -21.267 1.00 12.73 147 ASN B C 1
ATOM 2591 O O . ASN B 1 148 ? 3.886 18.983 -22.426 1.00 15.57 147 ASN B O 1
ATOM 2596 N N . GLY B 1 149 ? 4.649 20.506 -20.956 1.00 13.31 148 GLY B N 1
ATOM 2597 C CA . GLY B 1 149 ? 5.380 21.308 -21.935 1.00 13.17 148 GLY B CA 1
ATOM 2598 C C . GLY B 1 149 ? 6.785 21.611 -21.454 1.00 13.42 148 GLY B C 1
ATOM 2599 O O . GLY B 1 149 ? 7.081 21.557 -20.256 1.00 13.64 148 GLY B O 1
ATOM 2600 N N . TRP B 1 150 ? 7.625 22.028 -22.388 1.00 11.77 149 TRP B N 1
ATOM 2601 C CA . TRP B 1 150 ? 9.003 22.402 -22.144 1.00 12.89 149 TRP B CA 1
ATOM 2602 C C . TRP B 1 150 ? 9.097 23.875 -21.860 1.00 12.57 149 TRP B C 1
ATOM 2603 O O . TRP B 1 150 ? 8.354 24.690 -22.431 1.00 14.81 149 TRP B O 1
ATOM 2614 N N . HIS B 1 151 ? 10.033 24.239 -20.988 1.00 12.74 150 HIS B N 1
ATOM 2615 C CA . HIS B 1 151 ? 10.297 25.626 -20.628 1.00 13.48 150 HIS B CA 1
ATOM 2616 C C . HIS B 1 151 ? 11.788 25.822 -20.592 1.00 12.92 150 HIS B C 1
ATOM 2617 O O . HIS B 1 151 ? 12.528 25.022 -19.988 1.00 13.04 150 HIS B O 1
ATOM 2624 N N . SER B 1 152 ? 12.242 26.883 -21.240 1.00 16.13 151 SER B N 1
ATOM 2625 C CA . SER B 1 152 ? 13.675 27.219 -21.286 1.00 17.33 151 SER B CA 1
ATOM 2626 C C . SER B 1 152 ? 13.865 28.636 -20.775 1.00 16.70 151 SER B C 1
ATOM 2627 O O . SER B 1 152 ? 13.056 29.524 -21.086 1.00 19.29 151 SER B O 1
ATOM 2630 N N . ARG B 1 153 ? 14.939 28.847 -20.028 1.00 15.18 152 ARG B N 1
ATOM 2631 C CA . ARG B 1 153 ? 15.249 30.131 -19.429 1.00 15.12 152 ARG B CA 1
ATOM 2632 C C . ARG B 1 153 ? 16.711 30.252 -19.039 1.00 17.18 152 ARG B C 1
ATOM 2633 O O . ARG B 1 153 ? 17.330 29.266 -18.626 1.00 17.41 152 ARG B O 1
ATOM 2641 N N . GLY B 1 154 ? 17.274 31.457 -19.213 1.00 16.35 153 GLY B N 1
ATOM 2642 C CA . GLY B 1 154 ? 18.622 31.731 -18.739 1.00 15.66 153 GLY B CA 1
ATOM 2643 C C . GLY B 1 154 ? 18.710 31.629 -17.212 1.00 15.70 153 GLY B C 1
ATOM 2644 O O . GLY B 1 154 ? 17.738 31.915 -16.497 1.00 18.44 153 GLY B O 1
ATOM 2645 N N . LEU B 1 155 ? 19.895 31.271 -16.710 1.00 14.34 154 LEU B N 1
ATOM 2646 C CA . LEU B 1 155 ? 20.148 31.168 -15.284 1.00 15.32 154 LEU B CA 1
ATOM 2647 C C . LEU B 1 155 ? 21.143 32.205 -14.763 1.00 17.32 154 LEU B C 1
ATOM 2648 O O . LEU B 1 155 ? 21.433 32.240 -13.575 1.00 17.86 154 LEU B O 1
ATOM 2653 N N . GLY B 1 156 ? 21.652 33.074 -15.634 1.00 16.74 155 GLY B N 1
ATOM 2654 C CA . GLY B 1 156 ? 22.808 33.811 -15.267 1.00 17.49 155 GLY B CA 1
ATOM 2655 C C . GLY B 1 156 ? 24.031 32.914 -15.217 1.00 18.53 155 GLY B C 1
ATOM 2656 O O . GLY B 1 156 ? 23.966 31.702 -15.538 1.00 17.82 155 GLY B O 1
ATOM 2657 N N . TYR B 1 157 ? 25.162 33.518 -14.842 1.00 19.70 156 TYR B N 1
ATOM 2658 C CA . TYR B 1 157 ? 26.402 32.774 -14.659 1.00 18.92 156 TYR B CA 1
ATOM 2659 C C . TYR B 1 157 ? 26.824 32.015 -15.924 1.00 18.46 156 TYR B C 1
ATOM 2660 O O . TYR B 1 157 ? 27.531 30.989 -15.851 1.00 22.53 156 TYR B O 1
ATOM 2669 N N . GLY B 1 158 ? 26.389 32.497 -17.085 1.00 21.46 157 GLY B N 1
ATOM 2670 C CA . GLY B 1 158 ? 26.680 31.857 -18.343 1.00 19.47 157 GLY B CA 1
ATOM 2671 C C . GLY B 1 158 ? 25.962 30.539 -18.600 1.00 18.98 157 GLY B C 1
ATOM 2672 O O . GLY B 1 158 ? 26.370 29.769 -19.467 1.00 19.69 157 GLY B O 1
ATOM 2673 N N . LEU B 1 159 ? 24.875 30.293 -17.879 1.00 16.98 158 LEU B N 1
ATOM 2674 C CA . LEU B 1 159 ? 24.148 29.051 -18.013 1.00 15.71 158 LEU B CA 1
ATOM 2675 C C . LEU B 1 159 ? 22.691 29.292 -18.403 1.00 15.89 158 LEU B C 1
ATOM 2676 O O . LEU B 1 159 ? 22.152 30.379 -18.238 1.00 16.21 158 LEU B O 1
ATOM 2681 N N . LYS B 1 160 ? 22.064 28.251 -18.921 1.00 14.13 159 LYS B N 1
ATOM 2682 C CA . LYS B 1 160 ? 20.628 28.239 -19.154 1.00 13.87 159 LYS B CA 1
ATOM 2683 C C . LYS B 1 160 ? 20.051 26.856 -18.861 1.00 13.55 159 LYS B C 1
ATOM 2684 O O . LYS B 1 160 ? 20.810 25.881 -18.715 1.00 13.11 159 LYS B O 1
ATOM 2690 N N . SER B 1 161 ? 18.724 26.785 -18.738 1.00 12.67 160 SER B N 1
ATOM 2691 C CA A SER B 1 161 ? 18.018 25.532 -18.419 0.70 14.02 160 SER B CA 1
ATOM 2692 C CA B SER B 1 161 ? 18.063 25.511 -18.467 0.30 14.11 160 SER B CA 1
ATOM 2693 C C . SER B 1 161 ? 16.938 25.281 -19.451 1.00 14.67 160 SER B C 1
ATOM 2694 O O . SER B 1 161 ? 16.357 26.237 -19.995 1.00 13.66 160 SER B O 1
ATOM 2699 N N . ARG B 1 162 ? 16.689 24.011 -19.698 1.00 11.12 161 ARG B N 1
ATOM 2700 C CA . ARG B 1 162 ? 15.554 23.491 -20.457 1.00 12.42 161 ARG B CA 1
ATOM 2701 C C . ARG B 1 162 ? 14.958 22.394 -19.597 1.00 11.44 161 ARG B C 1
ATOM 2702 O O . ARG B 1 162 ? 15.668 21.500 -19.146 1.00 12.99 161 ARG B O 1
ATOM 2710 N N . GLY B 1 163 ? 13.653 22.420 -19.380 1.00 10.57 162 GLY B N 1
ATOM 2711 C CA . GLY B 1 163 ? 13.029 21.415 -18.534 1.00 10.66 162 GLY B CA 1
ATOM 2712 C C . GLY B 1 163 ? 11.608 21.088 -18.904 1.00 10.67 162 GLY B C 1
ATOM 2713 O O . GLY B 1 163 ? 10.916 21.906 -19.543 1.00 11.51 162 GLY B O 1
ATOM 2714 N N . PHE B 1 164 ? 11.159 19.940 -18.418 1.00 10.15 163 PHE B N 1
ATOM 2715 C CA . PHE B 1 164 ? 9.833 19.394 -18.681 1.00 10.59 163 PHE B CA 1
ATOM 2716 C C . PHE B 1 164 ? 9.309 18.734 -17.432 1.00 10.45 163 PHE B C 1
ATOM 2717 O O . PHE B 1 164 ? 10.024 17.983 -16.801 1.00 10.84 163 PHE B O 1
ATOM 2725 N N . MET B 1 165 ? 8.053 19.025 -17.068 1.00 10.39 164 MET B N 1
ATOM 2726 C CA . MET B 1 165 ? 7.382 18.255 -16.026 1.00 9.26 164 MET B CA 1
ATOM 2727 C C . MET B 1 165 ? 5.964 17.935 -16.504 1.00 10.44 164 MET B C 1
ATOM 2728 O O . MET B 1 165 ? 5.317 18.789 -17.105 1.00 10.52 164 MET B O 1
ATOM 2733 N N . ASN B 1 166 ? 5.493 16.708 -16.266 1.00 9.83 165 ASN B N 1
ATOM 2734 C CA . ASN B 1 166 ? 4.116 16.375 -16.569 1.00 10.50 165 ASN B CA 1
ATOM 2735 C C . ASN B 1 166 ? 3.179 16.882 -15.501 1.00 10.92 165 ASN B C 1
ATOM 2736 O O . ASN B 1 166 ? 3.629 17.480 -14.530 1.00 10.76 165 ASN B O 1
ATOM 2741 N N . SER B 1 167 ? 1.878 16.665 -15.689 1.00 11.23 166 SER B N 1
ATOM 2742 C CA . SER B 1 167 ? 0.866 17.227 -14.806 1.00 10.77 166 SER B CA 1
ATOM 2743 C C . SER B 1 167 ? 0.278 16.277 -13.761 1.00 11.37 166 SER B C 1
ATOM 2744 O O . SER B 1 167 ? -0.541 16.692 -12.934 1.00 13.16 166 SER B O 1
ATOM 2747 N N . SER B 1 168 ? 0.710 15.025 -13.816 1.00 11.10 167 SER B N 1
ATOM 2748 C CA . SER B 1 168 ? 0.168 13.950 -13.001 1.00 12.73 167 SER B CA 1
ATOM 2749 C C . SER B 1 168 ? 0.794 13.866 -11.627 1.00 10.51 167 SER B C 1
ATOM 2750 O O . SER B 1 168 ? 1.914 14.344 -11.422 1.00 10.09 167 SER B O 1
ATOM 2753 N N . GLY B 1 169 ? 0.115 13.148 -10.740 1.00 9.97 168 GLY B N 1
ATOM 2754 C CA . GLY B 1 169 ? 0.643 12.789 -9.441 1.00 10.32 168 GLY B CA 1
ATOM 2755 C C . GLY B 1 169 ? 1.745 11.771 -9.454 1.00 10.84 168 GLY B C 1
ATOM 2756 O O . GLY B 1 169 ? 2.383 11.549 -8.415 1.00 10.43 168 GLY B O 1
ATOM 2757 N N . HIS B 1 170 ? 1.922 11.099 -10.602 1.00 10.89 169 HIS B N 1
ATOM 2758 C CA . HIS B 1 170 ? 3.099 10.263 -10.857 1.00 10.28 169 HIS B CA 1
ATOM 2759 C C . HIS B 1 170 ? 3.950 11.058 -11.821 1.00 10.78 169 HIS B C 1
ATOM 2760 O O . HIS B 1 170 ? 3.738 11.029 -13.045 1.00 11.39 169 HIS B O 1
ATOM 2767 N N . ALA B 1 171 ? 4.833 11.868 -11.251 1.00 9.12 170 ALA B N 1
ATOM 2768 C CA . ALA B 1 171 ? 5.461 12.971 -11.984 1.00 9.36 170 ALA B CA 1
ATOM 2769 C C . ALA B 1 171 ? 6.841 12.603 -12.482 1.00 9.31 170 ALA B C 1
ATOM 2770 O O . ALA B 1 171 ? 7.586 11.822 -11.849 1.00 10.28 170 ALA B O 1
ATOM 2772 N N . ILE B 1 172 ? 7.168 13.153 -13.632 1.00 10.06 171 ILE B N 1
ATOM 2773 C CA . ILE B 1 172 ? 8.544 13.160 -14.152 1.00 9.94 171 ILE B CA 1
ATOM 2774 C C . ILE B 1 172 ? 8.967 14.607 -14.284 1.00 10.35 171 ILE B C 1
ATOM 2775 O O . ILE B 1 172 ? 8.199 15.458 -14.732 1.00 11.14 171 ILE B O 1
ATOM 2780 N N . LEU B 1 173 ? 10.234 14.824 -14.006 1.00 10.19 172 LEU B N 1
ATOM 2781 C CA . LEU B 1 173 ? 10.872 16.095 -14.152 1.00 9.97 172 LEU B CA 1
ATOM 2782 C C . LEU B 1 173 ? 12.238 15.895 -14.793 1.00 9.76 172 LEU B C 1
ATOM 2783 O O . LEU B 1 173 ? 13.113 15.263 -14.225 1.00 9.88 172 LEU B O 1
ATOM 2788 N N . GLU B 1 174 ? 12.399 16.450 -15.985 1.00 10.32 173 GLU B N 1
ATOM 2789 C CA . GLU B 1 174 ? 13.598 16.304 -16.776 1.00 9.67 173 GLU B CA 1
ATOM 2790 C C . GLU B 1 174 ? 14.195 17.677 -17.023 1.00 9.99 173 GLU B C 1
ATOM 2791 O O . GLU B 1 174 ? 13.529 18.557 -17.591 1.00 10.17 173 GLU B O 1
ATOM 2797 N N . ILE B 1 175 ? 15.424 17.904 -16.572 1.00 9.48 174 ILE B N 1
ATOM 2798 C CA . ILE B 1 175 ? 16.065 19.216 -16.666 1.00 9.86 174 ILE B CA 1
ATOM 2799 C C . ILE B 1 175 ? 17.466 19.039 -17.276 1.00 9.03 174 ILE B C 1
ATOM 2800 O O . ILE B 1 175 ? 18.197 18.086 -16.939 1.00 10.13 174 ILE B O 1
ATOM 2805 N N . HIS B 1 176 ? 17.822 19.978 -18.167 1.00 8.75 175 HIS B N 1
ATOM 2806 C CA . HIS B 1 176 ? 19.148 20.067 -18.749 1.00 10.71 175 HIS B CA 1
ATOM 2807 C C . HIS B 1 176 ? 19.719 21.447 -18.501 1.00 10.52 175 HIS B C 1
ATOM 2808 O O . HIS B 1 176 ? 19.079 22.448 -18.824 1.00 11.92 175 HIS B O 1
ATOM 2815 N N . VAL B 1 177 ? 20.945 21.476 -17.978 1.00 9.87 176 VAL B N 1
ATOM 2816 C CA . VAL B 1 177 ? 21.656 22.711 -17.717 1.00 11.18 176 VAL B CA 1
ATOM 2817 C C . VAL B 1 177 ? 22.815 22.801 -18.689 1.00 12.18 176 VAL B C 1
ATOM 2818 O O . VAL B 1 177 ? 23.693 21.948 -18.698 1.00 12.41 176 VAL B O 1
ATOM 2822 N N . THR B 1 178 ? 22.789 23.861 -19.507 1.00 11.53 177 THR B N 1
ATOM 2823 C CA . THR B 1 178 ? 23.766 24.044 -20.580 1.00 13.74 177 THR B CA 1
ATOM 2824 C C . THR B 1 178 ? 24.426 25.415 -20.493 1.00 14.35 177 THR B C 1
ATOM 2825 O O . THR B 1 178 ? 23.985 26.280 -19.729 1.00 13.42 177 THR B O 1
ATOM 2829 N N . LYS B 1 179 ? 25.517 25.597 -21.232 1.00 16.49 178 LYS B N 1
ATOM 2830 C CA . LYS B 1 179 ? 26.110 26.917 -21.367 1.00 17.58 178 LYS B CA 1
ATOM 2831 C C . LYS B 1 179 ? 25.199 27.789 -22.255 1.00 20.20 178 LYS B C 1
ATOM 2832 O O . LYS B 1 179 ? 24.627 27.320 -23.250 1.00 22.99 178 LYS B O 1
ATOM 2838 N N . ALA B 1 180 ? 25.048 29.040 -21.860 1.00 22.48 179 ALA B N 1
ATOM 2839 C CA . ALA B 1 180 ? 24.231 30.011 -22.594 1.00 28.06 179 ALA B CA 1
ATOM 2840 C C . ALA B 1 180 ? 24.970 30.505 -23.829 1.00 36.34 179 ALA B C 1
ATOM 2841 O O . ALA B 1 180 ? 26.190 30.451 -23.913 1.00 39.43 179 ALA B O 1
ATOM 2844 N N . ASP C 1 4 ? 21.453 -7.810 -39.632 1.00 51.90 3 ASP C N 1
ATOM 2845 C CA . ASP C 1 4 ? 21.346 -6.998 -40.877 1.00 44.29 3 ASP C CA 1
ATOM 2846 C C . ASP C 1 4 ? 19.933 -7.127 -41.431 1.00 36.64 3 ASP C C 1
ATOM 2847 O O . ASP C 1 4 ? 19.720 -7.469 -42.596 1.00 36.22 3 ASP C O 1
ATOM 2852 N N . VAL C 1 5 ? 18.970 -6.846 -40.567 1.00 29.77 4 VAL C N 1
ATOM 2853 C CA . VAL C 1 5 ? 17.591 -6.899 -40.947 1.00 26.55 4 VAL C CA 1
ATOM 2854 C C . VAL C 1 5 ? 16.925 -5.577 -40.634 1.00 23.85 4 VAL C C 1
ATOM 2855 O O . VAL C 1 5 ? 17.277 -4.904 -39.692 1.00 25.92 4 VAL C O 1
ATOM 2859 N N . ALA C 1 6 ? 15.953 -5.222 -41.457 1.00 21.86 5 ALA C N 1
ATOM 2860 C CA . ALA C 1 6 ? 15.144 -4.074 -41.213 1.00 21.95 5 ALA C CA 1
ATOM 2861 C C . ALA C 1 6 ? 14.482 -4.217 -39.832 1.00 23.78 5 ALA C C 1
ATOM 2862 O O . ALA C 1 6 ? 13.966 -5.295 -39.467 1.00 24.43 5 ALA C O 1
ATOM 2864 N N . GLY C 1 7 ? 14.554 -3.132 -39.061 1.00 18.79 6 GLY C N 1
ATOM 2865 C CA . GLY C 1 7 ? 14.062 -3.080 -37.711 1.00 17.37 6 GLY C CA 1
ATOM 2866 C C . GLY C 1 7 ? 15.238 -3.245 -36.764 1.00 18.40 6 GLY C C 1
ATOM 2867 O O . GLY C 1 7 ? 15.064 -2.993 -35.571 1.00 22.66 6 GLY C O 1
ATOM 2868 N N . ALA C 1 8 ? 16.414 -3.652 -37.276 1.00 17.29 7 ALA C N 1
ATOM 2869 C CA . ALA C 1 8 ? 17.595 -3.834 -36.451 1.00 19.09 7 ALA C CA 1
ATOM 2870 C C . ALA C 1 8 ? 18.364 -2.536 -36.287 1.00 16.77 7 ALA C C 1
ATOM 2871 O O . ALA C 1 8 ? 18.275 -1.608 -37.093 1.00 15.31 7 ALA C O 1
ATOM 2873 N N . VAL C 1 9 ? 19.139 -2.511 -35.222 1.00 19.06 8 VAL C N 1
ATOM 2874 C CA . VAL C 1 9 ? 20.196 -1.556 -35.024 1.00 18.07 8 VAL C CA 1
ATOM 2875 C C . VAL C 1 9 ? 21.521 -2.294 -35.238 1.00 18.17 8 VAL C C 1
ATOM 2876 O O . VAL C 1 9 ? 21.694 -3.407 -34.721 1.00 20.69 8 VAL C O 1
ATOM 2880 N N . ILE C 1 10 ? 22.437 -1.672 -35.982 1.00 17.21 9 ILE C N 1
ATOM 2881 C CA . ILE C 1 10 ? 23.795 -2.189 -36.247 1.00 16.69 9 ILE C CA 1
ATOM 2882 C C . ILE C 1 10 ? 24.885 -1.166 -35.869 1.00 16.67 9 ILE C C 1
ATOM 2883 O O . ILE C 1 10 ? 24.593 0.006 -35.622 1.00 16.62 9 ILE C O 1
ATOM 2888 N N . ASP C 1 11 ? 26.121 -1.635 -35.759 1.00 18.48 10 ASP C N 1
ATOM 2889 C CA A ASP C 1 11 ? 27.239 -0.722 -35.577 0.60 18.70 10 ASP C CA 1
ATOM 2890 C CA B ASP C 1 11 ? 27.275 -0.754 -35.617 0.40 19.02 10 ASP C CA 1
ATOM 2891 C C . ASP C 1 11 ? 27.257 0.232 -36.782 1.00 18.60 10 ASP C C 1
ATOM 2892 O O . ASP C 1 11 ? 27.157 -0.194 -37.942 1.00 18.57 10 ASP C O 1
ATOM 2901 N N . GLY C 1 12 ? 27.370 1.525 -36.494 1.00 17.50 11 GLY C N 1
ATOM 2902 C CA . GLY C 1 12 ? 27.309 2.575 -37.535 1.00 18.67 11 GLY C CA 1
ATOM 2903 C C . GLY C 1 12 ? 28.242 2.348 -38.711 1.00 18.72 11 GLY C C 1
ATOM 2904 O O . GLY C 1 12 ? 27.860 2.554 -39.873 1.00 18.98 11 GLY C O 1
ATOM 2905 N N . ALA C 1 13 ? 29.469 1.897 -38.411 1.00 18.59 12 ALA C N 1
ATOM 2906 C CA . ALA C 1 13 ? 30.507 1.703 -39.421 1.00 20.78 12 ALA C CA 1
ATOM 2907 C C . ALA C 1 13 ? 30.175 0.551 -40.356 1.00 20.35 12 ALA C C 1
ATOM 2908 O O . ALA C 1 13 ? 30.783 0.436 -41.416 1.00 24.47 12 ALA C O 1
ATOM 2910 N N . GLY C 1 14 ? 29.218 -0.279 -39.957 1.00 18.48 13 GLY C N 1
ATOM 2911 C CA . GLY C 1 14 ? 28.766 -1.423 -40.756 1.00 20.61 13 GLY C CA 1
ATOM 2912 C C . GLY C 1 14 ? 27.754 -1.072 -41.833 1.00 18.75 13 GLY C C 1
ATOM 2913 O O . GLY C 1 14 ? 27.499 -1.861 -42.734 1.00 19.25 13 GLY C O 1
ATOM 2914 N N . LEU C 1 15 ? 27.128 0.082 -41.717 1.00 16.98 14 LEU C N 1
ATOM 2915 C CA . LEU C 1 15 ? 26.175 0.537 -42.741 1.00 15.84 14 LEU C CA 1
ATOM 2916 C C . LEU C 1 15 ? 26.852 0.781 -44.083 1.00 17.22 14 LEU C C 1
ATOM 2917 O O . LEU C 1 15 ? 27.833 1.487 -44.187 1.00 16.93 14 LEU C O 1
ATOM 2922 N N . GLY C 1 16 ? 26.284 0.188 -45.130 1.00 17.95 15 GLY C N 1
ATOM 2923 C CA . GLY C 1 16 ? 26.734 0.424 -46.490 1.00 18.37 15 GLY C CA 1
ATOM 2924 C C . GLY C 1 16 ? 25.701 -0.048 -47.494 1.00 15.89 15 GLY C C 1
ATOM 2925 O O . GLY C 1 16 ? 24.653 -0.609 -47.123 1.00 13.91 15 GLY C O 1
ATOM 2926 N N . PHE C 1 17 ? 25.999 0.167 -48.781 1.00 13.78 16 PHE C N 1
ATOM 2927 C CA . PHE C 1 17 ? 25.042 -0.221 -49.826 1.00 13.68 16 PHE C CA 1
ATOM 2928 C C . PHE C 1 17 ? 24.723 -1.707 -49.784 1.00 14.48 16 PHE C C 1
ATOM 2929 O O . PHE C 1 17 ? 23.600 -2.087 -50.067 1.00 12.98 16 PHE C O 1
ATOM 2937 N N . ASP C 1 18 ? 25.700 -2.553 -49.489 1.00 15.40 17 ASP C N 1
ATOM 2938 C CA . ASP C 1 18 ? 25.453 -3.985 -49.446 1.00 15.86 17 ASP C CA 1
ATOM 2939 C C . ASP C 1 18 ? 24.394 -4.392 -48.416 1.00 15.07 17 ASP C C 1
ATOM 2940 O O . ASP C 1 18 ? 23.529 -5.210 -48.715 1.00 15.07 17 ASP C O 1
ATOM 2945 N N . VAL C 1 19 ? 24.435 -3.757 -47.233 1.00 13.75 18 VAL C N 1
ATOM 2946 C CA . VAL C 1 19 ? 23.473 -4.032 -46.180 1.00 14.23 18 VAL C CA 1
ATOM 2947 C C . VAL C 1 19 ? 22.095 -3.602 -46.665 1.00 13.01 18 VAL C C 1
ATOM 2948 O O . VAL C 1 19 ? 21.104 -4.301 -46.479 1.00 13.63 18 VAL C O 1
ATOM 2952 N N . LEU C 1 20 ? 22.034 -2.438 -47.320 1.00 12.12 19 LEU C N 1
ATOM 2953 C CA . LEU C 1 20 ? 20.760 -1.936 -47.818 1.00 12.24 19 LEU C CA 1
ATOM 2954 C C . LEU C 1 20 ? 20.205 -2.815 -48.960 1.00 10.53 19 LEU C C 1
ATOM 2955 O O . LEU C 1 20 ? 18.994 -3.062 -49.042 1.00 11.74 19 LEU C O 1
ATOM 2960 N N . LYS C 1 21 ? 21.077 -3.351 -49.823 1.00 10.77 20 LYS C N 1
ATOM 2961 C CA . LYS C 1 21 ? 20.583 -4.294 -50.845 1.00 11.16 20 LYS C CA 1
ATOM 2962 C C . LYS C 1 21 ? 20.062 -5.594 -50.227 1.00 11.99 20 LYS C C 1
ATOM 2963 O O . LYS C 1 21 ? 19.093 -6.173 -50.735 1.00 12.87 20 LYS C O 1
ATOM 2969 N N . THR C 1 22 ? 20.682 -6.046 -49.143 1.00 12.99 21 THR C N 1
ATOM 2970 C CA . THR C 1 22 ? 20.165 -7.198 -48.410 1.00 13.95 21 THR C CA 1
ATOM 2971 C C . THR C 1 22 ? 18.774 -6.926 -47.907 1.00 12.88 21 THR C C 1
ATOM 2972 O O . THR C 1 22 ? 17.870 -7.761 -48.012 1.00 13.58 21 THR C O 1
ATOM 2976 N N . VAL C 1 23 ? 18.591 -5.746 -47.325 1.00 11.90 22 VAL C N 1
ATOM 2977 C CA . VAL C 1 23 ? 17.243 -5.343 -46.906 1.00 12.21 22 VAL C CA 1
ATOM 2978 C C . VAL C 1 23 ? 16.239 -5.316 -48.079 1.00 12.53 22 VAL C C 1
ATOM 2979 O O . VAL C 1 23 ? 15.112 -5.790 -47.971 1.00 11.81 22 VAL C O 1
ATOM 2983 N N . LEU C 1 24 ? 16.619 -4.700 -49.197 1.00 13.13 23 LEU C N 1
ATOM 2984 C CA . LEU C 1 24 ? 15.741 -4.714 -50.380 1.00 14.16 23 LEU C CA 1
ATOM 2985 C C . LEU C 1 24 ? 15.396 -6.112 -50.813 1.00 12.47 23 LEU C C 1
ATOM 2986 O O . LEU C 1 24 ? 14.240 -6.388 -51.130 1.00 13.67 23 LEU C O 1
ATOM 2991 N N . GLU C 1 25 ? 16.402 -7.004 -50.816 1.00 14.15 24 GLU C N 1
ATOM 2992 C CA . GLU C 1 25 ? 16.213 -8.337 -51.354 1.00 13.28 24 GLU C CA 1
ATOM 2993 C C . GLU C 1 25 ? 15.176 -9.105 -50.500 1.00 12.99 24 GLU C C 1
ATOM 2994 O O . GLU C 1 25 ? 14.374 -9.878 -51.024 1.00 14.33 24 GLU C O 1
ATOM 3000 N N . ALA C 1 26 ? 15.175 -8.857 -49.188 1.00 13.80 25 ALA C N 1
ATOM 3001 C CA . ALA C 1 26 ? 14.271 -9.567 -48.261 1.00 13.66 25 ALA C CA 1
ATOM 3002 C C . ALA C 1 26 ? 12.787 -9.239 -48.496 1.00 12.66 25 ALA C C 1
ATOM 3003 O O . ALA C 1 26 ? 11.900 -9.983 -48.095 1.00 17.55 25 ALA C O 1
ATOM 3005 N N . LEU C 1 27 ? 12.500 -8.096 -49.125 1.00 12.46 26 LEU C N 1
ATOM 3006 C CA . LEU C 1 27 ? 11.118 -7.721 -49.416 1.00 13.65 26 LEU C CA 1
ATOM 3007 C C . LEU C 1 27 ? 10.518 -8.474 -50.596 1.00 15.34 26 LEU C C 1
ATOM 3008 O O . LEU C 1 27 ? 9.314 -8.390 -50.867 1.00 18.44 26 LEU C O 1
ATOM 3013 N N . GLY C 1 28 ? 11.356 -9.140 -51.361 1.00 15.22 27 GLY C N 1
ATOM 3014 C CA . GLY C 1 28 ? 10.848 -9.885 -52.477 1.00 15.87 27 GLY C CA 1
ATOM 3015 C C . GLY C 1 28 ? 10.554 -9.051 -53.691 1.00 16.89 27 GLY C C 1
ATOM 3016 O O . GLY C 1 28 ? 10.845 -7.862 -53.746 1.00 17.14 27 GLY C O 1
ATOM 3017 N N A ASN C 1 29 ? 10.073 -9.648 -54.775 0.60 16.32 28 ASN C N 1
ATOM 3018 N N B ASN C 1 29 ? 9.827 -9.760 -54.553 0.40 16.85 28 ASN C N 1
ATOM 3019 C CA A ASN C 1 29 ? 10.117 -8.908 -56.056 0.60 14.82 28 ASN C CA 1
ATOM 3020 C CA B ASN C 1 29 ? 9.378 -9.351 -55.847 0.40 17.01 28 ASN C CA 1
ATOM 3021 C C A ASN C 1 29 ? 8.916 -8.000 -56.368 0.60 15.38 28 ASN C C 1
ATOM 3022 C C B ASN C 1 29 ? 8.268 -8.354 -55.777 0.40 16.31 28 ASN C C 1
ATOM 3023 O O A ASN C 1 29 ? 8.423 -7.990 -57.493 0.60 15.26 28 ASN C O 1
ATOM 3024 O O B ASN C 1 29 ? 7.091 -8.691 -55.980 0.40 16.77 28 ASN C O 1
ATOM 3033 N N . VAL C 1 30 ? 8.601 -7.130 -55.400 1.00 12.92 29 VAL C N 1
ATOM 3034 C CA . VAL C 1 30 ? 7.612 -6.106 -55.510 1.00 13.97 29 VAL C CA 1
ATOM 3035 C C . VAL C 1 30 ? 8.190 -4.950 -56.331 1.00 12.70 29 VAL C C 1
ATOM 3036 O O . VAL C 1 30 ? 9.396 -4.785 -56.428 1.00 13.97 29 VAL C O 1
ATOM 3040 N N . LYS C 1 31 ? 7.296 -4.169 -56.917 1.00 12.08 30 LYS C N 1
ATOM 3041 C CA . LYS C 1 31 ? 7.658 -3.234 -57.956 1.00 14.03 30 LYS C CA 1
ATOM 3042 C C . LYS C 1 31 ? 8.364 -1.985 -57.414 1.00 11.19 30 LYS C C 1
ATOM 3043 O O . LYS C 1 31 ? 9.258 -1.412 -58.073 1.00 12.63 30 LYS C O 1
ATOM 3049 N N . ARG C 1 32 ? 7.908 -1.515 -56.253 1.00 10.99 31 ARG C N 1
ATOM 3050 C CA . ARG C 1 32 ? 8.496 -0.321 -55.646 1.00 11.19 31 ARG C CA 1
ATOM 3051 C C . ARG C 1 32 ? 8.755 -0.576 -54.198 1.00 10.50 31 ARG C C 1
ATOM 3052 O O . ARG C 1 32 ? 7.883 -1.043 -53.483 1.00 12.00 31 ARG C O 1
ATOM 3060 N N . LYS C 1 33 ? 9.986 -0.317 -53.778 1.00 10.11 32 LYS C N 1
ATOM 3061 C CA . LYS C 1 33 ? 10.409 -0.616 -52.422 1.00 11.25 32 LYS C CA 1
ATOM 3062 C C . LYS C 1 33 ? 11.671 0.185 -52.081 1.00 10.73 32 LYS C C 1
ATOM 3063 O O . LYS C 1 33 ? 12.348 0.727 -52.969 1.00 10.80 32 LYS C O 1
ATOM 3069 N N . ILE C 1 34 ? 11.914 0.355 -50.786 1.00 10.31 33 ILE C N 1
ATOM 3070 C CA . ILE C 1 34 ? 13.047 1.165 -50.320 1.00 9.55 33 ILE C CA 1
ATOM 3071 C C . ILE C 1 34 ? 13.667 0.494 -49.096 1.00 9.62 33 ILE C C 1
ATOM 3072 O O . ILE C 1 34 ? 12.940 -0.055 -48.224 1.00 10.53 33 ILE C O 1
ATOM 3077 N N . ALA C 1 35 ? 15.002 0.595 -49.017 1.00 9.43 34 ALA C N 1
ATOM 3078 C CA . ALA C 1 35 ? 15.761 0.213 -47.820 1.00 9.48 34 ALA C CA 1
ATOM 3079 C C . ALA C 1 35 ? 16.460 1.466 -47.338 1.00 9.72 34 ALA C C 1
ATOM 3080 O O . ALA C 1 35 ? 17.152 2.139 -48.127 1.00 10.06 34 ALA C O 1
ATOM 3082 N N . VAL C 1 36 ? 16.234 1.792 -46.067 1.00 10.41 35 VAL C N 1
ATOM 3083 C CA . VAL C 1 36 ? 16.757 3.007 -45.452 1.00 9.69 35 VAL C CA 1
ATOM 3084 C C . VAL C 1 36 ? 17.722 2.640 -44.326 1.00 9.27 35 VAL C C 1
ATOM 3085 O O . VAL C 1 36 ? 17.410 1.785 -43.478 1.00 10.58 35 VAL C O 1
ATOM 3089 N N . GLY C 1 37 ? 18.894 3.258 -44.332 1.00 9.95 36 GLY C N 1
ATOM 3090 C CA . GLY C 1 37 ? 19.860 3.134 -43.261 1.00 9.89 36 GLY C CA 1
ATOM 3091 C C . GLY C 1 37 ? 20.268 4.497 -42.784 1.00 10.41 36 GLY C C 1
ATOM 3092 O O . GLY C 1 37 ? 20.613 5.351 -43.616 1.00 11.22 36 GLY C O 1
ATOM 3093 N N . ILE C 1 38 ? 20.192 4.729 -41.472 1.00 11.43 37 ILE C N 1
ATOM 3094 C CA . ILE C 1 38 ? 20.541 6.051 -40.920 1.00 11.04 37 ILE C CA 1
ATOM 3095 C C . ILE C 1 38 ? 21.554 5.826 -39.807 1.00 9.96 37 ILE C C 1
ATOM 3096 O O . ILE C 1 38 ? 21.225 5.149 -38.825 1.00 11.86 37 ILE C O 1
ATOM 3101 N N . ASP C 1 39 ? 22.774 6.334 -40.024 1.00 11.86 38 ASP C N 1
ATOM 3102 C CA . ASP C 1 39 ? 23.905 6.182 -39.078 1.00 11.83 38 ASP C CA 1
ATOM 3103 C C . ASP C 1 39 ? 23.899 7.384 -38.128 1.00 12.86 38 ASP C C 1
ATOM 3104 O O . ASP C 1 39 ? 24.094 8.517 -38.565 1.00 13.06 38 ASP C O 1
ATOM 3109 N N . ASN C 1 40 ? 23.656 7.110 -36.847 1.00 12.35 39 ASN C N 1
ATOM 3110 C CA . ASN C 1 40 ? 23.677 8.124 -35.820 1.00 11.52 39 ASN C CA 1
ATOM 3111 C C . ASN C 1 40 ? 25.087 8.317 -35.289 1.00 13.12 39 ASN C C 1
ATOM 3112 O O . ASN C 1 40 ? 25.529 7.520 -34.470 1.00 14.36 39 ASN C O 1
ATOM 3117 N N . GLU C 1 41 ? 25.757 9.372 -35.729 1.00 13.16 40 GLU C N 1
ATOM 3118 C CA . GLU C 1 41 ? 27.024 9.803 -35.119 1.00 14.40 40 GLU C CA 1
ATOM 3119 C C . GLU C 1 41 ? 26.886 11.225 -34.586 1.00 15.14 40 GLU C C 1
ATOM 3120 O O . GLU C 1 41 ? 27.841 12.005 -34.592 1.00 17.20 40 GLU C O 1
ATOM 3126 N N . SER C 1 42 ? 25.690 11.524 -34.074 1.00 13.43 41 SER C N 1
ATOM 3127 C CA . SER C 1 42 ? 25.290 12.854 -33.656 1.00 15.75 41 SER C CA 1
ATOM 3128 C C . SER C 1 42 ? 25.680 13.221 -32.243 1.00 15.90 41 SER C C 1
ATOM 3129 O O . SER C 1 42 ? 25.492 14.348 -31.863 1.00 18.03 41 SER C O 1
ATOM 3132 N N . GLY C 1 43 ? 26.069 12.237 -31.429 1.00 16.11 42 GLY C N 1
ATOM 3133 C CA . GLY C 1 43 ? 26.285 12.464 -29.985 1.00 18.01 42 GLY C CA 1
ATOM 3134 C C . GLY C 1 43 ? 25.024 12.455 -29.136 1.00 19.42 42 GLY C C 1
ATOM 3135 O O . GLY C 1 43 ? 25.090 12.624 -27.899 1.00 21.26 42 GLY C O 1
ATOM 3136 N N . LYS C 1 44 ? 23.873 12.268 -29.780 1.00 15.97 43 LYS C N 1
ATOM 3137 C CA . LYS C 1 44 ? 22.585 12.279 -29.136 1.00 16.08 43 LYS C CA 1
ATOM 3138 C C . LYS C 1 44 ? 21.974 10.870 -29.275 1.00 16.56 43 LYS C C 1
ATOM 3139 O O . LYS C 1 44 ? 22.260 10.139 -30.230 1.00 18.79 43 LYS C O 1
ATOM 3145 N N . THR C 1 45 ? 21.150 10.498 -28.314 1.00 16.14 44 THR C N 1
ATOM 3146 C CA . THR C 1 45 ? 20.391 9.283 -28.394 1.00 15.16 44 THR C CA 1
ATOM 3147 C C . THR C 1 45 ? 19.107 9.621 -29.140 1.00 14.11 44 THR C C 1
ATOM 3148 O O . THR C 1 45 ? 18.458 10.627 -28.862 1.00 14.20 44 THR C O 1
ATOM 3152 N N . TRP C 1 46 ? 18.759 8.757 -30.089 1.00 13.59 45 TRP C N 1
ATOM 3153 C CA . TRP C 1 46 ? 17.470 8.872 -30.808 1.00 13.61 45 TRP C CA 1
ATOM 3154 C C . TRP C 1 46 ? 16.452 7.867 -30.333 1.00 14.31 45 TRP C C 1
ATOM 3155 O O . TRP C 1 46 ? 16.780 6.706 -30.067 1.00 15.22 45 TRP C O 1
ATOM 3166 N N . THR C 1 47 ? 15.206 8.316 -30.237 1.00 12.10 46 THR C N 1
ATOM 3167 C CA . THR C 1 47 ? 14.089 7.480 -29.852 1.00 13.59 46 THR C CA 1
ATOM 3168 C C . THR C 1 47 ? 13.002 7.618 -30.909 1.00 14.07 46 THR C C 1
ATOM 3169 O O . THR C 1 47 ? 12.604 8.718 -31.275 1.00 13.51 46 THR C O 1
ATOM 3173 N N . ALA C 1 48 ? 12.528 6.490 -31.423 1.00 14.55 47 ALA C N 1
ATOM 3174 C CA . ALA C 1 48 ? 11.578 6.508 -32.522 1.00 14.81 47 ALA C CA 1
ATOM 3175 C C . ALA C 1 48 ? 10.352 7.264 -32.126 1.00 15.39 47 ALA C C 1
ATOM 3176 O O . ALA C 1 48 ? 9.831 7.072 -31.007 1.00 15.66 47 ALA C O 1
ATOM 3178 N N . MET C 1 49 ? 9.878 8.102 -33.050 1.00 14.27 48 MET C N 1
ATOM 3179 C CA . MET C 1 49 ? 8.539 8.675 -32.936 1.00 15.27 48 MET C CA 1
ATOM 3180 C C . MET C 1 49 ? 7.530 7.924 -33.785 1.00 14.35 48 MET C C 1
ATOM 3181 O O . MET C 1 49 ? 6.662 7.214 -33.273 1.00 16.97 48 MET C O 1
ATOM 3186 N N . ASN C 1 50 ? 7.646 8.049 -35.102 1.00 12.49 49 ASN C N 1
ATOM 3187 C CA . ASN C 1 50 ? 6.722 7.420 -36.020 1.00 12.37 49 ASN C CA 1
ATOM 3188 C C . ASN C 1 50 ? 7.209 7.563 -37.457 1.00 11.28 49 ASN C C 1
ATOM 3189 O O . ASN C 1 50 ? 8.171 8.289 -37.741 1.00 11.83 49 ASN C O 1
ATOM 3194 N N . THR C 1 51 ? 6.551 6.820 -38.348 1.00 12.83 50 THR C N 1
ATOM 3195 C CA . THR C 1 51 ? 6.678 7.028 -39.786 1.00 13.02 50 THR C CA 1
ATOM 3196 C C . THR C 1 51 ? 5.313 7.393 -40.361 1.00 12.61 50 THR C C 1
ATOM 3197 O O . THR C 1 51 ? 4.316 6.727 -40.085 1.00 14.64 50 THR C O 1
ATOM 3201 N N . TYR C 1 52 ? 5.282 8.474 -41.120 1.00 10.07 51 TYR C N 1
ATOM 3202 C CA . TYR C 1 52 ? 4.109 8.853 -41.885 1.00 10.21 51 TYR C CA 1
ATOM 3203 C C . TYR C 1 52 ? 4.308 8.312 -43.313 1.00 11.15 51 TYR C C 1
ATOM 3204 O O . TYR C 1 52 ? 5.306 8.597 -43.948 1.00 10.92 51 TYR C O 1
ATOM 3213 N N . PHE C 1 53 ? 3.302 7.634 -43.841 1.00 12.13 52 PHE C N 1
ATOM 3214 C CA . PHE C 1 53 ? 3.298 7.222 -45.232 1.00 13.36 52 PHE C CA 1
ATOM 3215 C C . PHE C 1 53 ? 2.270 8.004 -46.029 1.00 12.55 52 PHE C C 1
ATOM 3216 O O . PHE C 1 53 ? 1.064 7.962 -45.726 1.00 15.47 52 PHE C O 1
ATOM 3224 N N . ARG C 1 54 ? 2.742 8.745 -47.015 1.00 11.27 53 ARG C N 1
ATOM 3225 C CA A ARG C 1 54 ? 1.872 9.317 -48.008 0.50 12.00 53 ARG C CA 1
ATOM 3226 C CA B ARG C 1 54 ? 1.868 9.323 -48.020 0.50 11.77 53 ARG C CA 1
ATOM 3227 C C . ARG C 1 54 ? 1.333 8.203 -48.908 1.00 12.66 53 ARG C C 1
ATOM 3228 O O . ARG C 1 54 ? 0.161 8.200 -49.327 1.00 13.23 53 ARG C O 1
ATOM 3243 N N . SER C 1 55 ? 2.191 7.252 -49.215 1.00 12.17 54 SER C N 1
ATOM 3244 C CA A SER C 1 55 ? 1.775 6.062 -49.968 0.50 14.18 54 SER C CA 1
ATOM 3245 C CA B SER C 1 55 ? 1.737 6.048 -49.894 0.50 13.78 54 SER C CA 1
ATOM 3246 C C . SER C 1 55 ? 2.730 4.934 -49.595 1.00 14.52 54 SER C C 1
ATOM 3247 O O . SER C 1 55 ? 3.922 5.175 -49.380 1.00 14.18 54 SER C O 1
ATOM 3252 N N . GLY C 1 56 ? 2.221 3.714 -49.512 1.00 15.53 55 GLY C N 1
ATOM 3253 C CA . GLY C 1 56 ? 3.018 2.576 -49.168 1.00 14.55 55 GLY C CA 1
ATOM 3254 C C . GLY C 1 56 ? 2.917 2.189 -47.717 1.00 15.26 55 GLY C C 1
ATOM 3255 O O . GLY C 1 56 ? 2.143 2.785 -46.937 1.00 18.06 55 GLY C O 1
ATOM 3256 N N . THR C 1 57 ? 3.744 1.239 -47.338 1.00 15.30 56 THR C N 1
ATOM 3257 C CA . THR C 1 57 ? 3.639 0.597 -46.072 1.00 17.58 56 THR C CA 1
ATOM 3258 C C . THR C 1 57 ? 4.995 0.025 -45.631 1.00 16.60 56 THR C C 1
ATOM 3259 O O . THR C 1 57 ? 5.929 -0.124 -46.434 1.00 16.78 56 THR C O 1
ATOM 3263 N N . SER C 1 58 ? 5.070 -0.360 -44.365 1.00 15.33 57 SER C N 1
ATOM 3264 C CA . SER C 1 58 ? 6.157 -1.131 -43.862 1.00 15.52 57 SER C CA 1
ATOM 3265 C C . SER C 1 58 ? 5.553 -2.110 -42.872 1.00 17.35 57 SER C C 1
ATOM 3266 O O . SER C 1 58 ? 4.640 -1.764 -42.146 1.00 20.65 57 SER C O 1
ATOM 3269 N N . ASP C 1 59 ? 6.080 -3.317 -42.868 1.00 17.52 58 ASP C N 1
ATOM 3270 C CA . ASP C 1 59 ? 5.689 -4.332 -41.909 1.00 22.56 58 ASP C CA 1
ATOM 3271 C C . ASP C 1 59 ? 6.644 -4.363 -40.733 1.00 21.53 58 ASP C C 1
ATOM 3272 O O . ASP C 1 59 ? 6.489 -5.182 -39.857 1.00 26.56 58 ASP C O 1
ATOM 3277 N N . ILE C 1 60 ? 7.577 -3.412 -40.725 1.00 19.77 59 ILE C N 1
ATOM 3278 C CA . ILE C 1 60 ? 8.689 -3.248 -39.786 1.00 22.00 59 ILE C CA 1
ATOM 3279 C C . ILE C 1 60 ? 8.320 -2.148 -38.814 1.00 20.93 59 ILE C C 1
ATOM 3280 O O . ILE C 1 60 ? 7.717 -1.184 -39.210 1.00 21.42 59 ILE C O 1
ATOM 3285 N N . VAL C 1 61 ? 8.768 -2.303 -37.578 1.00 20.96 60 VAL C N 1
ATOM 3286 C CA . VAL C 1 61 ? 8.718 -1.282 -36.531 1.00 25.68 60 VAL C CA 1
ATOM 3287 C C . VAL C 1 61 ? 10.030 -0.461 -36.589 1.00 21.70 60 VAL C C 1
ATOM 3288 O O . VAL C 1 61 ? 11.109 -1.054 -36.630 1.00 18.78 60 VAL C O 1
ATOM 3292 N N . LEU C 1 62 ? 9.973 0.877 -36.568 1.00 17.06 61 LEU C N 1
ATOM 3293 C CA . LEU C 1 62 ? 11.214 1.643 -36.428 1.00 16.40 61 LEU C CA 1
ATOM 3294 C C . LEU C 1 62 ? 11.958 1.175 -35.200 1.00 16.73 61 LEU C C 1
ATOM 3295 O O . LEU C 1 62 ? 11.349 1.033 -34.151 1.00 17.99 61 LEU C O 1
ATOM 3300 N N . PRO C 1 63 ? 13.279 0.994 -35.308 1.00 15.36 62 PRO C N 1
ATOM 3301 C CA . PRO C 1 63 ? 14.118 0.690 -34.144 1.00 19.61 62 PRO C CA 1
ATOM 3302 C C . PRO C 1 63 ? 13.858 1.714 -33.033 1.00 19.74 62 PRO C C 1
ATOM 3303 O O . PRO C 1 63 ? 13.982 2.907 -33.277 1.00 17.83 62 PRO C O 1
ATOM 3307 N N . HIS C 1 64 ? 13.464 1.264 -31.849 1.00 16.83 63 HIS C N 1
ATOM 3308 C CA . HIS C 1 64 ? 12.988 2.195 -30.797 1.00 18.06 63 HIS C CA 1
ATOM 3309 C C . HIS C 1 64 ? 14.102 3.123 -30.315 1.00 15.54 63 HIS C C 1
ATOM 3310 O O . HIS C 1 64 ? 13.867 4.319 -30.117 1.00 16.34 63 HIS C O 1
ATOM 3317 N N . LYS C 1 65 ? 15.293 2.568 -30.088 1.00 15.97 64 LYS C N 1
ATOM 3318 C CA . LYS C 1 65 ? 16.371 3.325 -29.488 1.00 15.22 64 LYS C CA 1
ATOM 3319 C C . LYS C 1 65 ? 17.610 3.192 -30.349 1.00 16.49 64 LYS C C 1
ATOM 3320 O O . LYS C 1 65 ? 18.077 2.075 -30.612 1.00 17.91 64 LYS C O 1
ATOM 3326 N N . VAL C 1 66 ? 18.154 4.325 -30.781 1.00 13.10 65 VAL C N 1
ATOM 3327 C CA . VAL C 1 66 ? 19.383 4.327 -31.605 1.00 13.69 65 VAL C CA 1
ATOM 3328 C C . VAL C 1 66 ? 20.406 5.216 -30.950 1.00 13.44 65 VAL C C 1
ATOM 3329 O O . VAL C 1 66 ? 20.342 6.448 -31.007 1.00 13.90 65 VAL C O 1
ATOM 3333 N N . ALA C 1 67 ? 21.342 4.579 -30.258 1.00 15.71 66 ALA C N 1
ATOM 3334 C CA . ALA C 1 67 ? 22.410 5.309 -29.618 1.00 15.42 66 ALA C CA 1
ATOM 3335 C C . ALA C 1 67 ? 23.420 5.895 -30.606 1.00 15.53 66 ALA C C 1
ATOM 3336 O O . ALA C 1 67 ? 23.577 5.404 -31.720 1.00 15.71 66 ALA C O 1
ATOM 3338 N N . HIS C 1 68 ? 24.185 6.873 -30.144 1.00 16.80 67 HIS C N 1
ATOM 3339 C CA . HIS C 1 68 ? 25.356 7.327 -30.879 1.00 15.85 67 HIS C CA 1
ATOM 3340 C C . HIS C 1 68 ? 26.274 6.144 -31.175 1.00 17.13 67 HIS C C 1
ATOM 3341 O O . HIS C 1 68 ? 26.537 5.315 -30.281 1.00 17.76 67 HIS C O 1
ATOM 3348 N N . GLY C 1 69 ? 26.726 6.040 -32.415 1.00 17.52 68 GLY C N 1
ATOM 3349 C CA . GLY C 1 69 ? 27.570 4.961 -32.873 1.00 16.58 68 GLY C CA 1
ATOM 3350 C C . GLY C 1 69 ? 26.809 3.797 -33.483 1.00 15.83 68 GLY C C 1
ATOM 3351 O O . GLY C 1 69 ? 27.435 2.821 -33.959 1.00 16.20 68 GLY C O 1
ATOM 3352 N N . LYS C 1 70 ? 25.467 3.908 -33.505 1.00 14.69 69 LYS C N 1
ATOM 3353 C CA . LYS C 1 70 ? 24.607 2.895 -34.113 1.00 15.13 69 LYS C CA 1
ATOM 3354 C C . LYS C 1 70 ? 23.891 3.435 -35.356 1.00 14.80 69 LYS C C 1
ATOM 3355 O O . LYS C 1 70 ? 23.612 4.626 -35.469 1.00 13.77 69 LYS C O 1
ATOM 3361 N N . ALA C 1 71 ? 23.642 2.519 -36.299 1.00 12.92 70 ALA C N 1
ATOM 3362 C CA . ALA C 1 71 ? 22.807 2.799 -37.480 1.00 13.53 70 ALA C CA 1
ATOM 3363 C C . ALA C 1 71 ? 21.533 1.973 -37.393 1.00 14.02 70 ALA C C 1
ATOM 3364 O O . ALA C 1 71 ? 21.552 0.798 -37.007 1.00 15.50 70 ALA C O 1
ATOM 3366 N N . LEU C 1 72 ? 20.416 2.584 -37.765 1.00 12.04 71 LEU C N 1
ATOM 3367 C CA . LEU C 1 72 ? 19.143 1.898 -37.849 1.00 11.82 71 LEU C CA 1
ATOM 3368 C C . LEU C 1 72 ? 18.906 1.444 -39.270 1.00 12.21 71 LEU C C 1
ATOM 3369 O O . LEU C 1 72 ? 19.274 2.158 -40.222 1.00 11.50 71 LEU C O 1
ATOM 3374 N N . LEU C 1 73 ? 18.237 0.308 -39.407 1.00 11.27 72 LEU C N 1
ATOM 3375 C CA . LEU C 1 73 ? 17.773 -0.184 -40.682 1.00 11.75 72 LEU C CA 1
ATOM 3376 C C . LEU C 1 73 ? 16.241 -0.188 -40.738 1.00 11.54 72 LEU C C 1
ATOM 3377 O O . LEU C 1 73 ? 15.585 -0.608 -39.785 1.00 13.25 72 LEU C O 1
ATOM 3382 N N . TYR C 1 74 ? 15.677 0.175 -41.889 1.00 10.79 73 TYR C N 1
ATOM 3383 C CA . TYR C 1 74 ? 14.229 0.259 -42.051 1.00 11.85 73 TYR C CA 1
ATOM 3384 C C . TYR C 1 74 ? 13.889 -0.034 -43.511 1.00 11.34 73 TYR C C 1
ATOM 3385 O O . TYR C 1 74 ? 14.774 -0.069 -44.371 1.00 11.79 73 TYR C O 1
ATOM 3394 N N . ASN C 1 75 ? 12.622 -0.261 -43.795 1.00 10.32 74 ASN C N 1
ATOM 3395 C CA . ASN C 1 75 ? 12.204 -0.487 -45.180 1.00 11.70 74 ASN C CA 1
ATOM 3396 C C . ASN C 1 75 ? 10.773 -0.054 -45.403 1.00 11.39 74 ASN C C 1
ATOM 3397 O O . ASN C 1 75 ? 10.060 0.314 -44.438 1.00 12.41 74 ASN C O 1
ATOM 3402 N N . GLY C 1 76 ? 10.377 0.016 -46.673 1.00 10.37 75 GLY C N 1
ATOM 3403 C CA . GLY C 1 76 ? 8.982 0.246 -47.021 1.00 10.81 75 GLY C CA 1
ATOM 3404 C C . GLY C 1 76 ? 8.757 -0.268 -48.408 1.00 10.31 75 GLY C C 1
ATOM 3405 O O . GLY C 1 76 ? 9.712 -0.533 -49.148 1.00 11.18 75 GLY C O 1
ATOM 3406 N N . GLN C 1 77 ? 7.490 -0.377 -48.769 1.00 11.87 76 GLN C N 1
ATOM 3407 C CA . GLN C 1 77 ? 7.130 -0.912 -50.080 1.00 11.39 76 GLN C CA 1
ATOM 3408 C C . GLN C 1 77 ? 5.827 -0.301 -50.509 1.00 10.53 76 GLN C C 1
ATOM 3409 O O . GLN C 1 77 ? 5.089 0.227 -49.684 1.00 11.60 76 GLN C O 1
ATOM 3415 N N . LYS C 1 78 ? 5.524 -0.382 -51.799 1.00 11.18 77 LYS C N 1
ATOM 3416 C CA . LYS C 1 78 ? 4.256 0.175 -52.266 1.00 10.75 77 LYS C CA 1
ATOM 3417 C C . LYS C 1 78 ? 3.116 -0.623 -51.666 1.00 10.68 77 LYS C C 1
ATOM 3418 O O . LYS C 1 78 ? 3.269 -1.788 -51.271 1.00 10.92 77 LYS C O 1
ATOM 3424 N N . ASN C 1 79 ? 1.957 0.012 -51.605 1.00 10.00 78 ASN C N 1
ATOM 3425 C CA . ASN C 1 79 ? 0.758 -0.705 -51.247 1.00 11.18 78 ASN C CA 1
ATOM 3426 C C . ASN C 1 79 ? 0.603 -1.898 -52.218 1.00 11.15 78 ASN C C 1
ATOM 3427 O O . ASN C 1 79 ? 0.808 -1.751 -53.419 1.00 11.26 78 ASN C O 1
ATOM 3432 N N . ARG C 1 80 ? 0.224 -3.053 -51.697 1.00 10.94 79 ARG C N 1
ATOM 3433 C CA . ARG C 1 80 ? 0.086 -4.248 -52.527 1.00 11.65 79 ARG C CA 1
ATOM 3434 C C . ARG C 1 80 ? -1.144 -4.110 -53.427 1.00 12.38 79 ARG C C 1
ATOM 3435 O O . ARG C 1 80 ? -2.153 -3.476 -53.048 1.00 14.96 79 ARG C O 1
ATOM 3443 N N . GLY C 1 81 ? -1.053 -4.702 -54.613 1.00 14.13 80 GLY C N 1
ATOM 3444 C CA . GLY C 1 81 ? -2.240 -4.789 -55.470 1.00 14.13 80 GLY C CA 1
ATOM 3445 C C . GLY C 1 81 ? -2.154 -3.790 -56.618 1.00 13.42 80 GLY C C 1
ATOM 3446 O O . GLY C 1 81 ? -1.106 -3.191 -56.855 1.00 13.78 80 GLY C O 1
ATOM 3447 N N . PRO C 1 82 ? -3.232 -3.675 -57.378 1.00 13.14 81 PRO C N 1
ATOM 3448 C CA . PRO C 1 82 ? -3.351 -2.865 -58.609 1.00 12.88 81 PRO C CA 1
ATOM 3449 C C . PRO C 1 82 ? -3.594 -1.399 -58.314 1.00 15.62 81 PRO C C 1
ATOM 3450 O O . PRO C 1 82 ? -4.651 -0.793 -58.667 1.00 15.85 81 PRO C O 1
ATOM 3454 N N . VAL C 1 83 ? -2.624 -0.841 -57.633 1.00 13.31 82 VAL C N 1
ATOM 3455 C CA . VAL C 1 83 ? -2.553 0.579 -57.329 1.00 13.30 82 VAL C CA 1
ATOM 3456 C C . VAL C 1 83 ? -1.228 1.079 -57.863 1.00 11.96 82 VAL C C 1
ATOM 3457 O O . VAL C 1 83 ? -0.184 0.504 -57.570 1.00 12.90 82 VAL C O 1
ATOM 3461 N N . ALA C 1 84 ? -1.296 2.096 -58.720 1.00 12.06 83 ALA C N 1
ATOM 3462 C CA . ALA C 1 84 ? -0.118 2.601 -59.414 1.00 11.97 83 ALA C CA 1
ATOM 3463 C C . ALA C 1 84 ? 0.513 3.735 -58.572 1.00 11.79 83 ALA C C 1
ATOM 3464 O O . ALA C 1 84 ? 0.531 4.898 -58.957 1.00 13.78 83 ALA C O 1
ATOM 3466 N N . THR C 1 85 ? 1.035 3.345 -57.440 1.00 11.05 84 THR C N 1
ATOM 3467 C CA . THR C 1 85 ? 1.611 4.285 -56.460 1.00 11.37 84 THR C CA 1
ATOM 3468 C C . THR C 1 85 ? 2.920 3.699 -55.970 1.00 13.59 84 THR C C 1
ATOM 3469 O O . THR C 1 85 ? 3.214 2.535 -56.199 1.00 14.89 84 THR C O 1
ATOM 3473 N N . GLY C 1 86 ? 3.742 4.557 -55.396 1.00 11.37 85 GLY C N 1
ATOM 3474 C CA . GLY C 1 86 ? 5.079 4.154 -54.977 1.00 11.75 85 GLY C CA 1
ATOM 3475 C C . GLY C 1 86 ? 5.186 4.062 -53.469 1.00 11.21 85 GLY C C 1
ATOM 3476 O O . GLY C 1 86 ? 4.306 3.537 -52.795 1.00 12.01 85 GLY C O 1
ATOM 3477 N N . VAL C 1 87 ? 6.321 4.514 -52.932 1.00 10.57 86 VAL C N 1
ATOM 3478 C CA . VAL C 1 87 ? 6.507 4.484 -51.488 1.00 12.25 86 VAL C CA 1
ATOM 3479 C C . VAL C 1 87 ? 7.104 5.815 -51.071 1.00 10.17 86 VAL C C 1
ATOM 3480 O O . VAL C 1 87 ? 8.193 6.219 -51.518 1.00 10.49 86 VAL C O 1
ATOM 3484 N N . VAL C 1 88 ? 6.336 6.558 -50.272 1.00 10.58 87 VAL C N 1
ATOM 3485 C CA . VAL C 1 88 ? 6.666 7.933 -49.989 1.00 11.73 87 VAL C CA 1
ATOM 3486 C C . VAL C 1 88 ? 6.280 8.190 -48.550 1.00 12.18 87 VAL C C 1
ATOM 3487 O O . VAL C 1 88 ? 5.140 7.889 -48.141 1.00 11.80 87 VAL C O 1
ATOM 3491 N N . GLY C 1 89 ? 7.213 8.718 -47.773 1.00 12.03 88 GLY C N 1
ATOM 3492 C CA . GLY C 1 89 ? 6.947 8.898 -46.355 1.00 12.20 88 GLY C CA 1
ATOM 3493 C C . GLY C 1 89 ? 7.982 9.715 -45.651 1.00 11.69 88 GLY C C 1
ATOM 3494 O O . GLY C 1 89 ? 8.963 10.192 -46.252 1.00 10.98 88 GLY C O 1
ATOM 3495 N N . VAL C 1 90 ? 7.732 9.895 -44.365 1.00 11.13 89 VAL C N 1
ATOM 3496 C CA . VAL C 1 90 ? 8.647 10.651 -43.513 1.00 9.19 89 VAL C CA 1
ATOM 3497 C C . VAL C 1 90 ? 8.842 9.870 -42.225 1.00 9.56 89 VAL C C 1
ATOM 3498 O O . VAL C 1 90 ? 7.880 9.466 -41.578 1.00 11.26 89 VAL C O 1
ATOM 3502 N N . ILE C 1 91 ? 10.105 9.698 -41.828 1.00 9.48 90 ILE C N 1
ATOM 3503 C CA . ILE C 1 91 ? 10.484 9.061 -40.563 1.00 10.37 90 ILE C CA 1
ATOM 3504 C C . ILE C 1 91 ? 10.834 10.174 -39.574 1.00 11.37 90 ILE C C 1
ATOM 3505 O O . ILE C 1 91 ? 11.574 11.099 -39.933 1.00 11.19 90 ILE C O 1
ATOM 3510 N N . ALA C 1 92 ? 10.344 10.043 -38.334 1.00 11.06 91 ALA C N 1
ATOM 3511 C CA . ALA C 1 92 ? 10.704 10.993 -37.288 1.00 11.13 91 ALA C CA 1
ATOM 3512 C C . ALA C 1 92 ? 11.268 10.269 -36.064 1.00 11.24 91 ALA C C 1
ATOM 3513 O O . ALA C 1 92 ? 10.692 9.283 -35.570 1.00 12.29 91 ALA C O 1
ATOM 3515 N N . TYR C 1 93 ? 12.428 10.775 -35.641 1.00 10.15 92 TYR C N 1
ATOM 3516 C CA . TYR C 1 93 ? 13.083 10.325 -34.412 1.00 11.15 92 TYR C CA 1
ATOM 3517 C C . TYR C 1 93 ? 13.200 11.514 -33.482 1.00 11.78 92 TYR C C 1
ATOM 3518 O O . TYR C 1 93 ? 13.652 12.598 -33.891 1.00 12.56 92 TYR C O 1
ATOM 3527 N N . SER C 1 94 ? 12.847 11.293 -32.224 1.00 13.02 93 SER C N 1
ATOM 3528 C CA . SER C 1 94 ? 13.120 12.263 -31.174 1.00 11.91 93 SER C CA 1
ATOM 3529 C C . SER C 1 94 ? 14.576 12.120 -30.762 1.00 12.34 93 SER C C 1
ATOM 3530 O O . SER C 1 94 ? 15.068 11.007 -30.561 1.00 16.69 93 SER C O 1
ATOM 3533 N N . MET C 1 95 ? 15.275 13.238 -30.591 1.00 13.38 94 MET C N 1
ATOM 3534 C CA . MET C 1 95 ? 16.668 13.208 -30.135 1.00 13.48 94 MET C CA 1
ATOM 3535 C C . MET C 1 95 ? 16.749 13.724 -28.692 1.00 13.55 94 MET C C 1
ATOM 3536 O O . MET C 1 95 ? 15.918 14.523 -28.245 1.00 14.84 94 MET C O 1
ATOM 3541 N N . SER C 1 96 ? 17.772 13.280 -27.986 1.00 13.41 95 SER C N 1
ATOM 3542 C CA . SER C 1 96 ? 17.901 13.657 -26.580 1.00 15.07 95 SER C CA 1
ATOM 3543 C C . SER C 1 96 ? 18.187 15.141 -26.317 1.00 15.19 95 SER C C 1
ATOM 3544 O O . SER C 1 96 ? 18.054 15.581 -25.169 1.00 16.11 95 SER C O 1
ATOM 3547 N N . ASP C 1 97 ? 18.521 15.941 -27.347 1.00 13.89 96 ASP C N 1
ATOM 3548 C CA . ASP C 1 97 ? 18.505 17.413 -27.248 1.00 14.24 96 ASP C CA 1
ATOM 3549 C C . ASP C 1 97 ? 17.125 18.085 -27.280 1.00 12.60 96 ASP C C 1
ATOM 3550 O O . ASP C 1 97 ? 17.047 19.301 -27.179 1.00 14.85 96 ASP C O 1
ATOM 3555 N N . GLY C 1 98 ? 16.054 17.300 -27.345 1.00 11.28 97 GLY C N 1
ATOM 3556 C CA . GLY C 1 98 ? 14.712 17.767 -27.353 1.00 12.04 97 GLY C CA 1
ATOM 3557 C C . GLY C 1 98 ? 14.177 18.094 -28.745 1.00 13.26 97 GLY C C 1
ATOM 3558 O O . GLY C 1 98 ? 13.046 18.528 -28.869 1.00 14.19 97 GLY C O 1
ATOM 3559 N N . ASN C 1 99 ? 14.962 17.809 -29.778 1.00 12.62 98 ASN C N 1
ATOM 3560 C CA . ASN C 1 99 ? 14.592 18.159 -31.159 1.00 12.07 98 ASN C CA 1
ATOM 3561 C C . ASN C 1 99 ? 14.260 16.884 -31.916 1.00 11.62 98 ASN C C 1
ATOM 3562 O O . ASN C 1 99 ? 14.271 15.785 -31.349 1.00 13.52 98 ASN C O 1
ATOM 3567 N N . THR C 1 100 ? 13.907 17.028 -33.175 1.00 10.67 99 THR C N 1
ATOM 3568 C CA . THR C 1 100 ? 13.424 15.906 -33.965 1.00 10.95 99 THR C CA 1
ATOM 3569 C C . THR C 1 100 ? 14.231 15.803 -35.252 1.00 11.39 99 THR C C 1
ATOM 3570 O O . THR C 1 100 ? 14.364 16.799 -35.985 1.00 12.19 99 THR C O 1
ATOM 3574 N N . LEU C 1 101 ? 14.723 14.594 -35.537 1.00 10.20 100 LEU C N 1
ATOM 3575 C CA . LEU C 1 101 ? 15.332 14.301 -36.828 1.00 11.26 100 LEU C CA 1
ATOM 3576 C C . LEU C 1 101 ? 14.264 13.742 -37.749 1.00 11.15 100 LEU C C 1
ATOM 3577 O O . LEU C 1 101 ? 13.591 12.769 -37.407 1.00 12.01 100 LEU C O 1
ATOM 3582 N N . ALA C 1 102 ? 14.092 14.396 -38.913 1.00 10.21 101 ALA C N 1
ATOM 3583 C CA . ALA C 1 102 ? 13.095 13.958 -39.869 1.00 10.85 101 ALA C CA 1
ATOM 3584 C C . ALA C 1 102 ? 13.781 13.599 -41.180 1.00 10.10 101 ALA C C 1
ATOM 3585 O O . ALA C 1 102 ? 14.601 14.350 -41.688 1.00 11.04 101 ALA C O 1
ATOM 3587 N N . VAL C 1 103 ? 13.300 12.540 -41.788 1.00 9.74 102 VAL C N 1
ATOM 3588 C CA . VAL C 1 103 ? 13.842 12.032 -43.058 1.00 10.99 102 VAL C CA 1
ATOM 3589 C C . VAL C 1 103 ? 12.696 11.719 -44.014 1.00 8.95 102 VAL C C 1
ATOM 3590 O O . VAL C 1 103 ? 11.800 10.946 -43.691 1.00 9.85 102 VAL C O 1
ATOM 3594 N N . LEU C 1 104 ? 12.721 12.403 -45.155 1.00 9.45 103 LEU C N 1
ATOM 3595 C CA . LEU C 1 104 ? 11.781 12.171 -46.244 1.00 8.71 103 LEU C CA 1
ATOM 3596 C C . LEU C 1 104 ? 12.381 11.175 -47.218 1.00 9.26 103 LEU C C 1
ATOM 3597 O O . LEU C 1 104 ? 13.541 11.270 -47.568 1.00 9.69 103 LEU C O 1
ATOM 3602 N N . PHE C 1 105 ? 11.541 10.294 -47.725 1.00 9.44 104 PHE C N 1
ATOM 3603 C CA . PHE C 1 105 ? 11.868 9.461 -48.881 1.00 9.61 104 PHE C CA 1
ATOM 3604 C C . PHE C 1 105 ? 10.677 9.465 -49.826 1.00 9.37 104 PHE C C 1
ATOM 3605 O O . PHE C 1 105 ? 9.531 9.470 -49.396 1.00 9.37 104 PHE C O 1
ATOM 3613 N N . SER C 1 106 ? 10.963 9.523 -51.113 1.00 9.49 105 SER C N 1
ATOM 3614 C CA . SER C 1 106 ? 9.911 9.523 -52.123 1.00 9.89 105 SER C CA 1
ATOM 3615 C C . SER C 1 106 ? 10.391 8.735 -53.318 1.00 9.57 105 SER C C 1
ATOM 3616 O O . SER C 1 106 ? 11.291 9.161 -54.044 1.00 9.64 105 SER C O 1
ATOM 3619 N N . VAL C 1 107 ? 9.741 7.606 -53.531 1.00 9.42 106 VAL C N 1
ATOM 3620 C CA . VAL C 1 107 ? 9.998 6.691 -54.632 1.00 10.58 106 VAL C CA 1
ATOM 3621 C C . VAL C 1 107 ? 8.676 6.588 -55.407 1.00 9.81 106 VAL C C 1
ATOM 3622 O O . VAL C 1 107 ? 7.746 5.950 -54.944 1.00 12.58 106 VAL C O 1
ATOM 3626 N N . PRO C 1 108 ? 8.588 7.244 -56.555 1.00 10.43 107 PRO C N 1
ATOM 3627 C CA . PRO C 1 108 ? 7.312 7.303 -57.255 1.00 11.29 107 PRO C CA 1
ATOM 3628 C C . PRO C 1 108 ? 7.000 6.061 -58.061 1.00 11.75 107 PRO C C 1
ATOM 3629 O O . PRO C 1 108 ? 7.873 5.232 -58.333 1.00 11.87 107 PRO C O 1
ATOM 3633 N N . TYR C 1 109 ? 5.729 5.950 -58.460 1.00 11.94 108 TYR C N 1
ATOM 3634 C CA . TYR C 1 109 ? 5.380 4.906 -59.420 1.00 12.12 108 TYR C CA 1
ATOM 3635 C C . TYR C 1 109 ? 5.874 5.212 -60.838 1.00 12.06 108 TYR C C 1
ATOM 3636 O O . TYR C 1 109 ? 6.507 4.362 -61.494 1.00 15.19 108 TYR C O 1
ATOM 3645 N N . ASP C 1 110 ? 5.559 6.390 -61.348 1.00 13.48 109 ASP C N 1
ATOM 3646 C CA . ASP C 1 110 ? 5.772 6.694 -62.762 1.00 15.66 109 ASP C CA 1
ATOM 3647 C C . ASP C 1 110 ? 7.024 7.509 -63.049 1.00 14.50 109 ASP C C 1
ATOM 3648 O O . ASP C 1 110 ? 7.010 8.745 -62.939 1.00 15.60 109 ASP C O 1
ATOM 3653 N N . TYR C 1 111 ? 8.084 6.806 -63.453 1.00 14.23 110 TYR C N 1
ATOM 3654 C CA . TYR C 1 111 ? 9.348 7.419 -63.820 1.00 13.09 110 TYR C CA 1
ATOM 3655 C C . TYR C 1 111 ? 9.330 8.175 -65.152 1.00 15.92 110 TYR C C 1
ATOM 3656 O O . TYR C 1 111 ? 10.280 8.853 -65.476 1.00 16.12 110 TYR C O 1
ATOM 3665 N N . ASN C 1 112 ? 8.249 8.063 -65.920 1.00 17.59 111 ASN C N 1
ATOM 3666 C CA . ASN C 1 112 ? 8.122 8.926 -67.092 1.00 17.59 111 ASN C CA 1
ATOM 3667 C C . ASN C 1 112 ? 7.977 10.390 -66.692 1.00 17.67 111 ASN C C 1
ATOM 3668 O O . ASN C 1 112 ? 8.284 11.276 -67.475 1.00 19.76 111 ASN C O 1
ATOM 3673 N N . TRP C 1 113 ? 7.467 10.631 -65.491 1.00 16.04 112 TRP C N 1
ATOM 3674 C CA . TRP C 1 113 ? 7.114 11.973 -65.065 1.00 15.69 112 TRP C CA 1
ATOM 3675 C C . TRP C 1 113 ? 7.729 12.409 -63.758 1.00 16.00 112 TRP C C 1
ATOM 3676 O O . TRP C 1 113 ? 7.825 13.585 -63.507 1.00 17.61 112 TRP C O 1
ATOM 3687 N N . TYR C 1 114 ? 8.077 11.449 -62.902 1.00 11.72 113 TYR C N 1
ATOM 3688 C CA . TYR C 1 114 ? 8.574 11.779 -61.556 1.00 10.47 113 TYR C CA 1
ATOM 3689 C C . TYR C 1 114 ? 9.898 11.040 -61.302 1.00 10.70 113 TYR C C 1
ATOM 3690 O O . TYR C 1 114 ? 10.263 10.122 -62.034 1.00 11.44 113 TYR C O 1
ATOM 3699 N N . SER C 1 115 ? 10.588 11.459 -60.248 1.00 10.76 114 SER C N 1
ATOM 3700 C CA A SER C 1 115 ? 11.898 10.936 -59.858 0.60 11.42 114 SER C CA 1
ATOM 3701 C CA B SER C 1 115 ? 11.868 10.859 -59.859 0.40 11.49 114 SER C CA 1
ATOM 3702 C C . SER C 1 115 ? 11.969 10.702 -58.353 1.00 10.21 114 SER C C 1
ATOM 3703 O O . SER C 1 115 ? 11.085 11.162 -57.604 1.00 10.41 114 SER C O 1
ATOM 3708 N N . ASN C 1 116 ? 13.014 10.002 -57.923 1.00 9.47 115 ASN C N 1
ATOM 3709 C CA . ASN C 1 116 ? 13.286 9.790 -56.515 1.00 8.51 115 ASN C CA 1
ATOM 3710 C C . ASN C 1 116 ? 13.778 11.084 -55.842 1.00 8.31 115 ASN C C 1
ATOM 3711 O O . ASN C 1 116 ? 14.589 11.811 -56.407 1.00 9.96 115 ASN C O 1
ATOM 3716 N N . TRP C 1 117 ? 13.345 11.289 -54.601 1.00 8.50 116 TRP C N 1
ATOM 3717 C CA . TRP C 1 117 ? 13.795 12.397 -53.748 1.00 8.72 116 TRP C CA 1
ATOM 3718 C C . TRP C 1 117 ? 13.969 11.912 -52.339 1.00 9.00 116 TRP C C 1
ATOM 3719 O O . TRP C 1 117 ? 13.322 10.928 -51.902 1.00 8.92 116 TRP C O 1
ATOM 3730 N N . TRP C 1 118 ? 14.783 12.660 -51.580 1.00 9.84 117 TRP C N 1
ATOM 3731 C CA . TRP C 1 118 ? 14.882 12.433 -50.125 1.00 9.84 117 TRP C CA 1
ATOM 3732 C C . TRP C 1 118 ? 15.207 13.755 -49.467 1.00 8.39 117 TRP C C 1
ATOM 3733 O O . TRP C 1 118 ? 15.533 14.721 -50.142 1.00 9.17 117 TRP C O 1
ATOM 3744 N N . ASN C 1 119 ? 15.123 13.793 -48.162 1.00 8.87 118 ASN C N 1
ATOM 3745 C CA . ASN C 1 119 ? 15.480 14.987 -47.430 1.00 8.87 118 ASN C CA 1
ATOM 3746 C C . ASN C 1 119 ? 15.768 14.632 -45.993 1.00 9.36 118 ASN C C 1
ATOM 3747 O O . ASN C 1 119 ? 15.375 13.559 -45.516 1.00 9.60 118 ASN C O 1
ATOM 3752 N N . VAL C 1 120 ? 16.530 15.518 -45.338 1.00 10.76 119 VAL C N 1
ATOM 3753 C CA A VAL C 1 120 ? 16.818 15.394 -43.904 0.60 10.80 119 VAL C CA 1
ATOM 3754 C CA B VAL C 1 120 ? 16.819 15.393 -43.923 0.40 10.40 119 VAL C CA 1
ATOM 3755 C C . VAL C 1 120 ? 16.756 16.795 -43.291 1.00 11.06 119 VAL C C 1
ATOM 3756 O O . VAL C 1 120 ? 17.254 17.769 -43.877 1.00 13.93 119 VAL C O 1
ATOM 3763 N N . ARG C 1 121 ? 16.075 16.893 -42.145 1.00 10.19 120 ARG C N 1
ATOM 3764 C CA . ARG C 1 121 ? 15.960 18.162 -41.409 1.00 11.82 120 ARG C CA 1
ATOM 3765 C C . ARG C 1 121 ? 15.891 17.885 -39.934 1.00 10.12 120 ARG C C 1
ATOM 3766 O O . ARG C 1 121 ? 15.398 16.849 -39.528 1.00 11.45 120 ARG C O 1
ATOM 3774 N N . VAL C 1 122 ? 16.405 18.838 -39.141 1.00 12.04 121 VAL C N 1
ATOM 3775 C CA . VAL C 1 122 ? 16.116 18.824 -37.695 1.00 12.84 121 VAL C CA 1
ATOM 3776 C C . VAL C 1 122 ? 15.072 19.888 -37.393 1.00 13.08 121 VAL C C 1
ATOM 3777 O O . VAL C 1 122 ? 15.230 21.047 -37.802 1.00 15.40 121 VAL C O 1
ATOM 3781 N N . TYR C 1 123 ? 13.994 19.480 -36.749 1.00 10.87 122 TYR C N 1
ATOM 3782 C CA . TYR C 1 123 ? 12.945 20.365 -36.265 1.00 12.54 122 TYR C CA 1
ATOM 3783 C C . TYR C 1 123 ? 13.173 20.660 -34.789 1.00 14.70 122 TYR C C 1
ATOM 3784 O O . TYR C 1 123 ? 13.539 19.749 -34.001 1.00 12.15 122 TYR C O 1
ATOM 3793 N N . LYS C 1 124 ? 12.845 21.875 -34.395 1.00 16.03 123 LYS C N 1
ATOM 3794 C CA . LYS C 1 124 ? 12.914 22.239 -32.987 1.00 17.18 123 LYS C CA 1
ATOM 3795 C C . LYS C 1 124 ? 11.755 21.582 -32.265 1.00 14.03 123 LYS C C 1
ATOM 3796 O O . LYS C 1 124 ? 10.611 21.604 -32.738 1.00 16.60 123 LYS C O 1
ATOM 3802 N N . GLY C 1 125 ? 12.022 20.966 -31.116 1.00 12.68 124 GLY C N 1
ATOM 3803 C CA . GLY C 1 125 ? 10.976 20.299 -30.385 1.00 14.71 124 GLY C CA 1
ATOM 3804 C C . GLY C 1 125 ? 10.697 18.878 -30.843 1.00 13.24 124 GLY C C 1
ATOM 3805 O O . GLY C 1 125 ? 11.281 18.368 -31.809 1.00 14.16 124 GLY C O 1
ATOM 3806 N N . GLN C 1 126 ? 9.776 18.244 -30.134 1.00 16.01 125 GLN C N 1
ATOM 3807 C CA . GLN C 1 126 ? 9.377 16.866 -30.378 1.00 15.39 125 GLN C CA 1
ATOM 3808 C C . GLN C 1 126 ? 8.155 16.879 -31.266 1.00 17.21 125 GLN C C 1
ATOM 3809 O O . GLN C 1 126 ? 7.069 17.278 -30.843 1.00 18.76 125 GLN C O 1
ATOM 3815 N N . LYS C 1 127 ? 8.353 16.444 -32.516 1.00 15.54 126 LYS C N 1
ATOM 3816 C CA . LYS C 1 127 ? 7.307 16.522 -33.530 1.00 16.23 126 LYS C CA 1
ATOM 3817 C C . LYS C 1 127 ? 7.077 15.145 -34.129 1.00 16.09 126 LYS C C 1
ATOM 3818 O O . LYS C 1 127 ? 8.013 14.355 -34.248 1.00 23.70 126 LYS C O 1
ATOM 3824 N N . ARG C 1 128 ? 5.825 14.838 -34.446 1.00 14.02 127 ARG C N 1
ATOM 3825 C CA . ARG C 1 128 ? 5.491 13.623 -35.162 1.00 13.76 127 ARG C CA 1
ATOM 3826 C C . ARG C 1 128 ? 5.569 13.893 -36.663 1.00 12.78 127 ARG C C 1
ATOM 3827 O O . ARG C 1 128 ? 5.228 14.966 -37.151 1.00 13.15 127 ARG C O 1
ATOM 3835 N N . ALA C 1 129 ? 5.968 12.862 -37.401 1.00 12.01 128 ALA C N 1
ATOM 3836 C CA . ALA C 1 129 ? 5.840 12.877 -38.859 1.00 12.50 128 ALA C CA 1
ATOM 3837 C C . ALA C 1 129 ? 4.362 12.861 -39.242 1.00 9.33 128 ALA C C 1
ATOM 3838 O O . ALA C 1 129 ? 3.581 12.114 -38.663 1.00 12.31 128 ALA C O 1
ATOM 3840 N N . ASP C 1 130 ? 3.999 13.677 -40.225 1.00 11.32 129 ASP C N 1
ATOM 3841 C CA . ASP C 1 130 ? 2.618 13.767 -40.692 1.00 11.58 129 ASP C CA 1
ATOM 3842 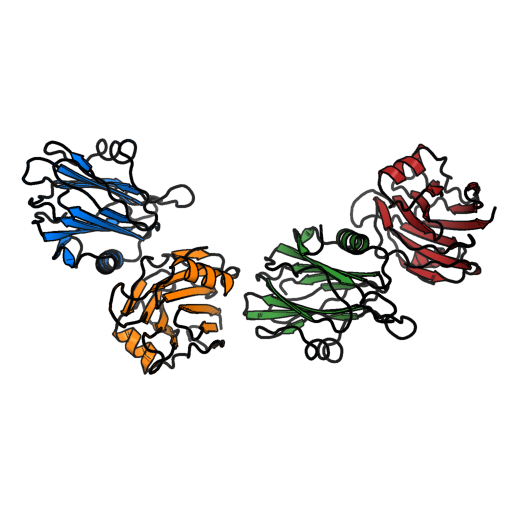C C . ASP C 1 130 ? 2.574 14.402 -42.065 1.00 11.97 129 ASP C C 1
ATOM 3843 O O . ASP C 1 130 ? 3.633 14.762 -42.636 1.00 10.20 129 ASP C O 1
ATOM 3848 N N . GLN C 1 131 ? 1.371 14.521 -42.634 1.00 12.14 130 GLN C N 1
ATOM 3849 C CA . GLN C 1 131 ? 1.251 15.111 -43.968 1.00 13.38 130 GLN C CA 1
ATOM 3850 C C . GLN C 1 131 ? 1.846 16.506 -44.073 1.00 12.00 130 GLN C C 1
ATOM 3851 O O . GLN C 1 131 ? 2.479 16.848 -45.082 1.00 12.29 130 GLN C O 1
ATOM 3857 N N . ARG C 1 132 ? 1.684 17.317 -43.025 1.00 12.44 131 ARG C N 1
ATOM 3858 C CA . ARG C 1 132 ? 2.233 18.661 -43.036 1.00 13.38 131 ARG C CA 1
ATOM 3859 C C . ARG C 1 132 ? 3.743 18.609 -43.119 1.00 12.28 131 ARG C C 1
ATOM 3860 O O . ARG C 1 132 ? 4.326 19.394 -43.824 1.00 13.01 131 ARG C O 1
ATOM 3868 N N . MET C 1 133 ? 4.366 17.687 -42.383 1.00 11.85 132 MET C N 1
ATOM 3869 C CA . MET C 1 133 ? 5.814 17.568 -42.424 1.00 11.11 132 MET C CA 1
ATOM 3870 C C . MET C 1 133 ? 6.286 17.070 -43.792 1.00 9.98 132 MET C C 1
ATOM 3871 O O . MET C 1 133 ? 7.288 17.540 -44.325 1.00 10.98 132 MET C O 1
ATOM 3876 N N . TYR C 1 134 ? 5.566 16.144 -44.386 1.00 10.56 133 TYR C N 1
ATOM 3877 C CA . TYR C 1 134 ? 5.844 15.739 -45.762 1.00 11.43 133 TYR C CA 1
ATOM 3878 C C . TYR C 1 134 ? 5.829 16.979 -46.701 1.00 10.15 133 TYR C C 1
ATOM 3879 O O . TYR C 1 134 ? 6.739 17.169 -47.511 1.00 9.95 133 TYR C O 1
ATOM 3888 N N . GLU C 1 135 ? 4.764 17.765 -46.625 1.00 10.78 134 GLU C N 1
ATOM 3889 C CA A GLU C 1 135 ? 4.659 18.926 -47.501 0.50 12.33 134 GLU C CA 1
ATOM 3890 C CA B GLU C 1 135 ? 4.629 18.959 -47.481 0.50 12.12 134 GLU C CA 1
ATOM 3891 C C . GLU C 1 135 ? 5.814 19.903 -47.306 1.00 13.31 134 GLU C C 1
ATOM 3892 O O . GLU C 1 135 ? 6.345 20.412 -48.264 1.00 12.67 134 GLU C O 1
ATOM 3903 N N . GLU C 1 136 ? 6.219 20.135 -46.060 1.00 12.37 135 GLU C N 1
ATOM 3904 C CA . GLU C 1 136 ? 7.372 20.995 -45.776 1.00 12.18 135 GLU C CA 1
ATOM 3905 C C . GLU C 1 136 ? 8.654 20.431 -46.394 1.00 12.39 135 GLU C C 1
ATOM 3906 O O . GLU C 1 136 ? 9.383 21.141 -47.112 1.00 12.50 135 GLU C O 1
ATOM 3912 N N . LEU C 1 137 ? 8.942 19.156 -46.106 1.00 10.28 136 LEU C N 1
ATOM 3913 C CA . LEU C 1 137 ? 10.186 18.548 -46.582 1.00 11.23 136 LEU C CA 1
ATOM 3914 C C . LEU C 1 137 ? 10.276 18.395 -48.084 1.00 11.48 136 LEU C C 1
ATOM 3915 O O . LEU C 1 137 ? 11.359 18.472 -48.643 1.00 11.44 136 LEU C O 1
ATOM 3920 N N . TYR C 1 138 ? 9.126 18.188 -48.726 1.00 10.32 137 TYR C N 1
ATOM 3921 C CA . TYR C 1 138 ? 9.076 17.986 -50.167 1.00 9.94 137 TYR C CA 1
ATOM 3922 C C . TYR C 1 138 ? 9.015 19.312 -50.937 1.00 10.43 137 TYR C C 1
ATOM 3923 O O . TYR C 1 138 ? 9.805 19.529 -51.861 1.00 11.00 137 TYR C O 1
ATOM 3932 N N . TYR C 1 139 ? 8.113 20.191 -50.518 1.00 10.21 138 TYR C N 1
ATOM 3933 C CA . TYR C 1 139 ? 7.840 21.426 -51.273 1.00 11.79 138 TYR C CA 1
ATOM 3934 C C . TYR C 1 139 ? 8.631 22.649 -50.829 1.00 12.30 138 TYR C C 1
ATOM 3935 O O . TYR C 1 139 ? 8.716 23.628 -51.591 1.00 13.00 138 TYR C O 1
ATOM 3944 N N . HIS C 1 140 ? 9.186 22.640 -49.609 1.00 13.52 139 HIS C N 1
ATOM 3945 C CA . HIS C 1 140 ? 9.758 23.883 -49.056 1.00 13.10 139 HIS C CA 1
ATOM 3946 C C . HIS C 1 140 ? 11.170 23.825 -48.534 1.00 13.99 139 HIS C C 1
ATOM 3947 O O . HIS C 1 140 ? 11.800 24.869 -48.369 1.00 16.32 139 HIS C O 1
ATOM 3954 N N . ARG C 1 141 ? 11.674 22.631 -48.250 1.00 13.01 140 ARG C N 1
ATOM 3955 C CA . ARG C 1 141 ? 12.996 22.538 -47.609 1.00 13.43 140 ARG C CA 1
ATOM 3956 C C . ARG C 1 141 ? 14.069 21.882 -48.499 1.00 13.05 140 ARG C C 1
ATOM 3957 O O . ARG C 1 141 ? 14.994 21.206 -48.002 1.00 14.05 140 ARG C O 1
ATOM 3965 N N . SER C 1 142 ? 13.974 22.110 -49.798 1.00 12.47 141 SER C N 1
ATOM 3966 C CA . SER C 1 142 ? 15.053 21.782 -50.732 1.00 13.56 141 SER C CA 1
ATOM 3967 C C . SER C 1 142 ? 15.487 20.323 -50.684 1.00 12.90 141 SER C C 1
ATOM 3968 O O . SER C 1 142 ? 16.644 20.006 -50.364 1.00 12.17 141 SER C O 1
ATOM 3971 N N . PRO C 1 143 ? 14.546 19.411 -50.998 1.00 11.69 142 PRO C N 1
ATOM 3972 C CA . PRO C 1 143 ? 14.934 18.007 -51.045 1.00 10.72 142 PRO C CA 1
ATOM 3973 C C . PRO C 1 143 ? 16.050 17.716 -52.062 1.00 9.80 142 PRO C C 1
ATOM 3974 O O . PRO C 1 143 ? 16.266 18.462 -53.048 1.00 11.45 142 PRO C O 1
ATOM 3978 N N . PHE C 1 144 ? 16.785 16.655 -51.794 1.00 9.78 143 PHE C N 1
ATOM 3979 C CA . PHE C 1 144 ? 17.822 16.153 -52.685 1.00 9.23 143 PHE C CA 1
ATOM 3980 C C . PHE C 1 144 ? 17.261 15.135 -53.642 1.00 10.19 143 PHE C C 1
ATOM 3981 O O . PHE C 1 144 ? 16.433 14.327 -53.280 1.00 11.18 143 PHE C O 1
ATOM 3989 N N . ARG C 1 145 ? 17.803 15.113 -54.842 1.00 10.66 144 ARG C N 1
ATOM 3990 C CA . ARG C 1 145 ? 17.427 14.086 -55.800 1.00 11.19 144 ARG C CA 1
ATOM 3991 C C . ARG C 1 145 ? 18.060 12.761 -55.410 1.00 11.58 144 ARG C C 1
ATOM 3992 O O . ARG C 1 145 ? 19.215 12.695 -54.984 1.00 13.07 144 ARG C O 1
ATOM 4000 N N . GLY C 1 146 ? 17.312 11.685 -55.631 1.00 10.56 145 GLY C N 1
ATOM 4001 C CA . GLY C 1 146 ? 17.882 10.376 -55.708 1.00 10.46 145 GLY C CA 1
ATOM 4002 C C . GLY C 1 146 ? 18.508 10.181 -57.065 1.00 12.06 145 GLY C C 1
ATOM 4003 O O . GLY C 1 146 ? 17.883 9.646 -57.969 1.00 12.31 145 GLY C O 1
ATOM 4004 N N . ASP C 1 147 ? 19.739 10.676 -57.194 1.00 11.83 146 ASP C N 1
ATOM 4005 C CA . ASP C 1 147 ? 20.430 10.834 -58.459 1.00 12.42 146 ASP C CA 1
ATOM 4006 C C . ASP C 1 147 ? 21.743 10.105 -58.484 1.00 12.68 146 ASP C C 1
ATOM 4007 O O . ASP C 1 147 ? 22.629 10.444 -59.268 1.00 13.55 146 ASP C O 1
ATOM 4012 N N . ASN C 1 148 ? 21.873 9.087 -57.642 1.00 10.85 147 ASN C N 1
ATOM 4013 C CA . ASN C 1 148 ? 23.074 8.272 -57.619 1.00 13.76 147 ASN C CA 1
ATOM 4014 C C . ASN C 1 148 ? 24.311 9.007 -57.217 1.00 12.84 147 ASN C C 1
ATOM 4015 O O . ASN C 1 148 ? 25.434 8.608 -57.594 1.00 17.41 147 ASN C O 1
ATOM 4020 N N . GLY C 1 149 ? 24.123 10.056 -56.427 1.00 14.34 148 GLY C N 1
ATOM 4021 C CA . GLY C 1 149 ? 25.253 10.785 -55.838 1.00 14.46 148 GLY C CA 1
ATOM 4022 C C . GLY C 1 149 ? 25.006 11.214 -54.415 1.00 12.70 148 GLY C C 1
ATOM 4023 O O . GLY C 1 149 ? 23.868 11.211 -53.923 1.00 13.82 148 GLY C O 1
ATOM 4024 N N . TRP C 1 150 ? 26.102 11.547 -53.748 1.00 12.08 149 TRP C N 1
ATOM 4025 C CA . TRP C 1 150 ? 26.075 12.014 -52.365 1.00 12.39 149 TRP C CA 1
ATOM 4026 C C . TRP C 1 150 ? 25.661 13.473 -52.281 1.00 12.91 149 TRP C C 1
ATOM 4027 O O . TRP C 1 150 ? 26.016 14.272 -53.141 1.00 14.78 149 TRP C O 1
ATOM 4038 N N . HIS C 1 151 ? 24.907 13.814 -51.253 1.00 12.28 150 HIS C N 1
ATOM 4039 C CA . HIS C 1 151 ? 24.579 15.220 -50.956 1.00 14.19 150 HIS C CA 1
ATOM 4040 C C . HIS C 1 151 ? 24.754 15.449 -49.461 1.00 13.45 150 HIS C C 1
ATOM 4041 O O . HIS C 1 151 ? 24.340 14.614 -48.653 1.00 14.13 150 HIS C O 1
ATOM 4048 N N . SER C 1 152 ? 25.290 16.594 -49.107 1.00 16.62 151 SER C N 1
ATOM 4049 C CA A SER C 1 152 ? 25.538 16.971 -47.720 0.50 17.31 151 SER C CA 1
ATOM 4050 C CA B SER C 1 152 ? 25.438 16.945 -47.705 0.50 16.85 151 SER C CA 1
ATOM 4051 C C . SER C 1 152 ? 24.825 18.311 -47.407 1.00 17.21 151 SER C C 1
ATOM 4052 O O . SER C 1 152 ? 24.623 19.145 -48.293 1.00 18.83 151 SER C O 1
ATOM 4057 N N . ARG C 1 153 ? 24.478 18.535 -46.162 1.00 16.14 152 ARG C N 1
ATOM 4058 C CA . ARG C 1 153 ? 24.112 19.865 -45.718 1.00 15.76 152 ARG C CA 1
ATOM 4059 C C . ARG C 1 153 ? 24.267 19.985 -44.228 1.00 14.48 152 ARG C C 1
ATOM 4060 O O . ARG C 1 153 ? 24.115 18.991 -43.490 1.00 13.88 152 ARG C O 1
ATOM 4068 N N . GLY C 1 154 ? 24.560 21.199 -43.765 1.00 15.29 153 GLY C N 1
ATOM 4069 C CA . GLY C 1 154 ? 24.431 21.504 -42.347 1.00 15.61 153 GLY C CA 1
ATOM 4070 C C . GLY C 1 154 ? 22.979 21.433 -41.910 1.00 16.40 153 GLY C C 1
ATOM 4071 O O . GLY C 1 154 ? 22.106 21.850 -42.649 1.00 18.04 153 GLY C O 1
ATOM 4072 N N . LEU C 1 155 ? 22.716 20.905 -40.717 1.00 13.97 154 LEU C N 1
ATOM 4073 C CA . LEU C 1 155 ? 21.364 20.808 -40.192 1.00 13.63 154 LEU C CA 1
ATOM 4074 C C . LEU C 1 155 ? 21.034 21.854 -39.111 1.00 13.96 154 LEU C C 1
ATOM 4075 O O . LEU C 1 155 ? 19.920 21.903 -38.616 1.00 16.40 154 LEU C O 1
ATOM 4080 N N . GLY C 1 156 ? 22.021 22.643 -38.740 1.00 14.14 155 GLY C N 1
ATOM 4081 C CA . GLY C 1 156 ? 21.913 23.438 -37.513 1.00 14.79 155 GLY C CA 1
ATOM 4082 C C . GLY C 1 156 ? 22.051 22.516 -36.306 1.00 16.06 155 GLY C C 1
ATOM 4083 O O . GLY C 1 156 ? 22.339 21.337 -36.441 1.00 16.01 155 GLY C O 1
ATOM 4084 N N . TYR C 1 157 ? 21.919 23.080 -35.104 1.00 16.21 156 TYR C N 1
ATOM 4085 C CA . TYR C 1 157 ? 21.900 22.277 -33.882 1.00 16.54 156 TYR C CA 1
ATOM 4086 C C . TYR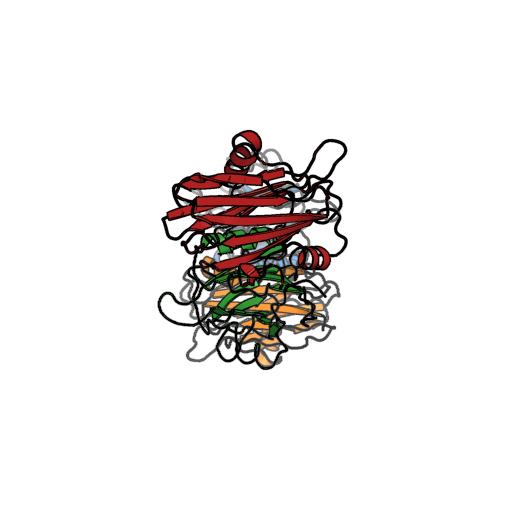 C 1 157 ? 23.167 21.463 -33.649 1.00 15.48 156 TYR C C 1
ATOM 4087 O O . TYR C 1 157 ? 23.156 20.446 -32.940 1.00 20.58 156 TYR C O 1
ATOM 4096 N N . GLY C 1 158 ? 24.269 21.942 -34.201 1.00 17.18 157 GLY C N 1
ATOM 4097 C CA . GLY C 1 158 ? 25.555 21.273 -34.111 1.00 19.20 157 GLY C CA 1
ATOM 4098 C C . GLY C 1 158 ? 25.727 20.033 -34.958 1.00 17.26 157 GLY C C 1
ATOM 4099 O O . GLY C 1 158 ? 26.670 19.273 -34.748 1.00 19.09 157 GLY C O 1
ATOM 4100 N N . LEU C 1 159 ? 24.856 19.865 -35.953 1.00 15.28 158 LEU C N 1
ATOM 4101 C CA . LEU C 1 159 ? 24.813 18.645 -36.747 1.00 15.27 158 LEU C CA 1
ATOM 4102 C C . LEU C 1 159 ? 24.920 18.889 -38.238 1.00 14.44 158 LEU C C 1
ATOM 4103 O O . LEU C 1 159 ? 24.609 19.966 -38.734 1.00 15.20 158 LEU C O 1
ATOM 4108 N N . LYS C 1 160 ? 25.319 17.839 -38.954 1.00 13.28 159 LYS C N 1
ATOM 4109 C CA . LYS C 1 160 ? 25.307 17.846 -40.404 1.00 15.11 159 LYS C CA 1
ATOM 4110 C C . LYS C 1 160 ? 24.914 16.469 -40.909 1.00 13.91 159 LYS C C 1
ATOM 4111 O O . LYS C 1 160 ? 24.954 15.487 -40.158 1.00 13.64 159 LYS C O 1
ATOM 4117 N N . SER C 1 161 ? 24.469 16.420 -42.166 1.00 13.86 160 SER C N 1
ATOM 4118 C CA A SER C 1 161 ? 23.956 15.200 -42.818 0.50 14.25 160 SER C CA 1
ATOM 4119 C CA B SER C 1 161 ? 24.095 15.139 -42.749 0.50 13.96 160 SER C CA 1
ATOM 4120 C C . SER C 1 161 ? 24.694 14.980 -44.123 1.00 14.60 160 SER C C 1
ATOM 4121 O O . SER C 1 161 ? 25.035 15.948 -44.798 1.00 14.99 160 SER C O 1
ATOM 4126 N N . ARG C 1 162 ? 24.865 13.727 -44.493 1.00 11.93 161 ARG C N 1
ATOM 4127 C CA . ARG C 1 162 ? 25.403 13.322 -45.773 1.00 15.22 161 ARG C CA 1
ATOM 4128 C C . ARG C 1 162 ? 24.628 12.095 -46.156 1.00 12.45 161 ARG C C 1
ATOM 4129 O O . ARG C 1 162 ? 24.516 11.143 -45.361 1.00 13.84 161 ARG C O 1
ATOM 4137 N N . GLY C 1 163 ? 24.138 12.053 -47.374 1.00 11.54 162 GLY C N 1
ATOM 4138 C CA . GLY C 1 163 ? 23.338 10.916 -47.791 1.00 12.21 162 GLY C CA 1
ATOM 4139 C C . GLY C 1 163 ? 23.435 10.610 -49.259 1.00 10.36 162 GLY C C 1
ATOM 4140 O O . GLY C 1 163 ? 23.835 11.455 -50.063 1.00 10.12 162 GLY C O 1
ATOM 4141 N N . PHE C 1 164 ? 22.981 9.420 -49.616 1.00 10.05 163 PHE C N 1
ATOM 4142 C CA . PHE C 1 164 ? 23.023 8.906 -50.990 1.00 10.89 163 PHE C CA 1
ATOM 4143 C C . PHE C 1 164 ? 21.753 8.109 -51.265 1.00 10.64 163 PHE C C 1
ATOM 4144 O O . PHE C 1 164 ? 21.372 7.252 -50.458 1.00 10.85 163 PHE C O 1
ATOM 4152 N N . MET C 1 165 ? 21.120 8.391 -52.407 1.00 9.95 164 MET C N 1
ATOM 4153 C CA . MET C 1 165 ? 19.992 7.615 -52.847 1.00 10.24 164 MET C CA 1
ATOM 4154 C C . MET C 1 165 ? 20.154 7.314 -54.324 1.00 10.41 164 MET C C 1
ATOM 4155 O O . MET C 1 165 ? 20.534 8.210 -55.108 1.00 10.55 164 MET C O 1
ATOM 4160 N N . ASN C 1 166 ? 19.808 6.104 -54.721 1.00 10.77 165 ASN C N 1
ATOM 4161 C CA . ASN C 1 166 ? 19.834 5.790 -56.125 1.00 11.31 165 ASN C CA 1
ATOM 4162 C C . ASN C 1 166 ? 18.551 6.272 -56.777 1.00 10.67 165 ASN C C 1
ATOM 4163 O O . ASN C 1 166 ? 17.648 6.800 -56.114 1.00 10.52 165 ASN C O 1
ATOM 4168 N N . SER C 1 167 ? 18.487 6.050 -58.087 1.00 10.39 166 SER C N 1
ATOM 4169 C CA . SER C 1 167 ? 17.436 6.618 -58.910 1.00 9.46 166 SER C CA 1
ATOM 4170 C C . SER C 1 167 ? 16.277 5.671 -59.318 1.00 9.87 166 SER C C 1
ATOM 4171 O O . SER C 1 167 ? 15.311 6.131 -59.914 1.00 12.34 166 SER C O 1
ATOM 4174 N N . SER C 1 168 ? 16.370 4.400 -58.965 1.00 10.32 167 SER C N 1
ATOM 4175 C CA A SER C 1 168 ? 15.383 3.450 -59.469 0.50 9.43 167 SER C CA 1
ATOM 4176 C CA B SER C 1 168 ? 15.464 3.337 -59.407 0.50 10.83 167 SER C CA 1
ATOM 4177 C C . SER C 1 168 ? 14.334 3.106 -58.434 1.00 10.68 167 SER C C 1
ATOM 4178 O O . SER C 1 168 ? 14.371 3.567 -57.271 1.00 10.45 167 SER C O 1
ATOM 4183 N N . GLY C 1 169 ? 13.368 2.319 -58.880 1.00 9.81 168 GLY C N 1
ATOM 4184 C CA . GLY C 1 169 ? 12.231 1.955 -58.042 1.00 9.66 168 GLY C CA 1
ATOM 4185 C C . GLY C 1 169 ? 12.490 0.958 -56.946 1.00 9.80 168 GLY C C 1
ATOM 4186 O O . GLY C 1 169 ? 11.601 0.721 -56.136 1.00 10.22 168 GLY C O 1
ATOM 4187 N N . HIS C 1 170 ? 13.690 0.372 -56.939 1.00 10.75 169 HIS C N 1
ATOM 4188 C CA . HIS C 1 170 ? 14.201 -0.432 -55.807 1.00 10.40 169 HIS C CA 1
ATOM 4189 C C . HIS C 1 170 ? 15.287 0.459 -55.264 1.00 10.47 169 HIS C C 1
ATOM 4190 O O . HIS C 1 170 ? 16.394 0.500 -55.803 1.00 11.13 169 HIS C O 1
ATOM 4197 N N . ALA C 1 171 ? 14.914 1.237 -54.258 1.00 10.90 170 ALA C N 1
ATOM 4198 C CA . ALA C 1 171 ? 15.733 2.356 -53.758 1.00 11.06 170 ALA C CA 1
ATOM 4199 C C . ALA C 1 171 ? 16.513 1.986 -52.526 1.00 10.51 170 ALA C C 1
ATOM 4200 O O . ALA C 1 171 ? 16.000 1.317 -51.609 1.00 11.19 170 ALA C O 1
ATOM 4202 N N . ILE C 1 172 ? 17.764 2.419 -52.514 1.00 11.52 171 ILE C N 1
ATOM 4203 C CA . ILE C 1 172 ? 18.566 2.461 -51.293 1.00 11.92 171 ILE C CA 1
ATOM 4204 C C . ILE C 1 172 ? 18.764 3.915 -50.872 1.00 11.08 171 ILE C C 1
ATOM 4205 O O . ILE C 1 172 ? 19.004 4.821 -51.728 1.00 10.87 171 ILE C O 1
ATOM 4210 N N . LEU C 1 173 ? 18.698 4.146 -49.562 1.00 10.36 172 LEU C N 1
ATOM 4211 C CA . LEU C 1 173 ? 18.877 5.501 -48.986 1.00 9.91 172 LEU C CA 1
ATOM 4212 C C . LEU C 1 173 ? 19.770 5.346 -47.764 1.00 9.07 172 LEU C C 1
ATOM 4213 O O . LEU C 1 173 ? 19.364 4.728 -46.760 1.00 10.74 172 LEU C O 1
ATOM 4218 N N . GLU C 1 174 ? 20.992 5.806 -47.910 1.00 10.03 173 GLU C N 1
ATOM 4219 C CA . GLU C 1 174 ? 22.011 5.732 -46.869 1.00 11.17 173 GLU C CA 1
ATOM 4220 C C . GLU C 1 174 ? 22.311 7.131 -46.358 1.00 10.27 173 GLU C C 1
ATOM 4221 O O . GLU C 1 174 ? 22.718 7.990 -47.122 1.00 9.96 173 GLU C O 1
ATOM 4227 N N . ILE C 1 175 ? 22.056 7.369 -45.080 1.00 10.37 174 ILE C N 1
ATOM 4228 C CA . ILE C 1 175 ? 22.254 8.693 -44.466 1.00 10.44 174 ILE C CA 1
ATOM 4229 C C . ILE C 1 175 ? 23.159 8.584 -43.234 1.00 10.79 174 ILE C C 1
ATOM 4230 O O . ILE C 1 175 ? 23.003 7.659 -42.425 1.00 11.03 174 ILE C O 1
ATOM 4235 N N . HIS C 1 176 ? 24.088 9.526 -43.103 1.00 11.83 175 HIS C N 1
ATOM 4236 C CA . HIS C 1 176 ? 24.940 9.647 -41.909 1.00 11.26 175 HIS C CA 1
ATOM 4237 C C . HIS C 1 176 ? 24.664 11.016 -41.296 1.00 11.06 175 HIS C C 1
ATOM 4238 O O . HIS C 1 176 ? 24.607 12.028 -42.010 1.00 13.74 175 HIS C O 1
ATOM 4245 N N . VAL C 1 177 ? 24.414 11.035 -40.012 1.00 10.58 176 VAL C N 1
ATOM 4246 C CA . VAL C 1 177 ? 24.248 12.266 -39.252 1.00 10.80 176 VAL C CA 1
ATOM 4247 C C . VAL C 1 177 ? 25.431 12.398 -38.300 1.00 13.99 176 VAL C C 1
ATOM 4248 O O . VAL C 1 177 ? 25.663 11.527 -37.470 1.00 13.97 176 VAL C O 1
ATOM 4252 N N . THR C 1 178 ? 26.200 13.465 -38.477 1.00 13.21 177 THR C N 1
ATOM 4253 C CA . THR C 1 178 ? 27.463 13.669 -37.749 1.00 13.09 177 THR C CA 1
ATOM 4254 C C . THR C 1 178 ? 27.467 15.043 -37.040 1.00 14.37 177 THR C C 1
ATOM 4255 O O . THR C 1 178 ? 26.607 15.902 -37.271 1.00 14.25 177 THR C O 1
ATOM 4259 N N . LYS C 1 179 ? 28.459 15.238 -36.170 1.00 15.32 178 LYS C N 1
ATOM 4260 C CA . LYS C 1 179 ? 28.651 16.522 -35.538 1.00 17.71 178 LYS C CA 1
ATOM 4261 C C . LYS C 1 179 ? 29.271 17.478 -36.548 1.00 18.86 178 LYS C C 1
ATOM 4262 O O . LYS C 1 179 ? 30.146 17.089 -37.346 1.00 20.05 178 LYS C O 1
ATOM 4268 N N . ALA C 1 180 ? 28.798 18.719 -36.547 1.00 18.87 179 ALA C N 1
ATOM 4269 C CA . ALA C 1 180 ? 29.258 19.691 -37.520 1.00 24.28 179 ALA C CA 1
ATOM 4270 C C . ALA C 1 180 ? 30.651 20.194 -37.158 1.00 32.68 179 ALA C C 1
ATOM 4271 O O . ALA C 1 180 ? 31.044 20.193 -35.985 1.00 37.09 179 ALA C O 1
ATOM 4274 N N . ASP D 1 4 ? 20.566 5.595 -71.625 1.00 37.43 3 ASP D N 1
ATOM 4275 C CA . ASP D 1 4 ? 21.734 4.723 -71.918 1.00 33.79 3 ASP D CA 1
ATOM 4276 C C . ASP D 1 4 ? 22.742 4.657 -70.766 1.00 29.34 3 ASP D C 1
ATOM 4277 O O . ASP D 1 4 ? 23.961 4.807 -70.937 1.00 27.57 3 ASP D O 1
ATOM 4282 N N . VAL D 1 5 ? 22.231 4.379 -69.578 1.00 23.66 4 VAL D N 1
ATOM 4283 C CA . VAL D 1 5 ? 23.078 4.370 -68.401 1.00 20.87 4 VAL D CA 1
ATOM 4284 C C . VAL D 1 5 ? 22.901 3.050 -67.649 1.00 14.61 4 VAL D C 1
ATOM 4285 O O . VAL D 1 5 ? 21.893 2.398 -67.770 1.00 14.72 4 VAL D O 1
ATOM 4289 N N . ALA D 1 6 ? 23.910 2.667 -66.883 1.00 14.77 5 ALA D N 1
ATOM 4290 C CA . ALA D 1 6 ? 23.780 1.550 -65.976 1.00 14.55 5 ALA D CA 1
ATOM 4291 C C . ALA D 1 6 ? 22.515 1.741 -65.101 1.00 14.94 5 ALA D C 1
ATOM 4292 O O . ALA D 1 6 ? 22.244 2.822 -64.581 1.00 16.05 5 ALA D O 1
ATOM 4294 N N . GLY D 1 7 ? 21.762 0.657 -64.988 1.00 12.50 6 GLY D N 1
ATOM 4295 C CA . GLY D 1 7 ? 20.552 0.578 -64.220 1.00 14.64 6 GLY D CA 1
ATOM 4296 C C . GLY D 1 7 ? 19.325 0.673 -65.088 1.00 15.32 6 GLY D C 1
ATOM 4297 O O . GLY D 1 7 ? 18.212 0.440 -64.589 1.00 18.60 6 GLY D O 1
ATOM 4298 N N . ALA D 1 8 ? 19.508 1.088 -66.340 1.00 14.99 7 ALA D N 1
ATOM 4299 C CA . ALA D 1 8 ? 18.401 1.269 -67.280 1.00 15.62 7 ALA D CA 1
ATOM 4300 C C . ALA D 1 8 ? 18.100 -0.019 -68.040 1.00 14.55 7 ALA D C 1
ATOM 4301 O O . ALA D 1 8 ? 18.941 -0.920 -68.140 1.00 13.69 7 ALA D O 1
ATOM 4303 N N . VAL D 1 9 ? 16.880 -0.068 -68.566 1.00 13.50 8 VAL D N 1
ATOM 4304 C CA . VAL D 1 9 ? 16.422 -1.051 -69.518 1.00 13.33 8 VAL D CA 1
ATOM 4305 C C . VAL D 1 9 ? 16.208 -0.328 -70.834 1.00 14.69 8 VAL D C 1
ATOM 4306 O O . VAL D 1 9 ? 15.556 0.731 -70.860 1.00 19.26 8 VAL D O 1
ATOM 4310 N N . ILE D 1 10 ? 16.772 -0.893 -71.910 1.00 13.20 9 ILE D N 1
ATOM 4311 C CA . ILE D 1 10 ? 16.750 -0.268 -73.249 1.00 13.52 9 ILE D CA 1
ATOM 4312 C C . ILE D 1 10 ? 16.201 -1.262 -74.270 1.00 14.38 9 ILE D C 1
ATOM 4313 O O . ILE D 1 10 ? 16.040 -2.447 -73.991 1.00 15.55 9 ILE D O 1
ATOM 4318 N N . ASP D 1 11 ? 15.879 -0.785 -75.461 1.00 16.67 10 ASP D N 1
ATOM 4319 C CA A ASP D 1 11 ? 15.481 -1.701 -76.528 0.60 17.23 10 ASP D CA 1
ATOM 4320 C CA B ASP D 1 11 ? 15.496 -1.680 -76.557 0.40 17.19 10 ASP D CA 1
ATOM 4321 C C . ASP D 1 11 ? 16.634 -2.662 -76.795 1.00 15.51 10 ASP D C 1
ATOM 4322 O O . ASP D 1 11 ? 17.766 -2.247 -76.891 1.00 17.59 10 ASP D O 1
ATOM 4331 N N . GLY D 1 12 ? 16.320 -3.952 -76.933 1.00 15.26 11 GLY D N 1
ATOM 4332 C CA . GLY D 1 12 ? 17.338 -4.997 -77.115 1.00 16.67 11 GLY D CA 1
ATOM 4333 C C . GLY D 1 12 ? 18.301 -4.709 -78.240 1.00 17.96 11 GLY D C 1
ATOM 4334 O O . GLY D 1 12 ? 19.496 -4.903 -78.098 1.00 17.52 11 GLY D O 1
ATOM 4335 N N . ALA D 1 13 ? 17.774 -4.247 -79.376 1.00 19.92 12 ALA D N 1
ATOM 4336 C CA . ALA D 1 13 ? 18.624 -3.853 -80.500 1.00 20.86 12 ALA D CA 1
ATOM 4337 C C . ALA D 1 13 ? 19.635 -2.754 -80.190 1.00 19.42 12 ALA D C 1
ATOM 4338 O O . ALA D 1 13 ? 20.624 -2.602 -80.907 1.00 24.70 12 ALA D O 1
ATOM 4340 N N . GLY D 1 14 ? 19.387 -1.969 -79.153 1.00 18.64 13 GLY D N 1
ATOM 4341 C CA . GLY D 1 14 ? 20.292 -0.890 -78.746 1.00 19.42 13 GLY D CA 1
ATOM 4342 C C . GLY D 1 14 ? 21.552 -1.381 -78.066 1.00 18.49 13 GLY D C 1
ATOM 4343 O O . GLY D 1 14 ? 22.523 -0.623 -77.929 1.00 20.90 13 GLY D O 1
ATOM 4344 N N . LEU D 1 15 ? 21.548 -2.629 -77.610 1.00 15.71 14 LEU D N 1
ATOM 4345 C CA . LEU D 1 15 ? 22.726 -3.136 -76.924 1.00 13.68 14 LEU D CA 1
ATOM 4346 C C . LEU D 1 15 ? 23.872 -3.438 -77.903 1.00 15.46 14 LEU D C 1
ATOM 4347 O O . LEU D 1 15 ? 23.705 -4.139 -78.908 1.00 18.71 14 LEU D O 1
ATOM 4352 N N . GLY D 1 16 ? 25.051 -2.949 -77.560 1.00 14.25 15 GLY D N 1
ATOM 4353 C CA . GLY D 1 16 ? 26.256 -3.235 -78.297 1.00 14.94 15 GLY D CA 1
ATOM 4354 C C . GLY D 1 16 ? 27.436 -2.676 -77.523 1.00 15.17 15 GLY D C 1
ATOM 4355 O O . GLY D 1 16 ? 27.258 -2.087 -76.441 1.00 15.83 15 GLY D O 1
ATOM 4356 N N . PHE D 1 17 ? 28.631 -2.833 -78.102 1.00 14.88 16 PHE D N 1
ATOM 4357 C CA . PHE D 1 17 ? 29.885 -2.424 -77.460 1.00 17.43 16 PHE D CA 1
ATOM 4358 C C . PHE D 1 17 ? 29.859 -0.944 -77.086 1.00 17.53 16 PHE D C 1
ATOM 4359 O O . PHE D 1 17 ? 30.298 -0.569 -76.012 1.00 17.01 16 PHE D O 1
ATOM 4367 N N . ASP D 1 18 ? 29.336 -0.084 -77.967 1.00 16.63 17 ASP D N 1
ATOM 4368 C CA . ASP D 1 18 ? 29.445 1.343 -77.702 1.00 18.52 17 ASP D CA 1
ATOM 4369 C C . ASP D 1 18 ? 28.635 1.800 -76.516 1.00 16.16 17 ASP D C 1
ATOM 4370 O O . ASP D 1 18 ? 29.124 2.648 -75.742 1.00 15.96 17 ASP D O 1
ATOM 4375 N N . VAL D 1 19 ? 27.438 1.262 -76.320 1.00 15.16 18 VAL D N 1
ATOM 4376 C CA A VAL D 1 19 ? 26.634 1.621 -75.145 0.60 15.60 18 VAL D CA 1
ATOM 4377 C CA B VAL D 1 19 ? 26.695 1.712 -75.135 0.40 14.57 18 VAL D CA 1
ATOM 4378 C C . VAL D 1 19 ? 27.406 1.207 -73.887 1.00 13.73 18 VAL D C 1
ATOM 4379 O O . VAL D 1 19 ? 27.477 1.949 -72.886 1.00 13.72 18 VAL D O 1
ATOM 4386 N N . LEU D 1 20 ? 27.977 0.010 -73.948 1.00 13.65 19 LEU D N 1
ATOM 4387 C CA . LEU D 1 20 ? 28.708 -0.527 -72.791 1.00 13.93 19 LEU D CA 1
ATOM 4388 C C . LEU D 1 20 ? 30.002 0.235 -72.514 1.00 14.24 19 LEU D C 1
ATOM 4389 O O . LEU D 1 20 ? 30.374 0.417 -71.352 1.00 13.16 19 LEU D O 1
ATOM 4394 N N . LYS D 1 21 ? 30.655 0.745 -73.581 1.00 16.42 20 LYS D N 1
ATOM 4395 C CA . LYS D 1 21 ? 31.844 1.540 -73.407 1.00 15.28 20 LYS D CA 1
ATOM 4396 C C . LYS D 1 21 ? 31.466 2.802 -72.663 1.00 14.27 20 LYS D C 1
ATOM 4397 O O . LYS D 1 21 ? 32.216 3.225 -71.804 1.00 15.61 20 LYS D O 1
ATOM 4403 N N . THR D 1 22 ? 30.317 3.402 -73.012 1.00 14.49 21 THR D N 1
ATOM 4404 C CA . THR D 1 22 ? 29.854 4.625 -72.354 1.00 14.42 21 THR D CA 1
ATOM 4405 C C . THR D 1 22 ? 29.613 4.371 -70.877 1.00 13.11 21 THR D C 1
ATOM 4406 O O . THR D 1 22 ? 30.015 5.164 -70.016 1.00 14.46 21 THR D O 1
ATOM 4410 N N . VAL D 1 23 ? 28.956 3.268 -70.571 1.00 14.03 22 VAL D N 1
ATOM 4411 C CA . VAL D 1 23 ? 28.752 2.829 -69.165 1.00 14.05 22 VAL D CA 1
ATOM 4412 C C . VAL D 1 23 ? 30.080 2.662 -68.417 1.00 13.99 22 VAL D C 1
ATOM 4413 O O . VAL D 1 23 ? 30.276 3.169 -67.290 1.00 13.06 22 VAL D O 1
ATOM 4417 N N . LEU D 1 24 ? 31.030 2.027 -69.096 1.00 12.63 23 LEU D N 1
ATOM 4418 C CA . LEU D 1 24 ? 32.333 1.832 -68.501 1.00 13.96 23 LEU D CA 1
ATOM 4419 C C . LEU D 1 24 ? 33.038 3.157 -68.203 1.00 14.72 23 LEU D C 1
ATOM 4420 O O . LEU D 1 24 ? 33.615 3.368 -67.114 1.00 17.05 23 LEU D O 1
ATOM 4425 N N . GLU D 1 25 ? 32.980 4.077 -69.175 1.00 14.83 24 GLU D N 1
ATOM 4426 C CA . GLU D 1 25 ? 33.623 5.359 -69.013 1.00 14.66 24 GLU D CA 1
ATOM 4427 C C . GLU D 1 25 ? 33.001 6.193 -67.893 1.00 15.21 24 GLU D C 1
ATOM 4428 O O . GLU D 1 25 ? 33.709 6.950 -67.206 1.00 15.74 24 GLU D O 1
ATOM 4434 N N . ALA D 1 26 ? 31.688 6.034 -67.677 1.00 14.48 25 ALA D N 1
ATOM 4435 C CA . ALA D 1 26 ? 31.005 6.842 -66.662 1.00 16.71 25 ALA D CA 1
ATOM 4436 C C . ALA D 1 26 ? 31.475 6.513 -65.236 1.00 16.39 25 ALA D C 1
ATOM 4437 O O . ALA D 1 26 ? 31.289 7.337 -64.333 1.00 16.99 25 ALA D O 1
ATOM 4439 N N . LEU D 1 27 ? 32.071 5.334 -65.024 1.00 15.52 26 LEU D N 1
ATOM 4440 C CA . LEU D 1 27 ? 32.653 4.983 -63.721 1.00 16.17 26 LEU D CA 1
ATOM 4441 C C . LEU D 1 27 ? 33.949 5.702 -63.386 1.00 17.06 26 LEU D C 1
ATOM 4442 O O . LEU D 1 27 ? 34.406 5.636 -62.244 1.00 18.99 26 LEU D O 1
ATOM 4447 N N . GLY D 1 28 ? 34.556 6.377 -64.369 1.00 16.21 27 GLY D N 1
ATOM 4448 C CA . GLY D 1 28 ? 35.814 7.045 -64.129 1.00 17.17 27 GLY D CA 1
ATOM 4449 C C . GLY D 1 28 ? 36.990 6.122 -63.942 1.00 16.95 27 GLY D C 1
ATOM 4450 O O . GLY D 1 28 ? 36.917 4.916 -64.230 1.00 17.54 27 GLY D O 1
ATOM 4451 N N . ASN D 1 29 ? 38.101 6.669 -63.464 1.00 17.64 28 ASN D N 1
ATOM 4452 C CA . ASN D 1 29 ? 39.340 5.881 -63.528 1.00 18.82 28 ASN D CA 1
ATOM 4453 C C . ASN D 1 29 ? 39.588 4.997 -62.326 1.00 18.70 28 ASN D C 1
ATOM 4454 O O . ASN D 1 29 ? 40.606 5.123 -61.652 1.00 22.94 28 ASN D O 1
ATOM 4459 N N . VAL D 1 30 ? 38.650 4.111 -62.067 1.00 14.66 29 VAL D N 1
ATOM 4460 C CA . VAL D 1 30 ? 38.838 3.085 -61.054 1.00 11.44 29 VAL D CA 1
ATOM 4461 C C . VAL D 1 30 ? 39.567 1.913 -61.732 1.00 13.35 29 VAL D C 1
ATOM 4462 O O . VAL D 1 30 ? 39.424 1.657 -62.937 1.00 15.79 29 VAL D O 1
ATOM 4466 N N . LYS D 1 31 ? 40.381 1.200 -60.958 1.00 13.56 30 LYS D N 1
ATOM 4467 C CA . LYS D 1 31 ? 41.337 0.296 -61.554 1.00 13.36 30 LYS D CA 1
ATOM 4468 C C . LYS D 1 31 ? 40.728 -0.939 -62.224 1.00 11.49 30 LYS D C 1
ATOM 4469 O O . LYS D 1 31 ? 41.225 -1.405 -63.243 1.00 11.85 30 LYS D O 1
ATOM 4475 N N . ARG D 1 32 ? 39.687 -1.481 -61.599 1.00 10.36 31 ARG D N 1
ATOM 4476 C CA . ARG D 1 32 ? 38.992 -2.623 -62.144 1.00 10.62 31 ARG D CA 1
ATOM 4477 C C . ARG D 1 32 ? 37.514 -2.323 -62.113 1.00 10.18 31 ARG D C 1
ATOM 4478 O O . ARG D 1 32 ? 36.963 -1.842 -61.116 1.00 10.35 31 ARG D O 1
ATOM 4486 N N . LYS D 1 33 ? 36.871 -2.603 -63.230 1.00 10.41 32 LYS D N 1
ATOM 4487 C CA . LYS D 1 33 ? 35.466 -2.209 -63.408 1.00 10.40 32 LYS D CA 1
ATOM 4488 C C . LYS D 1 33 ? 34.901 -2.991 -64.564 1.00 9.52 32 LYS D C 1
ATOM 4489 O O . LYS D 1 33 ? 35.669 -3.535 -65.388 1.00 10.29 32 LYS D O 1
ATOM 4495 N N . ILE D 1 34 ? 33.576 -3.077 -64.623 1.00 9.31 33 ILE D N 1
ATOM 4496 C CA . ILE D 1 34 ? 32.921 -3.812 -65.679 1.00 9.20 33 ILE D CA 1
ATOM 4497 C C . ILE D 1 34 ? 31.604 -3.144 -66.051 1.00 9.61 33 ILE D C 1
ATOM 4498 O O . ILE D 1 34 ? 30.879 -2.600 -65.194 1.00 10.30 33 ILE D O 1
ATOM 4503 N N . ALA D 1 35 ? 31.313 -3.189 -67.346 1.00 10.40 34 ALA D N 1
ATOM 4504 C CA . ALA D 1 35 ? 29.991 -2.830 -67.884 1.00 9.75 34 ALA D CA 1
ATOM 4505 C C . ALA D 1 35 ? 29.347 -4.074 -68.434 1.00 9.75 34 ALA D C 1
ATOM 4506 O O . ALA D 1 35 ? 29.978 -4.769 -69.217 1.00 9.99 34 ALA D O 1
ATOM 4508 N N . VAL D 1 36 ? 28.133 -4.383 -67.977 1.00 10.19 35 VAL D N 1
ATOM 4509 C CA . VAL D 1 36 ? 27.427 -5.599 -68.340 1.00 9.51 35 VAL D CA 1
ATOM 4510 C C . VAL D 1 36 ? 26.141 -5.230 -69.046 1.00 11.07 35 VAL D C 1
ATOM 4511 O O . VAL D 1 36 ? 25.369 -4.413 -68.569 1.00 10.86 35 VAL D O 1
ATOM 4515 N N . GLY D 1 37 ? 25.909 -5.871 -70.177 1.00 10.13 36 GLY D N 1
ATOM 4516 C CA . GLY D 1 37 ? 24.639 -5.741 -70.849 1.00 10.88 36 GLY D CA 1
ATOM 4517 C C . GLY D 1 37 ? 24.092 -7.076 -71.254 1.00 11.00 36 GLY D C 1
ATOM 4518 O O . GLY D 1 37 ? 24.829 -7.938 -71.728 1.00 11.98 36 GLY D O 1
ATOM 4519 N N . ILE D 1 38 ? 22.826 -7.296 -70.960 1.00 10.79 37 ILE D N 1
ATOM 4520 C CA . ILE D 1 38 ? 22.183 -8.569 -71.265 1.00 10.58 37 ILE D CA 1
ATOM 4521 C C . ILE D 1 38 ? 20.887 -8.298 -72.024 1.00 10.92 37 ILE D C 1
ATOM 4522 O O . ILE D 1 38 ? 19.984 -7.643 -71.499 1.00 13.02 37 ILE D O 1
ATOM 4527 N N . ASP D 1 39 ? 20.808 -8.877 -73.222 1.00 10.72 38 ASP D N 1
ATOM 4528 C CA . ASP D 1 39 ? 19.652 -8.699 -74.117 1.00 12.08 38 ASP D CA 1
ATOM 4529 C C . ASP D 1 39 ? 18.724 -9.893 -73.967 1.00 11.36 38 ASP D C 1
ATOM 4530 O O . ASP D 1 39 ? 19.128 -11.047 -74.207 1.00 11.96 38 ASP D O 1
ATOM 4535 N N . ASN D 1 40 ? 17.491 -9.612 -73.527 1.00 11.76 39 ASN D N 1
ATOM 4536 C CA . ASN D 1 40 ? 16.474 -10.639 -73.375 1.00 12.09 39 ASN D CA 1
ATOM 4537 C C . ASN D 1 40 ? 15.648 -10.809 -74.635 1.00 12.62 39 ASN D C 1
ATOM 4538 O O . ASN D 1 40 ? 14.743 -10.005 -74.882 1.00 12.34 39 ASN D O 1
ATOM 4543 N N . GLU D 1 41 ? 15.986 -11.820 -75.435 1.00 12.24 40 GLU D N 1
ATOM 4544 C CA . GLU D 1 41 ? 15.135 -12.241 -76.555 1.00 12.82 40 GLU D CA 1
ATOM 4545 C C . GLU D 1 41 ? 14.652 -13.667 -76.304 1.00 12.57 40 GLU D C 1
ATOM 4546 O O . GLU D 1 41 ? 14.462 -14.472 -77.236 1.00 13.69 40 GLU D O 1
ATOM 4552 N N . SER D 1 42 ? 14.387 -13.986 -75.032 1.00 12.52 41 SER D N 1
ATOM 4553 C CA . SER D 1 42 ? 14.063 -15.336 -74.590 1.00 13.04 41 SER D CA 1
ATOM 4554 C C . SER D 1 42 ? 12.611 -15.739 -74.714 1.00 13.93 41 SER D C 1
ATOM 4555 O O . SER D 1 42 ? 12.272 -16.894 -74.489 1.00 15.19 41 SER D O 1
ATOM 4558 N N . GLY D 1 43 ? 11.742 -14.762 -74.929 1.00 14.19 42 GLY D N 1
ATOM 4559 C CA . GLY D 1 43 ? 10.305 -14.986 -74.918 1.00 15.02 42 GLY D CA 1
ATOM 4560 C C . GLY D 1 43 ? 9.720 -15.041 -73.505 1.00 15.82 42 GLY D C 1
ATOM 4561 O O . GLY D 1 43 ? 8.551 -15.375 -73.339 1.00 19.17 42 GLY D O 1
ATOM 4562 N N . LYS D 1 44 ? 10.526 -14.734 -72.482 1.00 15.04 43 LYS D N 1
ATOM 4563 C CA . LYS D 1 44 ? 10.117 -14.803 -71.065 1.00 13.47 43 LYS D CA 1
ATOM 4564 C C . LYS D 1 44 ? 10.453 -13.432 -70.480 1.00 12.85 43 LYS D C 1
ATOM 4565 O O . LYS D 1 44 ? 11.452 -12.852 -70.832 1.00 13.63 43 LYS D O 1
ATOM 4571 N N . THR D 1 45 ? 9.633 -12.949 -69.553 1.00 11.89 44 THR D N 1
ATOM 4572 C CA . THR D 1 45 ? 9.967 -11.747 -68.774 1.00 11.13 44 THR D CA 1
ATOM 4573 C C . THR D 1 45 ? 10.957 -12.135 -67.707 1.00 11.27 44 THR D C 1
ATOM 4574 O O . THR D 1 45 ? 10.803 -13.157 -67.045 1.00 11.92 44 THR D O 1
ATOM 4578 N N . TRP D 1 46 ? 11.952 -11.281 -67.485 1.00 10.75 45 TRP D N 1
ATOM 4579 C CA . TRP D 1 46 ? 12.922 -11.479 -66.382 1.00 10.14 45 TRP D CA 1
ATOM 4580 C C . TRP D 1 46 ? 12.671 -10.438 -65.271 1.00 9.80 45 TRP D C 1
ATOM 4581 O O . TRP D 1 46 ? 12.359 -9.309 -65.583 1.00 11.39 45 TRP D O 1
ATOM 4592 N N . THR D 1 47 ? 12.815 -10.873 -64.009 1.00 9.28 46 THR D N 1
ATOM 4593 C CA . THR D 1 47 ? 12.666 -10.006 -62.856 1.00 9.32 46 THR D CA 1
ATOM 4594 C C . THR D 1 47 ? 13.933 -10.177 -62.017 1.00 10.08 46 THR D C 1
ATOM 4595 O O . THR D 1 47 ? 14.357 -11.291 -61.717 1.00 10.98 46 THR D O 1
ATOM 4599 N N . ALA D 1 48 ? 14.520 -9.068 -61.604 1.00 10.94 47 ALA D N 1
ATOM 4600 C CA . ALA D 1 48 ? 15.776 -9.132 -60.841 1.00 10.38 47 ALA D CA 1
ATOM 4601 C C . ALA D 1 48 ? 15.650 -9.982 -59.588 1.00 11.57 47 ALA D C 1
ATOM 4602 O O . ALA D 1 48 ? 14.614 -9.933 -58.901 1.00 12.48 47 ALA D O 1
ATOM 4604 N N . MET D 1 49 ? 16.686 -10.771 -59.305 1.00 11.27 48 MET D N 1
ATOM 4605 C CA A MET D 1 49 ? 16.833 -11.397 -57.991 0.60 12.51 48 MET D CA 1
ATOM 4606 C CA B MET D 1 49 ? 16.846 -11.411 -57.994 0.40 12.75 48 MET D CA 1
ATOM 4607 C C . MET D 1 49 ? 17.887 -10.641 -57.172 1.00 11.99 48 MET D C 1
ATOM 4608 O O . MET D 1 49 ? 17.547 -9.940 -56.226 1.00 14.81 48 MET D O 1
ATOM 4617 N N . ASN D 1 50 ? 19.161 -10.735 -57.581 1.00 10.60 49 ASN D N 1
ATOM 4618 C CA . ASN D 1 50 ? 20.249 -10.117 -56.853 1.00 9.70 49 ASN D CA 1
ATOM 4619 C C . ASN D 1 50 ? 21.547 -10.301 -57.597 1.00 9.56 49 ASN D C 1
ATOM 4620 O O . ASN D 1 50 ? 21.605 -11.098 -58.544 1.00 10.50 49 ASN D O 1
ATOM 4625 N N . THR D 1 51 ? 22.580 -9.607 -57.124 1.00 10.70 50 THR D N 1
ATOM 4626 C CA . THR D 1 51 ? 23.969 -9.828 -57.567 1.00 11.02 50 THR D CA 1
ATOM 4627 C C . THR D 1 51 ? 24.795 -10.225 -56.366 1.00 10.93 50 THR D C 1
ATOM 4628 O O . THR D 1 51 ? 24.837 -9.535 -55.382 1.00 12.83 50 THR D O 1
ATOM 4632 N N . TYR D 1 52 ? 25.473 -11.354 -56.496 1.00 10.65 51 TYR D N 1
ATOM 4633 C CA . TYR D 1 52 ? 26.497 -11.783 -55.544 1.00 10.87 51 TYR D CA 1
ATOM 4634 C C . TYR D 1 52 ? 27.834 -11.200 -55.996 1.00 11.05 51 TYR D C 1
ATOM 4635 O O . TYR D 1 52 ? 28.234 -11.419 -57.131 1.00 11.71 51 TYR D O 1
ATOM 4644 N N . PHE D 1 53 ? 28.511 -10.473 -55.111 1.00 10.14 52 PHE D N 1
ATOM 4645 C CA . PHE D 1 53 ? 29.905 -10.067 -55.358 1.00 9.41 52 PHE D CA 1
ATOM 4646 C C . PHE D 1 53 ? 30.877 -10.864 -54.475 1.00 12.16 52 PHE D C 1
ATOM 4647 O O . PHE D 1 53 ? 30.862 -10.718 -53.249 1.00 14.46 52 PHE D O 1
ATOM 4655 N N . ARG D 1 54 ? 31.673 -11.730 -55.104 1.00 10.02 53 ARG D N 1
ATOM 4656 C CA . ARG D 1 54 ? 32.818 -12.319 -54.440 1.00 11.76 53 ARG D CA 1
ATOM 4657 C C . ARG D 1 54 ? 33.841 -11.224 -54.119 1.00 13.34 53 ARG D C 1
ATOM 4658 O O . ARG D 1 54 ? 34.462 -11.231 -53.031 1.00 15.69 53 ARG D O 1
ATOM 4666 N N . SER D 1 55 ? 34.047 -10.330 -55.102 1.00 11.30 54 SER D N 1
ATOM 4667 C CA . SER D 1 55 ? 34.935 -9.184 -55.003 1.00 12.61 54 SER D CA 1
ATOM 4668 C C . SER D 1 55 ? 34.268 -8.038 -55.723 1.00 11.19 54 SER D C 1
ATOM 4669 O O . SER D 1 55 ? 33.659 -8.250 -56.757 1.00 10.94 54 SER D O 1
ATOM 4672 N N . GLY D 1 56 ? 34.306 -6.852 -55.138 1.00 9.97 55 GLY D N 1
ATOM 4673 C CA . GLY D 1 56 ? 33.744 -5.700 -55.812 1.00 9.83 55 GLY D CA 1
ATOM 4674 C C . GLY D 1 56 ? 32.368 -5.298 -55.315 1.00 10.23 55 GLY D C 1
ATOM 4675 O O . GLY D 1 56 ? 31.832 -5.850 -54.367 1.00 11.31 55 GLY D O 1
ATOM 4676 N N . THR D 1 57 ? 31.791 -4.345 -56.012 1.00 10.63 56 THR D N 1
ATOM 4677 C CA . THR D 1 57 ? 30.578 -3.667 -55.574 1.00 11.98 56 THR D CA 1
ATOM 4678 C C . THR D 1 57 ? 29.931 -3.018 -56.785 1.00 12.26 56 THR D C 1
ATOM 4679 O O . THR D 1 57 ? 30.497 -2.942 -57.874 1.00 11.42 56 THR D O 1
ATOM 4683 N N . SER D 1 58 ? 28.703 -2.587 -56.606 1.00 11.82 57 SER D N 1
ATOM 4684 C CA . SER D 1 58 ? 28.076 -1.676 -57.552 1.00 11.42 57 SER D CA 1
ATOM 4685 C C . SER D 1 58 ? 27.251 -0.686 -56.762 1.00 11.13 57 SER D C 1
ATOM 4686 O O . SER D 1 58 ? 26.633 -1.049 -55.771 1.00 13.42 57 SER D O 1
ATOM 4689 N N . ASP D 1 59 ? 27.195 0.540 -57.260 1.00 10.60 58 ASP D N 1
ATOM 4690 C CA . ASP D 1 59 ? 26.307 1.585 -56.705 1.00 13.98 58 ASP D CA 1
ATOM 4691 C C . ASP D 1 59 ? 24.887 1.439 -57.277 1.00 12.53 58 ASP D C 1
ATOM 4692 O O . ASP D 1 59 ? 23.964 2.096 -56.817 1.00 16.38 58 ASP D O 1
ATOM 4697 N N . ILE D 1 60 ? 24.747 0.614 -58.307 1.00 11.56 59 ILE D N 1
ATOM 4698 C CA . ILE D 1 60 ? 23.511 0.412 -59.092 1.00 12.32 59 ILE D CA 1
ATOM 4699 C C . ILE D 1 60 ? 22.759 -0.755 -58.513 1.00 13.04 59 ILE D C 1
ATOM 4700 O O . ILE D 1 60 ? 23.367 -1.751 -58.127 1.00 14.03 59 ILE D O 1
ATOM 4705 N N . VAL D 1 61 ? 21.444 -0.647 -58.433 1.00 12.05 60 VAL D N 1
ATOM 4706 C CA . VAL D 1 61 ? 20.597 -1.784 -58.101 1.00 13.22 60 VAL D CA 1
ATOM 4707 C C . VAL D 1 61 ? 20.184 -2.423 -59.451 1.00 13.78 60 VAL D C 1
ATOM 4708 O O . VAL D 1 61 ? 19.917 -1.698 -60.446 1.00 15.67 60 VAL D O 1
ATOM 4712 N N . LEU D 1 62 ? 20.113 -3.748 -59.543 1.00 12.69 61 LEU D N 1
ATOM 4713 C CA . LEU D 1 62 ? 19.716 -4.398 -60.799 1.00 13.97 61 LEU D CA 1
ATOM 4714 C C . LEU D 1 62 ? 18.363 -3.869 -61.288 1.00 14.30 61 LEU D C 1
ATOM 4715 O O . LEU D 1 62 ? 17.450 -3.716 -60.479 1.00 14.85 61 LEU D O 1
ATOM 4720 N N . PRO D 1 63 ? 18.233 -3.637 -62.598 1.00 15.68 62 PRO D N 1
ATOM 4721 C CA . PRO D 1 63 ? 16.938 -3.235 -63.135 1.00 18.28 62 PRO D CA 1
ATOM 4722 C C . PRO D 1 63 ? 15.886 -4.297 -62.821 1.00 16.21 62 PRO D C 1
ATOM 4723 O O . PRO D 1 63 ? 16.147 -5.482 -63.027 1.00 14.82 62 PRO D O 1
ATOM 4727 N N . HIS D 1 64 ? 14.728 -3.876 -62.329 1.00 14.67 63 HIS D N 1
ATOM 4728 C CA . HIS D 1 64 ? 13.726 -4.788 -61.805 1.00 12.78 63 HIS D CA 1
ATOM 4729 C C . HIS D 1 64 ? 13.170 -5.690 -62.891 1.00 12.30 63 HIS D C 1
ATOM 4730 O O . HIS D 1 64 ? 13.066 -6.865 -62.693 1.00 13.76 63 HIS D O 1
ATOM 4737 N N . LYS D 1 65 ? 12.732 -5.079 -63.986 1.00 11.72 64 LYS D N 1
ATOM 4738 C CA . LYS D 1 65 ? 11.879 -5.782 -64.950 1.00 13.10 64 LYS D CA 1
ATOM 4739 C C . LYS D 1 65 ? 12.466 -5.708 -66.347 1.00 13.48 64 LYS D C 1
ATOM 4740 O O . LYS D 1 65 ? 12.610 -4.595 -66.910 1.00 14.25 64 LYS D O 1
ATOM 4746 N N . VAL D 1 66 ? 12.733 -6.881 -66.949 1.00 12.75 65 VAL D N 1
ATOM 4747 C CA . VAL D 1 66 ? 13.318 -6.970 -68.305 1.00 11.99 65 VAL D CA 1
ATOM 4748 C C . VAL D 1 66 ? 12.460 -7.880 -69.182 1.00 10.64 65 VAL D C 1
ATOM 4749 O O . VAL D 1 66 ? 12.553 -9.090 -69.159 1.00 11.28 65 VAL D O 1
ATOM 4753 N N . ALA D 1 67 ? 11.588 -7.224 -69.934 1.00 11.72 66 ALA D N 1
ATOM 4754 C CA . ALA D 1 67 ? 10.685 -7.918 -70.828 1.00 11.63 66 ALA D CA 1
ATOM 4755 C C . ALA D 1 67 ? 11.429 -8.451 -72.035 1.00 12.40 66 ALA D C 1
ATOM 4756 O O . ALA D 1 67 ? 12.515 -7.985 -72.393 1.00 13.57 66 ALA D O 1
ATOM 4758 N N . HIS D 1 68 ? 10.771 -9.348 -72.733 1.00 13.07 67 HIS D N 1
ATOM 4759 C CA . HIS D 1 68 ? 11.256 -9.803 -74.007 1.00 12.25 67 HIS D CA 1
ATOM 4760 C C . HIS D 1 68 ? 11.404 -8.601 -74.945 1.00 12.37 67 HIS D C 1
ATOM 4761 O O . HIS D 1 68 ? 10.513 -7.752 -75.024 1.00 13.83 67 HIS D O 1
ATOM 4768 N N . GLY D 1 69 ? 12.546 -8.569 -75.642 1.00 12.09 68 GLY D N 1
ATOM 4769 C CA . GLY D 1 69 ? 12.920 -7.510 -76.541 1.00 11.90 68 GLY D CA 1
ATOM 4770 C C . GLY D 1 69 ? 13.618 -6.329 -75.903 1.00 12.24 68 GLY D C 1
ATOM 4771 O O . GLY D 1 69 ? 13.879 -5.310 -76.581 1.00 14.96 68 GLY D O 1
ATOM 4772 N N . LYS D 1 70 ? 13.966 -6.472 -74.619 1.00 12.37 69 LYS D N 1
ATOM 4773 C CA . LYS D 1 70 ? 14.645 -5.412 -73.877 1.00 12.63 69 LYS D CA 1
ATOM 4774 C C . LYS D 1 70 ? 15.990 -5.924 -73.395 1.00 12.03 69 LYS D C 1
ATOM 4775 O O . LYS D 1 70 ? 16.151 -7.125 -73.184 1.00 12.16 69 LYS D O 1
ATOM 4781 N N . ALA D 1 71 ? 16.920 -4.990 -73.195 1.00 12.52 70 ALA D N 1
ATOM 4782 C CA . ALA D 1 71 ? 18.229 -5.300 -72.627 1.00 11.98 70 ALA D CA 1
ATOM 4783 C C . ALA D 1 71 ? 18.445 -4.495 -71.369 1.00 12.25 70 ALA D C 1
ATOM 4784 O O . ALA D 1 71 ? 17.991 -3.362 -71.258 1.00 13.61 70 ALA D O 1
ATOM 4786 N N . LEU D 1 72 ? 19.108 -5.129 -70.402 1.00 11.65 71 LEU D N 1
ATOM 4787 C CA . LEU D 1 72 ? 19.489 -4.439 -69.166 1.00 10.86 71 LEU D CA 1
ATOM 4788 C C . LEU D 1 72 ? 20.938 -3.967 -69.246 1.00 10.63 71 LEU D C 1
ATOM 4789 O O . LEU D 1 72 ? 21.783 -4.641 -69.850 1.00 11.35 71 LEU D O 1
ATOM 4794 N N . LEU D 1 73 ? 21.214 -2.857 -68.590 1.00 11.52 72 LEU D N 1
ATOM 4795 C CA . LEU D 1 73 ? 22.562 -2.332 -68.460 1.00 11.33 72 LEU D CA 1
ATOM 4796 C C . LEU D 1 73 ? 22.909 -2.303 -66.988 1.00 11.35 72 LEU D C 1
ATOM 4797 O O . LEU D 1 73 ? 22.089 -1.902 -66.146 1.00 10.85 72 LEU D O 1
ATOM 4802 N N . TYR D 1 74 ? 24.123 -2.705 -66.669 1.00 10.93 73 TYR D N 1
ATOM 4803 C CA . TYR D 1 74 ? 24.581 -2.772 -65.289 1.00 10.29 73 TYR D CA 1
ATOM 4804 C C . TYR D 1 74 ? 26.069 -2.519 -65.231 1.00 9.77 73 TYR D C 1
ATOM 4805 O O . TYR D 1 74 ? 26.753 -2.460 -66.263 1.00 9.32 73 TYR D O 1
ATOM 4814 N N . ASN D 1 75 ? 26.578 -2.330 -64.019 1.00 9.47 74 ASN D N 1
ATOM 4815 C CA . ASN D 1 75 ? 28.009 -2.157 -63.860 1.00 9.56 74 ASN D CA 1
ATOM 4816 C C . ASN D 1 75 ? 28.507 -2.692 -62.536 1.00 8.89 74 ASN D C 1
ATOM 4817 O O . ASN D 1 75 ? 27.722 -3.045 -61.674 1.00 10.11 74 ASN D O 1
ATOM 4822 N N . GLY D 1 76 ? 29.819 -2.785 -62.421 1.00 9.51 75 GLY D N 1
ATOM 4823 C CA . GLY D 1 76 ? 30.459 -3.110 -61.179 1.00 10.19 75 GLY D CA 1
ATOM 4824 C C . GLY D 1 76 ? 31.851 -2.538 -61.165 1.00 9.64 75 GLY D C 1
ATOM 4825 O O . GLY D 1 76 ? 32.380 -2.147 -62.200 1.00 10.67 75 GLY D O 1
ATOM 4826 N N . GLN D 1 77 ? 32.421 -2.479 -59.976 1.00 10.71 76 GLN D N 1
ATOM 4827 C CA . GLN D 1 77 ? 33.745 -1.943 -59.794 1.00 10.65 76 GLN D CA 1
ATOM 4828 C C . GLN D 1 77 ? 34.395 -2.586 -58.604 1.00 9.70 76 GLN D C 1
ATOM 4829 O O . GLN D 1 77 ? 33.720 -3.149 -57.719 1.00 10.06 76 GLN D O 1
ATOM 4835 N N . LYS D 1 78 ? 35.715 -2.466 -58.523 1.00 10.60 77 LYS D N 1
ATOM 4836 C CA . LYS D 1 78 ? 36.399 -3.042 -57.368 1.00 11.02 77 LYS D CA 1
ATOM 4837 C C . LYS D 1 78 ? 35.979 -2.326 -56.077 1.00 10.41 77 LYS D C 1
ATOM 4838 O O . LYS D 1 78 ? 35.529 -1.173 -56.064 1.00 11.13 77 LYS D O 1
ATOM 4844 N N . ASN D 1 79 ? 36.153 -3.028 -54.966 1.00 10.45 78 ASN D N 1
ATOM 4845 C CA . ASN D 1 79 ? 35.972 -2.380 -53.682 1.00 12.25 78 ASN D CA 1
ATOM 4846 C C . ASN D 1 79 ? 36.948 -1.209 -53.623 1.00 13.55 78 ASN D C 1
ATOM 4847 O O . ASN D 1 79 ? 38.115 -1.305 -54.064 1.00 13.36 78 ASN D O 1
ATOM 4852 N N . ARG D 1 80 ? 36.478 -0.104 -53.071 1.00 13.32 79 ARG D N 1
ATOM 4853 C CA . ARG D 1 80 ? 37.272 1.128 -53.015 1.00 14.53 79 ARG D CA 1
ATOM 4854 C C . ARG D 1 80 ? 38.358 1.020 -51.977 1.00 13.37 79 ARG D C 1
ATOM 4855 O O . ARG D 1 80 ? 38.202 0.358 -50.944 1.00 14.89 79 ARG D O 1
ATOM 4863 N N . GLY D 1 81 ? 39.448 1.697 -52.261 1.00 13.66 80 GLY D N 1
ATOM 4864 C CA . GLY D 1 81 ? 40.570 1.738 -51.335 1.00 12.91 80 GLY D CA 1
ATOM 4865 C C . GLY D 1 81 ? 41.669 0.780 -51.672 1.00 13.53 80 GLY D C 1
ATOM 4866 O O . GLY D 1 81 ? 41.638 0.140 -52.732 1.00 12.86 80 GLY D O 1
ATOM 4867 N N . PRO D 1 82 ? 42.628 0.626 -50.746 1.00 13.32 81 PRO D N 1
ATOM 4868 C CA . PRO D 1 82 ? 43.862 -0.101 -51.038 1.00 11.97 81 PRO D CA 1
ATOM 4869 C C . PRO D 1 82 ? 43.710 -1.602 -50.822 1.00 14.58 81 PRO D C 1
ATOM 4870 O O . PRO D 1 82 ? 44.310 -2.209 -49.925 1.00 17.17 81 PRO D O 1
ATOM 4874 N N . VAL D 1 83 ? 42.813 -2.166 -51.601 1.00 14.83 82 VAL D N 1
ATOM 4875 C CA A VAL D 1 83 ? 42.584 -3.594 -51.612 0.60 14.13 82 VAL D CA 1
ATOM 4876 C CA B VAL D 1 83 ? 42.599 -3.597 -51.611 0.40 14.31 82 VAL D CA 1
ATOM 4877 C C . VAL D 1 83 ? 42.830 -4.096 -53.038 1.00 12.16 82 VAL D C 1
ATOM 4878 O O . VAL D 1 83 ? 42.294 -3.554 -54.007 1.00 11.48 82 VAL D O 1
ATOM 4885 N N . ALA D 1 84 ? 43.684 -5.104 -53.145 1.00 13.30 83 ALA D N 1
ATOM 4886 C CA . ALA D 1 84 ? 44.140 -5.605 -54.437 1.00 12.13 83 ALA D CA 1
ATOM 4887 C C . ALA D 1 84 ? 43.227 -6.716 -54.948 1.00 12.51 83 ALA D C 1
ATOM 4888 O O . ALA D 1 84 ? 43.628 -7.882 -55.064 1.00 12.79 83 ALA D O 1
ATOM 4890 N N . THR D 1 85 ? 41.999 -6.331 -55.234 1.00 11.59 84 THR D N 1
ATOM 4891 C CA . THR D 1 85 ? 40.984 -7.259 -55.680 1.00 12.65 84 THR D CA 1
ATOM 4892 C C . THR D 1 85 ? 40.226 -6.679 -56.841 1.00 11.36 84 THR D C 1
ATOM 4893 O O . THR D 1 85 ? 40.288 -5.491 -57.098 1.00 12.58 84 THR D O 1
ATOM 4897 N N . GLY D 1 86 ? 39.543 -7.545 -57.589 1.00 9.77 85 GLY D N 1
ATOM 4898 C CA . GLY D 1 86 ? 38.863 -7.120 -58.817 1.00 10.64 85 GLY D CA 1
ATOM 4899 C C . GLY D 1 86 ? 37.365 -7.061 -58.662 1.00 10.56 85 GLY D C 1
ATOM 4900 O O . GLY D 1 86 ? 36.841 -6.552 -57.676 1.00 10.99 85 GLY D O 1
ATOM 4901 N N . VAL D 1 87 ? 36.680 -7.488 -59.712 1.00 10.45 86 VAL D N 1
ATOM 4902 C CA A VAL D 1 87 ? 35.240 -7.491 -59.674 0.50 10.40 86 VAL D CA 1
ATOM 4903 C CA B VAL D 1 87 ? 35.226 -7.437 -59.787 0.50 10.07 86 VAL D CA 1
ATOM 4904 C C . VAL D 1 87 ? 34.749 -8.814 -60.223 1.00 9.57 86 VAL D C 1
ATOM 4905 O O . VAL D 1 87 ? 34.924 -9.169 -61.407 1.00 10.54 86 VAL D O 1
ATOM 4912 N N . VAL D 1 88 ? 34.213 -9.596 -59.284 1.00 9.08 87 VAL D N 1
ATOM 4913 C CA . VAL D 1 88 ? 33.900 -10.991 -59.533 1.00 9.45 87 VAL D CA 1
ATOM 4914 C C . VAL D 1 88 ? 32.567 -11.292 -58.882 1.00 10.40 87 VAL D C 1
ATOM 4915 O O . VAL D 1 88 ? 32.379 -11.001 -57.702 1.00 11.00 87 VAL D O 1
ATOM 4919 N N . GLY D 1 89 ? 31.643 -11.850 -59.649 1.00 10.31 88 GLY D N 1
ATOM 4920 C CA . GLY D 1 89 ? 30.333 -12.121 -59.086 1.00 10.19 88 GLY D CA 1
ATOM 4921 C C . GLY D 1 89 ? 29.374 -12.779 -60.039 1.00 10.02 88 GLY D C 1
ATOM 4922 O O . GLY D 1 89 ? 29.758 -13.276 -61.109 1.00 10.83 88 GLY D O 1
ATOM 4923 N N . VAL D 1 90 ? 28.128 -12.870 -59.577 1.00 9.40 89 VAL D N 1
ATOM 4924 C CA . VAL D 1 90 ? 27.063 -13.537 -60.332 1.00 9.10 89 VAL D CA 1
ATOM 4925 C C . VAL D 1 90 ? 25.769 -12.754 -60.229 1.00 9.31 89 VAL D C 1
ATOM 4926 O O . VAL D 1 90 ? 25.367 -12.333 -59.129 1.00 11.07 89 VAL D O 1
ATOM 4930 N N . ILE D 1 91 ? 25.178 -12.480 -61.402 1.00 8.45 90 ILE D N 1
ATOM 4931 C CA . ILE D 1 91 ? 23.877 -11.825 -61.504 1.00 8.75 90 ILE D CA 1
ATOM 4932 C C . ILE D 1 91 ? 22.816 -12.911 -61.654 1.00 8.78 90 ILE D C 1
ATOM 4933 O O . ILE D 1 91 ? 22.989 -13.833 -62.467 1.00 10.29 90 ILE D O 1
ATOM 4938 N N . ALA D 1 92 ? 21.705 -12.785 -60.920 1.00 9.29 91 ALA D N 1
ATOM 4939 C CA . ALA D 1 92 ? 20.574 -13.681 -61.057 1.00 9.49 91 ALA D CA 1
ATOM 4940 C C . ALA D 1 92 ? 19.295 -12.896 -61.384 1.00 8.63 91 ALA D C 1
ATOM 4941 O O . ALA D 1 92 ? 18.945 -11.921 -60.685 1.00 10.30 91 ALA D O 1
ATOM 4943 N N . TYR D 1 93 ? 18.592 -13.383 -62.403 1.00 8.88 92 TYR D N 1
ATOM 4944 C CA . TYR D 1 93 ? 17.237 -12.939 -62.753 1.00 9.58 92 TYR D CA 1
ATOM 4945 C C . TYR D 1 93 ? 16.275 -14.118 -62.704 1.00 11.30 92 TYR D C 1
ATOM 4946 O O . TYR D 1 93 ? 16.563 -15.156 -63.299 1.00 11.55 92 TYR D O 1
ATOM 4955 N N . SER D 1 94 ? 15.095 -13.959 -62.121 1.00 11.34 93 SER D N 1
ATOM 4956 C CA . SER D 1 94 ? 14.077 -14.987 -62.295 1.00 12.70 93 SER D CA 1
ATOM 4957 C C . SER D 1 94 ? 13.363 -14.766 -63.612 1.00 12.84 93 SER D C 1
ATOM 4958 O O . SER D 1 94 ? 13.193 -13.637 -64.069 1.00 14.85 93 SER D O 1
ATOM 4961 N N . MET D 1 95 ? 12.989 -15.859 -64.257 1.00 12.43 94 MET D N 1
ATOM 4962 C CA . MET D 1 95 ? 12.214 -15.811 -65.484 1.00 12.61 94 MET D CA 1
ATOM 4963 C C . MET D 1 95 ? 10.780 -16.210 -65.187 1.00 12.12 94 MET D C 1
ATOM 4964 O O . MET D 1 95 ? 10.487 -16.930 -64.216 1.00 14.39 94 MET D O 1
ATOM 4969 N N . SER D 1 96 ? 9.903 -15.793 -66.075 1.00 12.09 95 SER D N 1
ATOM 4970 C CA . SER D 1 96 ? 8.453 -15.977 -65.893 1.00 12.34 95 SER D CA 1
ATOM 4971 C C . SER D 1 96 ? 8.026 -17.412 -65.951 1.00 13.51 95 SER D C 1
ATOM 4972 O O . SER D 1 96 ? 6.869 -17.700 -65.590 1.00 14.51 95 SER D O 1
ATOM 4975 N N . ASP D 1 97 ? 8.925 -18.311 -66.388 1.00 13.74 96 ASP D N 1
ATOM 4976 C CA . ASP D 1 97 ? 8.668 -19.746 -66.366 1.00 13.82 96 ASP D CA 1
ATOM 4977 C C . ASP D 1 97 ? 9.089 -20.437 -65.083 1.00 13.81 96 ASP D C 1
ATOM 4978 O O . ASP D 1 97 ? 8.931 -21.647 -64.989 1.00 15.81 96 ASP D O 1
ATOM 4983 N N . GLY D 1 98 ? 9.569 -19.680 -64.099 1.00 13.32 97 GLY D N 1
ATOM 4984 C CA . GLY D 1 98 ? 9.952 -20.304 -62.847 1.00 15.65 97 GLY D CA 1
ATOM 4985 C C . GLY D 1 98 ? 11.375 -20.755 -62.769 1.00 17.78 97 GLY D C 1
ATOM 4986 O O . GLY D 1 98 ? 11.716 -21.477 -61.829 1.00 20.82 97 GLY D O 1
ATOM 4987 N N . ASN D 1 99 ? 12.171 -20.396 -63.775 1.00 13.16 98 ASN D N 1
ATOM 4988 C CA . ASN D 1 99 ? 13.605 -20.704 -63.767 1.00 13.23 98 ASN D CA 1
ATOM 4989 C C . ASN D 1 99 ? 14.414 -19.444 -63.540 1.00 13.80 98 ASN D C 1
ATOM 4990 O O . ASN D 1 99 ? 13.871 -18.359 -63.453 1.00 16.13 98 ASN D O 1
ATOM 4995 N N . THR D 1 100 ? 15.717 -19.603 -63.425 1.00 11.88 99 THR D N 1
ATOM 4996 C CA . THR D 1 100 ? 16.609 -18.489 -63.099 1.00 12.59 99 THR D CA 1
ATOM 4997 C C . THR D 1 100 ? 17.735 -18.395 -64.128 1.00 11.92 99 THR D C 1
ATOM 4998 O O . THR D 1 100 ? 18.351 -19.410 -64.449 1.00 13.70 99 THR D O 1
ATOM 5002 N N . LEU D 1 101 ? 17.939 -17.206 -64.695 1.00 10.57 100 LEU D N 1
ATOM 5003 C CA . LEU D 1 101 ? 19.087 -16.923 -65.533 1.00 10.45 100 LEU D CA 1
ATOM 5004 C C . LEU D 1 101 ? 20.201 -16.400 -64.649 1.00 9.61 100 LEU D C 1
ATOM 5005 O O . LEU D 1 101 ? 20.020 -15.434 -63.909 1.00 10.64 100 LEU D O 1
ATOM 5010 N N . ALA D 1 102 ? 21.362 -17.041 -64.747 1.00 10.44 101 ALA D N 1
ATOM 5011 C CA . ALA D 1 102 ? 22.527 -16.664 -63.967 1.00 9.95 101 ALA D CA 1
ATOM 5012 C C . ALA D 1 102 ? 23.689 -16.276 -64.892 1.00 10.15 101 ALA D C 1
ATOM 5013 O O . ALA D 1 102 ? 23.948 -16.970 -65.902 1.00 10.30 101 ALA D O 1
ATOM 5015 N N . VAL D 1 103 ? 24.382 -15.183 -64.558 1.00 9.92 102 VAL D N 1
ATOM 5016 C CA . VAL D 1 103 ? 25.535 -14.714 -65.332 1.00 9.57 102 VAL D CA 1
ATOM 5017 C C . VAL D 1 103 ? 26.724 -14.512 -64.387 1.00 10.39 102 VAL D C 1
ATOM 5018 O O . VAL D 1 103 ? 26.663 -13.741 -63.447 1.00 10.73 102 VAL D O 1
ATOM 5022 N N . LEU D 1 104 ? 27.801 -15.209 -64.674 1.00 10.08 103 LEU D N 1
ATOM 5023 C CA . LEU D 1 104 ? 29.077 -15.036 -64.008 1.00 10.15 103 LEU D CA 1
ATOM 5024 C C . LEU D 1 104 ? 29.921 -13.988 -64.724 1.00 9.85 103 LEU D C 1
ATOM 5025 O O . LEU D 1 104 ? 30.039 -14.029 -65.952 1.00 10.26 103 LEU D O 1
ATOM 5030 N N . PHE D 1 105 ? 30.561 -13.123 -63.943 1.00 9.02 104 PHE D N 1
ATOM 5031 C CA . PHE D 1 105 ? 31.635 -12.267 -64.460 1.00 9.80 104 PHE D CA 1
ATOM 5032 C C . PHE D 1 105 ? 32.840 -12.364 -63.533 1.00 9.62 104 PHE D C 1
ATOM 5033 O O . PHE D 1 105 ? 32.685 -12.423 -62.321 1.00 9.89 104 PHE D O 1
ATOM 5041 N N . SER D 1 106 ? 34.049 -12.364 -64.107 1.00 10.18 105 SER D N 1
ATOM 5042 C CA . SER D 1 106 ? 35.256 -12.421 -63.292 1.00 10.62 105 SER D CA 1
ATOM 5043 C C . SER D 1 106 ? 36.318 -11.581 -63.955 1.00 10.38 105 SER D C 1
ATOM 5044 O O . SER D 1 106 ? 36.836 -11.928 -65.016 1.00 11.70 105 SER D O 1
ATOM 5047 N N . VAL D 1 107 ? 36.638 -10.485 -63.266 1.00 9.02 106 VAL D N 1
ATOM 5048 C CA . VAL D 1 107 ? 37.657 -9.512 -63.668 1.00 11.07 106 VAL D CA 1
ATOM 5049 C C . VAL D 1 107 ? 38.683 -9.449 -62.538 1.00 10.40 106 VAL D C 1
ATOM 5050 O O . VAL D 1 107 ? 38.428 -8.835 -61.505 1.00 11.73 106 VAL D O 1
ATOM 5054 N N . PRO D 1 108 ? 39.850 -10.069 -62.725 1.00 10.11 107 PRO D N 1
ATOM 5055 C CA . PRO D 1 108 ? 40.771 -10.212 -61.608 1.00 10.24 107 PRO D CA 1
ATOM 5056 C C . PRO D 1 108 ? 41.594 -8.951 -61.355 1.00 10.33 107 PRO D C 1
ATOM 5057 O O . PRO D 1 108 ? 41.705 -8.079 -62.228 1.00 11.02 107 PRO D O 1
ATOM 5061 N N . TYR D 1 109 ? 42.243 -8.882 -60.200 1.00 10.60 108 TYR D N 1
ATOM 5062 C CA . TYR D 1 109 ? 43.199 -7.803 -59.969 1.00 12.03 108 TYR D CA 1
ATOM 5063 C C . TYR D 1 109 ? 44.483 -8.012 -60.781 1.00 13.15 108 TYR D C 1
ATOM 5064 O O . TYR D 1 109 ? 44.959 -7.086 -61.449 1.00 12.89 108 TYR D O 1
ATOM 5073 N N . ASP D 1 110 ? 45.053 -9.211 -60.688 1.00 13.47 109 ASP D N 1
ATOM 5074 C CA . ASP D 1 110 ? 46.418 -9.444 -61.155 1.00 12.23 109 ASP D CA 1
ATOM 5075 C C . ASP D 1 110 ? 46.479 -10.247 -62.448 1.00 12.01 109 ASP D C 1
ATOM 5076 O O . ASP D 1 110 ? 46.331 -11.465 -62.436 1.00 11.01 109 ASP D O 1
ATOM 5081 N N . TYR D 1 111 ? 46.622 -9.531 -63.583 1.00 9.97 110 TYR D N 1
ATOM 5082 C CA . TYR D 1 111 ? 46.699 -10.198 -64.883 1.00 10.77 110 TYR D CA 1
ATOM 5083 C C . TYR D 1 111 ? 48.026 -10.926 -65.185 1.00 11.28 110 TYR D C 1
ATOM 5084 O O . TYR D 1 111 ? 48.130 -11.632 -66.182 1.00 13.15 110 TYR D O 1
ATOM 5093 N N . ASN D 1 112 ? 49.023 -10.802 -64.301 1.00 12.12 111 ASN D N 1
ATOM 5094 C CA . ASN D 1 112 ? 50.178 -11.709 -64.383 1.00 12.77 111 ASN D CA 1
ATOM 5095 C C . ASN D 1 112 ? 49.839 -13.169 -64.088 1.00 14.70 111 ASN D C 1
ATOM 5096 O O . ASN D 1 112 ? 50.552 -14.086 -64.564 1.00 16.02 111 ASN D O 1
ATOM 5101 N N . TRP D 1 113 ? 48.732 -13.397 -63.348 1.00 14.53 112 TRP D N 1
ATOM 5102 C CA . TRP D 1 113 ? 48.365 -14.727 -62.910 1.00 15.12 112 TRP D CA 1
ATOM 5103 C C . TRP D 1 113 ? 46.999 -15.198 -63.411 1.00 15.60 112 TRP D C 1
ATOM 5104 O O . TRP D 1 113 ? 46.786 -16.403 -63.514 1.00 17.88 112 TRP D O 1
ATOM 5115 N N . TYR D 1 114 ? 46.070 -14.250 -63.629 1.00 11.25 113 TYR D N 1
ATOM 5116 C CA . TYR D 1 114 ? 44.668 -14.554 -63.921 1.00 10.68 113 TYR D CA 1
ATOM 5117 C C . TYR D 1 114 ? 44.182 -13.761 -65.135 1.00 11.82 113 TYR D C 1
ATOM 5118 O O . TYR D 1 114 ? 44.842 -12.846 -65.603 1.00 12.28 113 TYR D O 1
ATOM 5127 N N . SER D 1 115 ? 43.037 -14.180 -65.675 1.00 11.60 114 SER D N 1
ATOM 5128 C CA A SER D 1 115 ? 42.426 -13.571 -66.858 0.70 11.60 114 SER D CA 1
ATOM 5129 C CA B SER D 1 115 ? 42.435 -13.464 -66.800 0.30 11.11 114 SER D CA 1
ATOM 5130 C C . SER D 1 115 ? 40.923 -13.396 -66.631 1.00 10.57 114 SER D C 1
ATOM 5131 O O . SER D 1 115 ? 40.380 -13.924 -65.671 1.00 11.41 114 SER D O 1
ATOM 5136 N N . ASN D 1 116 ? 40.270 -12.694 -67.539 1.00 9.39 115 ASN D N 1
ATOM 5137 C CA . ASN D 1 116 ? 38.823 -12.516 -67.482 1.00 10.18 115 ASN D CA 1
ATOM 5138 C C . ASN D 1 116 ? 38.074 -13.783 -67.857 1.00 9.85 115 ASN D C 1
ATOM 5139 O O . ASN D 1 116 ? 38.466 -14.493 -68.786 1.00 11.40 115 ASN D O 1
ATOM 5144 N N . TRP D 1 117 ? 36.971 -14.050 -67.144 1.00 9.46 116 TRP D N 1
ATOM 5145 C CA . TRP D 1 117 ? 36.051 -15.148 -67.472 1.00 9.59 116 TRP D CA 1
ATOM 5146 C C . TRP D 1 117 ? 34.604 -14.679 -67.309 1.00 8.95 116 TRP D C 1
ATOM 5147 O O . TRP D 1 117 ? 34.304 -13.722 -66.570 1.00 10.51 116 TRP D O 1
ATOM 5158 N N . TRP D 1 118 ? 33.705 -15.369 -67.998 1.00 9.73 117 TRP D N 1
ATOM 5159 C CA . TRP D 1 118 ? 32.264 -15.159 -67.844 1.00 10.39 117 TRP D CA 1
ATOM 5160 C C . TRP D 1 118 ? 31.530 -16.486 -68.043 1.00 11.14 117 TRP D C 1
ATOM 5161 O O . TRP D 1 118 ? 32.100 -17.463 -68.579 1.00 10.99 117 TRP D O 1
ATOM 5172 N N . ASN D 1 119 ? 30.272 -16.541 -67.642 1.00 11.22 118 ASN D N 1
ATOM 5173 C CA . ASN D 1 119 ? 29.471 -17.718 -67.955 1.00 9.84 118 ASN D CA 1
ATOM 5174 C C . ASN D 1 119 ? 28.012 -17.348 -67.888 1.00 10.47 118 ASN D C 1
ATOM 5175 O O . ASN D 1 119 ? 27.666 -16.280 -67.401 1.00 10.50 118 ASN D O 1
ATOM 5180 N N . VAL D 1 120 ? 27.177 -18.203 -68.459 1.00 10.89 119 VAL D N 1
ATOM 5181 C CA A VAL D 1 120 ? 25.751 -18.016 -68.394 0.50 11.96 119 VAL D CA 1
ATOM 5182 C CA B VAL D 1 120 ? 25.720 -18.042 -68.420 0.50 12.00 119 VAL D CA 1
ATOM 5183 C C . VAL D 1 120 ? 25.096 -19.412 -68.249 1.00 11.92 119 VAL D C 1
ATOM 5184 O O . VAL D 1 120 ? 25.526 -20.393 -68.890 1.00 13.04 119 VAL D O 1
ATOM 5191 N N . ARG D 1 121 ? 24.064 -19.507 -67.417 1.00 12.78 120 ARG D N 1
ATOM 5192 C CA . ARG D 1 121 ? 23.358 -20.759 -67.180 1.00 12.67 120 ARG D CA 1
ATOM 5193 C C . ARG D 1 121 ? 21.920 -20.498 -66.770 1.00 13.33 120 ARG D C 1
ATOM 5194 O O . ARG D 1 121 ? 21.627 -19.452 -66.209 1.00 12.27 120 ARG D O 1
ATOM 5202 N N . VAL D 1 122 ? 21.035 -21.446 -67.056 1.00 13.63 121 VAL D N 1
ATOM 5203 C CA . VAL D 1 122 ? 19.652 -21.446 -66.539 1.00 13.55 121 VAL D CA 1
ATOM 5204 C C . VAL D 1 122 ? 19.557 -22.540 -65.469 1.00 13.83 121 VAL D C 1
ATOM 5205 O O . VAL D 1 122 ? 19.932 -23.717 -65.705 1.00 16.89 121 VAL D O 1
ATOM 5209 N N . TYR D 1 123 ? 19.094 -22.144 -64.296 1.00 11.53 122 TYR D N 1
ATOM 5210 C CA . TYR D 1 123 ? 18.842 -23.033 -63.164 1.00 13.49 122 TYR D CA 1
ATOM 5211 C C . TYR D 1 123 ? 17.333 -23.249 -63.012 1.00 15.18 122 TYR D C 1
ATOM 5212 O O . TYR D 1 123 ? 16.534 -22.337 -63.256 1.00 14.52 122 TYR D O 1
ATOM 5221 N N . LYS D 1 124 ? 16.969 -24.437 -62.541 1.00 14.93 123 LYS D N 1
ATOM 5222 C CA . LYS D 1 124 ? 15.603 -24.730 -62.187 1.00 15.27 123 LYS D CA 1
ATOM 5223 C C . LYS D 1 124 ? 15.161 -23.995 -60.922 1.00 15.55 123 LYS D C 1
ATOM 5224 O O . LYS D 1 124 ? 15.890 -23.957 -59.930 1.00 19.39 123 LYS D O 1
ATOM 5230 N N . GLY D 1 125 ? 13.950 -23.408 -60.958 1.00 12.70 124 GLY D N 1
ATOM 5231 C CA . GLY D 1 125 ? 13.425 -22.720 -59.829 1.00 15.25 124 GLY D CA 1
ATOM 5232 C C . GLY D 1 125 ? 13.992 -21.325 -59.708 1.00 15.50 124 GLY D C 1
ATOM 5233 O O . GLY D 1 125 ? 14.719 -20.847 -60.585 1.00 17.23 124 GLY D O 1
ATOM 5234 N N . GLN D 1 126 ? 13.659 -20.685 -58.594 1.00 18.57 125 GLN D N 1
ATOM 5235 C CA . GLN D 1 126 ? 13.949 -19.317 -58.308 1.00 18.39 125 GLN D CA 1
ATOM 5236 C C . GLN D 1 126 ? 15.119 -19.291 -57.304 1.00 18.27 125 GLN D C 1
ATOM 5237 O O . GLN D 1 126 ? 14.932 -19.464 -56.094 1.00 22.10 125 GLN D O 1
ATOM 5243 N N . LYS D 1 127 ? 16.324 -19.076 -57.831 1.00 16.47 126 LYS D N 1
ATOM 5244 C CA . LYS D 1 127 ? 17.563 -19.324 -57.128 1.00 20.13 126 LYS D CA 1
ATOM 5245 C C . LYS D 1 127 ? 18.412 -18.049 -57.060 1.00 20.98 126 LYS D C 1
ATOM 5246 O O . LYS D 1 127 ? 18.848 -17.549 -58.096 1.00 24.21 126 LYS D O 1
ATOM 5252 N N . ARG D 1 128 ? 18.667 -17.547 -55.840 1.00 14.26 127 ARG D N 1
ATOM 5253 C CA . ARG D 1 128 ? 19.450 -16.329 -55.699 1.00 13.33 127 ARG D CA 1
ATOM 5254 C C . ARG D 1 128 ? 20.923 -16.613 -55.996 1.00 12.62 127 ARG D C 1
ATOM 5255 O O . ARG D 1 128 ? 21.450 -17.723 -55.791 1.00 12.55 127 ARG D O 1
ATOM 5263 N N . ALA D 1 129 ? 21.590 -15.565 -56.481 1.00 11.94 128 ALA D N 1
ATOM 5264 C CA . ALA D 1 129 ? 23.037 -15.616 -56.670 1.00 11.55 128 ALA D CA 1
ATOM 5265 C C . ALA D 1 129 ? 23.758 -15.639 -55.324 1.00 10.85 128 ALA D C 1
ATOM 5266 O O . ALA D 1 129 ? 23.422 -14.912 -54.407 1.00 11.42 128 ALA D O 1
ATOM 5268 N N . ASP D 1 130 ? 24.749 -16.511 -55.202 1.00 11.62 129 ASP D N 1
ATOM 5269 C CA . ASP D 1 130 ? 25.536 -16.656 -53.988 1.00 11.99 129 ASP D CA 1
ATOM 5270 C C . ASP D 1 130 ? 26.871 -17.326 -54.280 1.00 12.27 129 ASP D C 1
ATOM 5271 O O . ASP D 1 130 ? 27.172 -17.696 -55.418 1.00 10.70 129 ASP D O 1
ATOM 5276 N N . GLN D 1 131 ? 27.662 -17.495 -53.221 1.00 12.45 130 GLN D N 1
ATOM 5277 C CA . GLN D 1 131 ? 28.984 -18.088 -53.330 1.00 13.65 130 GLN D CA 1
ATOM 5278 C C . GLN D 1 131 ? 28.921 -19.479 -53.963 1.00 12.15 130 GLN D C 1
ATOM 5279 O O . GLN D 1 131 ? 29.758 -19.845 -54.789 1.00 12.32 130 GLN D O 1
ATOM 5285 N N . ARG D 1 132 ? 27.927 -20.283 -53.553 1.00 12.51 131 ARG D N 1
ATOM 5286 C CA . ARG D 1 132 ? 27.809 -21.623 -54.131 1.00 12.67 131 ARG D CA 1
ATOM 5287 C C . ARG D 1 132 ? 27.526 -21.591 -55.636 1.00 12.01 131 ARG D C 1
ATOM 5288 O O . ARG D 1 132 ? 28.077 -22.386 -56.393 1.00 12.87 131 ARG D O 1
ATOM 5296 N N . MET D 1 133 ? 26.719 -20.630 -56.099 1.00 12.93 132 MET D N 1
ATOM 5297 C CA . MET D 1 133 ? 26.467 -20.477 -57.532 1.00 12.04 132 MET D CA 1
ATOM 5298 C C . MET D 1 133 ? 27.720 -20.023 -58.289 1.00 11.63 132 MET D C 1
ATOM 5299 O O . MET D 1 133 ? 28.020 -20.518 -59.357 1.00 12.49 132 MET D O 1
ATOM 5304 N N . TYR D 1 134 ? 28.494 -19.131 -57.676 1.00 10.39 133 TYR D N 1
ATOM 5305 C CA . TYR D 1 134 ? 29.787 -18.706 -58.238 1.00 11.13 133 TYR D CA 1
ATOM 5306 C C . TYR D 1 134 ? 30.691 -19.959 -58.441 1.00 10.39 133 TYR D C 1
ATOM 5307 O O . TYR D 1 134 ? 31.280 -20.178 -59.505 1.00 11.38 133 TYR D O 1
ATOM 5316 N N . GLU D 1 135 ? 30.780 -20.779 -57.401 1.00 10.63 134 GLU D N 1
ATOM 5317 C CA . GLU D 1 135 ? 31.664 -21.938 -57.440 1.00 12.20 134 GLU D CA 1
ATOM 5318 C C . GLU D 1 135 ? 31.229 -22.871 -58.554 1.00 11.45 134 GLU D C 1
ATOM 5319 O O . GLU D 1 135 ? 32.067 -23.368 -59.290 1.00 12.56 134 GLU D O 1
ATOM 5325 N N . GLU D 1 136 ? 29.914 -23.087 -58.720 1.00 11.76 135 GLU D N 1
ATOM 5326 C CA . GLU D 1 136 ? 29.430 -23.893 -59.845 1.00 11.77 135 GLU D CA 1
ATOM 5327 C C . GLU D 1 136 ? 29.802 -23.320 -61.210 1.00 12.68 135 GLU D C 1
ATOM 5328 O O . GLU D 1 136 ? 30.326 -24.022 -62.081 1.00 13.46 135 GLU D O 1
ATOM 5334 N N . LEU D 1 137 ? 29.490 -22.050 -61.413 1.00 11.86 136 LEU D N 1
ATOM 5335 C CA . LEU D 1 137 ? 29.649 -21.426 -62.704 1.00 11.80 136 LEU D CA 1
ATOM 5336 C C . LEU D 1 137 ? 31.115 -21.287 -63.113 1.00 12.64 136 LEU D C 1
ATOM 5337 O O . LEU D 1 137 ? 31.440 -21.333 -64.320 1.00 13.69 136 LEU D O 1
ATOM 5342 N N . TYR D 1 138 ? 31.969 -21.062 -62.117 1.00 11.52 137 TYR D N 1
ATOM 5343 C CA . TYR D 1 138 ? 33.384 -20.900 -62.375 1.00 11.48 137 TYR D CA 1
ATOM 5344 C C . TYR D 1 138 ? 34.123 -22.231 -62.532 1.00 12.33 137 TYR D C 1
ATOM 5345 O O . TYR D 1 138 ? 34.829 -22.442 -63.523 1.00 12.96 137 TYR D O 1
ATOM 5354 N N . TYR D 1 139 ? 33.921 -23.147 -61.590 1.00 12.27 138 TYR D N 1
ATOM 5355 C CA . TYR D 1 139 ? 34.728 -24.368 -61.521 1.00 13.51 138 TYR D CA 1
ATOM 5356 C C . TYR D 1 139 ? 34.135 -25.569 -62.233 1.00 16.22 138 TYR D C 1
ATOM 5357 O O . TYR D 1 139 ? 34.863 -26.553 -62.480 1.00 17.39 138 TYR D O 1
ATOM 5366 N N . HIS D 1 140 ? 32.837 -25.525 -62.539 1.00 14.70 139 HIS D N 1
ATOM 5367 C CA . HIS D 1 140 ? 32.156 -26.730 -63.044 1.00 13.95 139 HIS D CA 1
ATOM 5368 C C . HIS D 1 140 ? 31.377 -26.632 -64.308 1.00 17.45 139 HIS D C 1
ATOM 5369 O O . HIS D 1 140 ? 31.143 -27.675 -64.963 1.00 18.09 139 HIS D O 1
ATOM 5376 N N . ARG D 1 141 ? 31.057 -25.422 -64.748 1.00 14.82 140 ARG D N 1
ATOM 5377 C CA . ARG D 1 141 ? 30.153 -25.256 -65.896 1.00 15.64 140 ARG D CA 1
ATOM 5378 C C . ARG D 1 141 ? 30.824 -24.595 -67.110 1.00 12.78 140 ARG D C 1
ATOM 5379 O O . ARG D 1 141 ? 30.161 -23.944 -67.916 1.00 14.40 140 ARG D O 1
ATOM 5387 N N . SER D 1 142 ? 32.115 -24.840 -67.285 1.00 14.36 141 SER D N 1
ATOM 5388 C CA . SER D 1 142 ? 32.834 -24.498 -68.509 1.00 16.15 141 SER D CA 1
ATOM 5389 C C . SER D 1 142 ? 32.707 -23.016 -68.891 1.00 13.70 141 SER D C 1
ATOM 5390 O O . SER D 1 142 ? 32.158 -22.651 -69.961 1.00 14.47 141 SER D O 1
ATOM 5393 N N . PRO D 1 143 ? 33.205 -22.114 -67.999 1.00 12.23 142 PRO D N 1
ATOM 5394 C CA . PRO D 1 143 ? 33.127 -20.705 -68.330 1.00 12.59 142 PRO D CA 1
ATOM 5395 C C . PRO D 1 143 ? 33.915 -20.354 -69.601 1.00 11.35 142 PRO D C 1
ATOM 5396 O O . PRO D 1 143 ? 34.847 -21.089 -70.042 1.00 12.59 142 PRO D O 1
ATOM 5400 N N . PHE D 1 144 ? 33.532 -19.251 -70.217 1.00 10.72 143 PHE D N 1
ATOM 5401 C CA . PHE D 1 144 ? 34.204 -18.701 -71.356 1.00 11.70 143 PHE D CA 1
ATOM 5402 C C . PHE D 1 144 ? 35.276 -17.697 -70.958 1.00 11.79 143 PHE D C 1
ATOM 5403 O O . PHE D 1 144 ? 35.098 -16.904 -70.034 1.00 11.60 143 PHE D O 1
ATOM 5411 N N . ARG D 1 145 ? 36.366 -17.661 -71.713 1.00 11.71 144 ARG D N 1
ATOM 5412 C CA . ARG D 1 145 ? 37.386 -16.642 -71.517 1.00 12.54 144 ARG D CA 1
ATOM 5413 C C . ARG D 1 145 ? 36.927 -15.298 -72.044 1.00 13.14 144 ARG D C 1
ATOM 5414 O O . ARG D 1 145 ? 36.282 -15.250 -73.080 1.00 14.71 144 ARG D O 1
ATOM 5422 N N . GLY D 1 146 ? 37.255 -14.210 -71.331 1.00 11.44 145 GLY D N 1
ATOM 5423 C CA . GLY D 1 146 ? 37.194 -12.889 -71.907 1.00 12.60 145 GLY D CA 1
ATOM 5424 C C . GLY D 1 146 ? 38.386 -12.705 -72.796 1.00 12.53 145 GLY D C 1
ATOM 5425 O O . GLY D 1 146 ? 39.439 -12.219 -72.367 1.00 14.09 145 GLY D O 1
ATOM 5426 N N . ASP D 1 147 ? 38.197 -13.143 -74.029 1.00 13.03 146 ASP D N 1
ATOM 5427 C CA . ASP D 1 147 ? 39.258 -13.203 -75.025 1.00 13.58 146 ASP D CA 1
ATOM 5428 C C . ASP D 1 147 ? 38.985 -12.296 -76.217 1.00 14.41 146 ASP D C 1
ATOM 5429 O O . ASP D 1 147 ? 39.599 -12.490 -77.273 1.00 16.78 146 ASP D O 1
ATOM 5434 N N . ASN D 1 148 ? 38.117 -11.302 -76.056 1.00 14.38 147 ASN D N 1
ATOM 5435 C CA . ASN D 1 148 ? 37.730 -10.407 -77.164 1.00 15.43 147 ASN D CA 1
ATOM 5436 C C . ASN D 1 148 ? 37.036 -11.132 -78.347 1.00 16.37 147 ASN D C 1
ATOM 5437 O O . ASN D 1 148 ? 36.999 -10.611 -79.467 1.00 20.57 147 ASN D O 1
ATOM 5442 N N . GLY D 1 149 ? 36.502 -12.317 -78.083 1.00 16.11 148 GLY D N 1
ATOM 5443 C CA . GLY D 1 149 ? 35.784 -13.115 -79.055 1.00 17.02 148 GLY D CA 1
ATOM 5444 C C . GLY D 1 149 ? 34.382 -13.426 -78.570 1.00 14.36 148 GLY D C 1
ATOM 5445 O O . GLY D 1 149 ? 34.059 -13.342 -77.374 1.00 17.60 148 GLY D O 1
ATOM 5446 N N . TRP D 1 150 ? 33.553 -13.827 -79.501 1.00 13.93 149 TRP D N 1
ATOM 5447 C CA . TRP D 1 150 ? 32.184 -14.226 -79.229 1.00 14.78 149 TRP D CA 1
ATOM 5448 C C . TRP D 1 150 ? 32.097 -15.734 -79.022 1.00 15.35 149 TRP D C 1
ATOM 5449 O O . TRP D 1 150 ? 32.821 -16.512 -79.650 1.00 17.55 149 TRP D O 1
ATOM 5460 N N . HIS D 1 151 ? 31.192 -16.152 -78.160 1.00 14.23 150 HIS D N 1
ATOM 5461 C CA . HIS D 1 151 ? 30.983 -17.558 -77.837 1.00 14.07 150 HIS D CA 1
ATOM 5462 C C . HIS D 1 151 ? 29.502 -17.863 -77.728 1.00 16.40 150 HIS D C 1
ATOM 5463 O O . HIS D 1 151 ? 28.767 -17.106 -77.093 1.00 15.32 150 HIS D O 1
ATOM 5470 N N . SER D 1 152 ? 29.080 -18.971 -78.338 1.00 17.03 151 SER D N 1
ATOM 5471 C CA . SER D 1 152 ? 27.663 -19.377 -78.334 1.00 19.34 151 SER D CA 1
ATOM 5472 C C . SER D 1 152 ? 27.536 -20.733 -77.676 1.00 19.94 151 SER D C 1
ATOM 5473 O O . SER D 1 152 ? 28.391 -21.608 -77.877 1.00 22.70 151 SER D O 1
ATOM 5476 N N . ARG D 1 153 ? 26.463 -20.936 -76.941 1.00 18.68 152 ARG D N 1
ATOM 5477 C CA . ARG D 1 153 ? 26.150 -22.231 -76.389 1.00 18.16 152 ARG D CA 1
ATOM 5478 C C . ARG D 1 153 ? 24.680 -22.357 -76.001 1.00 18.79 152 ARG D C 1
ATOM 5479 O O . ARG D 1 153 ? 24.063 -21.405 -75.534 1.00 19.11 152 ARG D O 1
ATOM 5487 N N . GLY D 1 154 ? 24.126 -23.544 -76.199 1.00 18.20 153 GLY D N 1
ATOM 5488 C CA . GLY D 1 154 ? 22.796 -23.834 -75.717 1.00 17.66 153 GLY D CA 1
ATOM 5489 C C . GLY D 1 154 ? 22.690 -23.743 -74.191 1.00 17.17 153 GLY D C 1
ATOM 5490 O O . GLY D 1 154 ? 23.633 -24.049 -73.451 1.00 18.06 153 GLY D O 1
ATOM 5491 N N . LEU D 1 155 ? 21.513 -23.342 -73.719 1.00 16.96 154 LEU D N 1
ATOM 5492 C CA . LEU D 1 155 ? 21.222 -23.240 -72.303 1.00 17.71 154 LEU D CA 1
ATOM 5493 C C . LEU D 1 155 ? 20.226 -24.286 -71.797 1.00 18.42 154 LEU D C 1
ATOM 5494 O O . LEU D 1 155 ? 19.923 -24.341 -70.606 1.00 18.28 154 LEU D O 1
ATOM 5499 N N . GLY D 1 156 ? 19.721 -25.142 -72.689 1.00 18.11 155 GLY D N 1
ATOM 5500 C CA . GLY D 1 156 ? 18.531 -25.902 -72.352 1.00 18.03 155 GLY D CA 1
ATOM 5501 C C . GLY D 1 156 ? 17.317 -24.974 -72.306 1.00 19.97 155 GLY D C 1
ATOM 5502 O O . GLY D 1 156 ? 17.399 -23.787 -72.612 1.00 19.07 155 GLY D O 1
ATOM 5503 N N . TYR D 1 157 ? 16.183 -25.546 -71.936 1.00 20.59 156 TYR D N 1
ATOM 5504 C CA . TYR D 1 157 ? 14.933 -24.806 -71.740 1.00 21.09 156 TYR D CA 1
ATOM 5505 C C . TYR D 1 157 ? 14.510 -24.045 -72.999 1.00 18.80 156 TYR D C 1
ATOM 5506 O O . TYR D 1 157 ? 13.795 -23.059 -72.936 1.00 24.20 156 TYR D O 1
ATOM 5515 N N . GLY D 1 158 ? 14.930 -24.534 -74.155 1.00 21.51 157 GLY D N 1
ATOM 5516 C CA . GLY D 1 158 ? 14.670 -23.872 -75.433 1.00 21.13 157 GLY D CA 1
ATOM 5517 C C . GLY D 1 158 ? 15.390 -22.566 -75.682 1.00 21.54 157 GLY D C 1
ATOM 5518 O O . GLY D 1 158 ? 14.995 -21.800 -76.567 1.00 20.38 157 GLY D O 1
ATOM 5519 N N . LEU D 1 159 ? 16.485 -22.340 -74.961 1.00 18.40 158 LEU D N 1
ATOM 5520 C CA . LEU D 1 159 ? 17.228 -21.107 -75.062 1.00 16.23 158 LEU D CA 1
ATOM 5521 C C . LEU D 1 159 ? 18.685 -21.356 -75.420 1.00 16.66 158 LEU D C 1
ATOM 5522 O O . LEU D 1 159 ? 19.216 -22.452 -75.227 1.00 17.29 158 LEU D O 1
ATOM 5527 N N . LYS D 1 160 ? 19.315 -20.324 -75.966 1.00 15.90 159 LYS D N 1
ATOM 5528 C CA . LYS D 1 160 ? 20.751 -20.302 -76.197 1.00 16.62 159 LYS D CA 1
ATOM 5529 C C . LYS D 1 160 ? 21.311 -18.928 -75.872 1.00 16.31 159 LYS D C 1
ATOM 5530 O O . LYS D 1 160 ? 20.562 -17.949 -75.750 1.00 15.45 159 LYS D O 1
ATOM 5536 N N . SER D 1 161 ? 22.625 -18.879 -75.678 1.00 15.77 160 SER D N 1
ATOM 5537 C CA . SER D 1 161 ? 23.324 -17.627 -75.397 1.00 15.88 160 SER D CA 1
ATOM 5538 C C . SER D 1 161 ? 24.404 -17.400 -76.431 1.00 16.49 160 SER D C 1
ATOM 5539 O O . SER D 1 161 ? 24.981 -18.370 -76.949 1.00 16.25 160 SER D O 1
ATOM 5542 N N . ARG D 1 162 ? 24.655 -16.128 -76.722 1.00 12.63 161 ARG D N 1
ATOM 5543 C CA . ARG D 1 162 ? 25.798 -15.675 -77.516 1.00 12.85 161 ARG D CA 1
ATOM 5544 C C . ARG D 1 162 ? 26.330 -14.437 -76.803 1.00 13.18 161 ARG D C 1
ATOM 5545 O O . ARG D 1 162 ? 25.582 -13.498 -76.514 1.00 15.71 161 ARG D O 1
ATOM 5553 N N . GLY D 1 163 ? 27.609 -14.439 -76.501 1.00 11.54 162 GLY D N 1
ATOM 5554 C CA . GLY D 1 163 ? 28.162 -13.370 -75.729 1.00 11.13 162 GLY D CA 1
ATOM 5555 C C . GLY D 1 163 ? 29.614 -13.091 -76.022 1.00 12.00 162 GLY D C 1
ATOM 5556 O O . GLY D 1 163 ? 30.302 -13.911 -76.643 1.00 11.63 162 GLY D O 1
ATOM 5557 N N . PHE D 1 164 ? 30.080 -11.960 -75.498 1.00 11.75 163 PHE D N 1
ATOM 5558 C CA . PHE D 1 164 ? 31.400 -11.426 -75.749 1.00 12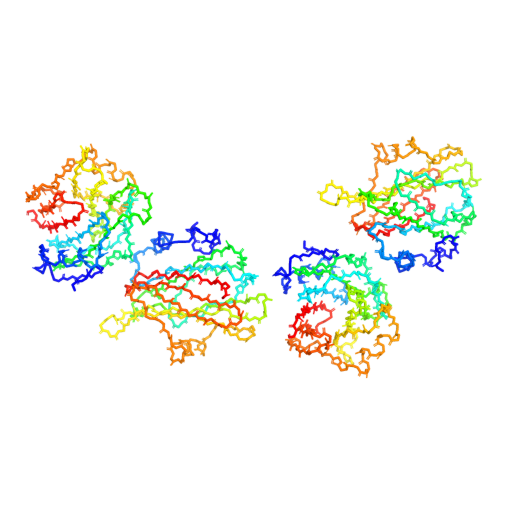.05 163 PHE D CA 1
ATOM 5559 C C . PHE D 1 164 ? 31.919 -10.798 -74.478 1.00 12.26 163 PHE D C 1
ATOM 5560 O O . PHE D 1 164 ? 31.173 -10.085 -73.794 1.00 10.71 163 PHE D O 1
ATOM 5568 N N . MET D 1 165 ? 33.192 -11.023 -74.171 1.00 10.84 164 MET D N 1
ATOM 5569 C CA . MET D 1 165 ? 33.836 -10.271 -73.091 1.00 9.85 164 MET D CA 1
ATOM 5570 C C . MET D 1 165 ? 35.230 -9.899 -73.572 1.00 10.64 164 MET D C 1
ATOM 5571 O O . MET D 1 165 ? 35.916 -10.733 -74.187 1.00 11.76 164 MET D O 1
ATOM 5576 N N . ASN D 1 166 ? 35.656 -8.667 -73.278 1.00 10.41 165 ASN D N 1
ATOM 5577 C CA . ASN D 1 166 ? 37.030 -8.247 -73.590 1.00 10.85 165 ASN D CA 1
ATOM 5578 C C . ASN D 1 166 ? 37.995 -8.800 -72.558 1.00 10.73 165 ASN D C 1
ATOM 5579 O O . ASN D 1 166 ? 37.581 -9.526 -71.622 1.00 11.09 165 ASN D O 1
ATOM 5584 N N . SER D 1 167 ? 39.277 -8.536 -72.744 1.00 12.45 166 SER D N 1
ATOM 5585 C CA . SER D 1 167 ? 40.316 -9.103 -71.869 1.00 11.41 166 SER D CA 1
ATOM 5586 C C . SER D 1 167 ? 40.869 -8.119 -70.827 1.00 12.55 166 SER D C 1
ATOM 5587 O O . SER D 1 167 ? 41.688 -8.483 -70.012 1.00 14.29 166 SER D O 1
ATOM 5590 N N . SER D 1 168 ? 40.436 -6.876 -70.895 1.00 11.56 167 SER D N 1
ATOM 5591 C CA . SER D 1 168 ? 40.957 -5.796 -70.032 1.00 12.96 167 SER D CA 1
ATOM 5592 C C . SER D 1 168 ? 40.355 -5.802 -68.634 1.00 12.33 167 SER D C 1
ATOM 5593 O O . SER D 1 168 ? 39.233 -6.264 -68.424 1.00 11.53 167 SER D O 1
ATOM 5596 N N . GLY D 1 169 ? 41.071 -5.155 -67.727 1.00 12.03 168 GLY D N 1
ATOM 5597 C CA . GLY D 1 169 ? 40.564 -4.796 -66.401 1.00 10.97 168 GLY D CA 1
ATOM 5598 C C . GLY D 1 169 ? 39.468 -3.764 -66.367 1.00 11.29 168 GLY D C 1
ATOM 5599 O O . GLY D 1 169 ? 38.882 -3.522 -65.313 1.00 11.23 168 GLY D O 1
ATOM 5600 N N . HIS D 1 170 ? 39.313 -3.054 -67.495 1.00 11.45 169 HIS D N 1
ATOM 5601 C CA . HIS D 1 170 ? 38.157 -2.198 -67.749 1.00 10.82 169 HIS D CA 1
ATOM 5602 C C . HIS D 1 170 ? 37.291 -2.998 -68.697 1.00 10.87 169 HIS D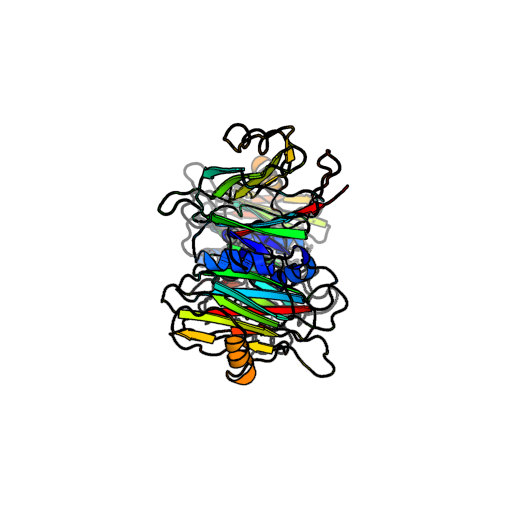 C 1
ATOM 5603 O O . HIS D 1 170 ? 37.467 -2.967 -69.919 1.00 11.95 169 HIS D O 1
ATOM 5610 N N . ALA D 1 171 ? 36.471 -3.866 -68.103 1.00 10.25 170 ALA D N 1
ATOM 5611 C CA . ALA D 1 171 ? 35.846 -4.957 -68.820 1.00 9.76 170 ALA D CA 1
ATOM 5612 C C . ALA D 1 171 ? 34.460 -4.601 -69.373 1.00 9.80 170 ALA D C 1
ATOM 5613 O O . ALA D 1 171 ? 33.725 -3.806 -68.816 1.00 10.97 170 ALA D O 1
ATOM 5615 N N . ILE D 1 172 ? 34.150 -5.247 -70.474 1.00 10.91 171 ILE D N 1
ATOM 5616 C CA . ILE D 1 172 ? 32.844 -5.154 -71.169 1.00 11.80 171 ILE D CA 1
ATOM 5617 C C . ILE D 1 172 ? 32.378 -6.601 -71.342 1.00 10.62 171 ILE D C 1
ATOM 5618 O O . ILE D 1 172 ? 33.112 -7.441 -71.850 1.00 10.65 171 ILE D O 1
ATOM 5623 N N . LEU D 1 173 ? 31.154 -6.886 -70.913 1.00 10.48 172 LEU D N 1
ATOM 5624 C CA . LEU D 1 173 ? 30.508 -8.173 -71.075 1.00 9.86 172 LEU D CA 1
ATOM 5625 C C . LEU D 1 173 ? 29.143 -7.942 -71.702 1.00 10.34 172 LEU D C 1
ATOM 5626 O O . LEU D 1 173 ? 28.299 -7.242 -71.137 1.00 10.35 172 LEU D O 1
ATOM 5631 N N . GLU D 1 174 ? 28.930 -8.529 -72.875 1.00 10.36 173 GLU D N 1
ATOM 5632 C CA . GLU D 1 174 ? 27.695 -8.345 -73.651 1.00 10.35 173 GLU D CA 1
ATOM 5633 C C . GLU D 1 174 ? 27.111 -9.723 -73.942 1.00 10.75 173 GLU D C 1
ATOM 5634 O O . GLU D 1 174 ? 27.773 -10.552 -74.568 1.00 12.43 173 GLU D O 1
ATOM 5640 N N . ILE D 1 175 ? 25.887 -9.992 -73.495 1.00 10.60 174 ILE D N 1
ATOM 5641 C CA . ILE D 1 175 ? 25.275 -11.293 -73.653 1.00 11.36 174 ILE D CA 1
ATOM 5642 C C . ILE D 1 175 ? 23.880 -11.157 -74.255 1.00 11.35 174 ILE D C 1
ATOM 5643 O O . ILE D 1 175 ? 23.107 -10.285 -73.854 1.00 12.92 174 ILE D O 1
ATOM 5648 N N . HIS D 1 176 ? 23.578 -12.033 -75.221 1.00 10.58 175 HIS D N 1
ATOM 5649 C CA . HIS D 1 176 ? 22.250 -12.124 -75.834 1.00 13.72 175 HIS D CA 1
ATOM 5650 C C . HIS D 1 176 ? 21.673 -13.488 -75.585 1.00 13.20 175 HIS D C 1
ATOM 5651 O O . HIS D 1 176 ? 22.316 -14.496 -75.882 1.00 14.44 175 HIS D O 1
ATOM 5658 N N . VAL D 1 177 ? 20.476 -13.530 -75.025 1.00 12.22 176 VAL D N 1
ATOM 5659 C CA . VAL D 1 177 ? 19.774 -14.774 -74.747 1.00 13.55 176 VAL D CA 1
ATOM 5660 C C . VAL D 1 177 ? 18.615 -14.862 -75.733 1.00 13.72 176 VAL D C 1
ATOM 5661 O O . VAL D 1 177 ? 17.757 -13.978 -75.758 1.00 13.84 176 VAL D O 1
ATOM 5665 N N . THR D 1 178 ? 18.593 -15.931 -76.537 1.00 12.88 177 THR D N 1
ATOM 5666 C CA . THR D 1 178 ? 17.638 -16.058 -77.635 1.00 14.55 177 THR D CA 1
ATOM 5667 C C . THR D 1 178 ? 17.016 -17.444 -77.575 1.00 15.55 177 THR D C 1
ATOM 5668 O O . THR D 1 178 ? 17.422 -18.303 -76.790 1.00 15.02 177 THR D O 1
ATOM 5672 N N . LYS D 1 179 ? 15.961 -17.630 -78.352 1.00 18.83 178 LYS D N 1
ATOM 5673 C CA . LYS D 1 179 ? 15.358 -18.949 -78.474 1.00 20.02 178 LYS D CA 1
ATOM 5674 C C . LYS D 1 179 ? 16.256 -19.871 -79.321 1.00 22.22 178 LYS D C 1
ATOM 5675 O O . LYS D 1 179 ? 16.856 -19.446 -80.311 1.00 25.88 178 LYS D O 1
ATOM 5681 N N . ALA D 1 180 ? 16.355 -21.128 -78.891 1.00 22.59 179 ALA D N 1
ATOM 5682 C CA . ALA D 1 180 ? 17.205 -22.140 -79.561 1.00 30.52 179 ALA D CA 1
ATOM 5683 C C . ALA D 1 180 ? 16.667 -22.431 -80.952 1.00 41.47 179 ALA D C 1
ATOM 5684 O O . ALA D 1 180 ? 15.458 -22.328 -81.175 1.00 40.54 179 ALA D O 1
#